Protein AF-0000000087664300 (afdb_homodimer)

Nearest PDB structures (foldseek):
  4ly5-assembly1_A  TM=9.256E-01  e=3.207E-20  Necator americanus
  3nt8-assembly2_B  TM=9.056E-01  e=2.805E-19  Necator americanus
  6any-assembly1_A  TM=8.952E-01  e=1.181E-15  Brugia malayi
  4tpv-assembly1_A  TM=8.104E-01  e=1.628E-12  Ancylostoma caninum
  2vzn-assembly1_A  TM=7.976E-01  e=6.043E-11  Solenopsis invicta

Foldseek 3Di:
DQPQPPLVPPQDDSVLLCLLQVVLLLVLLCLQQQNAAADQRPGTAFHFQFAARADEDSVQQVLQCVQCVVVDPPDRPPDDDQQKDKDKDKFQAPPDDQSVQSVVSVCVLQCLGNHQNDDNQQAQAPCLVVPPPSHNLSNLQSNQRPFHYKHKDWYDDPGIIMIMMMTGNRDSDHGDGSGGGDDQNNPLPPPQQDPSSHGYD/DQPQPPLVPPQDDSVLLCLLQVVLLLVLLCLQQQNAAADQRPGTAFHFQFAARAHEDSVQQVLQCVQCVVVDPPDRPPDDDQQKDKDKDKFQAPPDDLSVQSVVSVCVLQCLGNHQNDDNQQAQAPCLVVPPPSHNLSNLQSNQRPFHYKHKDWYDDPGIIMIMMMTGNRDSDHGDGSGGGDDQNNPLPPPQQDPSSHGYD

Organism: Ancylostoma caninum (NCBI:txid29170)

Solvent-accessible surface area (backbone atoms only — not comparable to full-atom values): 20886 Å² total; per-residue (Å²): 126,81,76,71,65,79,64,82,51,85,87,57,51,55,68,51,54,47,49,58,49,50,53,48,46,51,50,41,16,35,35,21,66,34,68,29,58,11,39,69,39,31,6,18,38,55,22,18,15,37,33,44,51,60,42,73,37,53,65,34,18,51,53,17,36,65,53,39,68,82,63,57,84,75,62,82,56,91,72,76,53,89,60,48,36,75,44,76,37,78,42,84,46,69,90,63,49,74,63,49,52,51,48,50,42,52,51,57,32,52,44,22,33,29,64,49,30,53,52,44,72,31,56,31,50,68,64,55,77,71,40,66,92,58,31,39,71,52,24,39,40,68,50,17,22,71,31,38,36,31,15,50,34,74,34,84,49,96,62,26,33,37,36,26,35,23,25,28,62,22,60,87,44,68,80,34,56,34,32,53,67,43,60,62,41,72,62,35,56,93,89,23,51,45,98,54,46,24,18,60,133,127,81,76,72,65,78,64,82,51,83,87,55,49,56,69,51,54,45,48,57,51,50,54,48,47,51,52,40,17,35,34,20,66,34,67,30,57,10,39,69,39,30,7,17,38,54,21,18,16,38,32,44,51,60,43,73,38,52,66,32,19,50,51,18,37,67,54,38,67,84,63,57,83,77,63,84,56,90,72,76,52,88,61,48,35,75,43,76,36,78,42,86,47,71,91,63,49,74,64,50,51,52,50,52,41,53,50,57,30,54,44,22,34,27,64,48,30,52,52,43,71,31,58,30,50,70,64,57,76,71,42,68,92,59,31,38,72,51,22,38,39,69,50,17,22,70,30,37,36,32,14,50,34,74,34,84,47,97,63,26,32,36,35,26,34,22,24,29,63,22,59,89,44,68,80,34,55,34,31,54,67,43,60,61,40,71,64,34,55,92,88,23,51,46,98,54,48,24,17,58,133

Secondary structure (DSSP, 8-state):
-------S-TTS-HHHHHHHHHHHHHHHHHHHTT--EEGGGTEEPPPBS--BPPEE-HHHHHHHHHHHTT---SS--S---TT-EEEEEEE--SSS-HHHHHHHHHHHHHHHHHHH---TT-EE-GGGGGSTTS--HHHHHHH-TT--EEEEEEEE-SSSEEEEEEEES----TTEESS-BSSTTTTS-TT-B-TTS-B--/-------S-TTS-HHHHHHHHHHHHHHHHHHHTT--EEGGGTEEPPPBS--BPPEE-HHHHHHHHHHHTT---SS--S---TT-EEEEEEE--SSS-HHHHHHHHHHHHHHHHHHH---TT-EE-GGGGGSGGG--HHHHHHH-TT--EEEEEEEE-SSSEEEEEEEES----TTEESS-BSSTTTTS-TT-B-TTS-B--

Structure (mmCIF, N/CA/C/O backbone):
data_AF-0000000087664300-model_v1
#
loop_
_entity.id
_entity.type
_entity.pdbx_description
1 polymer 'SCP-like protein'
#
loop_
_atom_site.group_PDB
_atom_site.id
_atom_site.type_symbol
_atom_site.label_atom_id
_atom_site.label_alt_id
_atom_site.label_comp_id
_atom_site.label_asym_id
_atom_site.label_entity_id
_atom_site.label_seq_id
_atom_site.pdbx_PDB_ins_code
_atom_site.Cartn_x
_atom_site.Cartn_y
_atom_site.Cartn_z
_atom_site.occupancy
_atom_site.B_iso_or_equiv
_atom_site.auth_seq_id
_atom_site.auth_comp_id
_atom_site.auth_asym_id
_atom_site.auth_atom_id
_atom_site.pdbx_PDB_model_num
ATOM 1 N N . MET A 1 1 ? -17.469 15.875 24.828 1 29.34 1 MET A N 1
ATOM 2 C CA . MET A 1 1 ? -17.531 17.203 24.219 1 29.34 1 MET A CA 1
ATOM 3 C C . MET A 1 1 ? -16.141 17.812 24.094 1 29.34 1 MET A C 1
ATOM 5 O O . MET A 1 1 ? -15.438 17.969 25.094 1 29.34 1 MET A O 1
ATOM 9 N N . CYS A 1 2 ? -15.344 17.453 23.094 1 39.66 2 CYS A N 1
ATOM 10 C CA . CYS A 1 2 ? -13.977 17.953 23.016 1 39.66 2 CYS A CA 1
ATOM 11 C C . CYS A 1 2 ? -13.906 19.438 23.359 1 39.66 2 CYS A C 1
ATOM 13 O O . CYS A 1 2 ? -14.711 20.234 22.875 1 39.66 2 CYS A O 1
ATOM 15 N N . LEU A 1 3 ? -13.547 19.828 24.453 1 43.22 3 LEU A N 1
ATOM 16 C CA . LEU A 1 3 ? -13.414 21.219 24.875 1 43.22 3 LEU A CA 1
ATOM 17 C C . LEU A 1 3 ? -12.805 22.062 23.75 1 43.22 3 LEU A C 1
ATOM 19 O O . LEU A 1 3 ? -11.812 21.672 23.141 1 43.22 3 LEU A O 1
ATOM 23 N N . GLU A 1 4 ? -13.703 22.797 22.969 1 54.09 4 GLU A N 1
ATOM 24 C CA . GLU A 1 4 ? -13.352 23.797 21.953 1 54.09 4 GLU A CA 1
ATOM 25 C C . GLU A 1 4 ? -12.188 24.656 22.422 1 54.09 4 GLU A C 1
ATOM 27 O O . GLU A 1 4 ? -12.234 25.25 23.5 1 54.09 4 GLU A O 1
ATOM 32 N N . PRO A 1 5 ? -10.969 24.328 21.969 1 60.97 5 PRO A N 1
ATOM 33 C CA . PRO A 1 5 ? -9.859 25.172 22.469 1 60.97 5 PRO A CA 1
ATOM 34 C C . PRO A 1 5 ? -10.102 26.656 22.25 1 60.97 5 PRO A C 1
ATOM 36 O O . PRO A 1 5 ? -10.562 27.062 21.172 1 60.97 5 PRO A O 1
ATOM 39 N N . ASN A 1 6 ? -10.633 27.406 23.078 1 66.62 6 ASN A N 1
ATOM 40 C CA . ASN A 1 6 ? -10.633 28.875 23 1 66.62 6 ASN A CA 1
ATOM 41 C C . ASN A 1 6 ? -9.289 29.453 23.422 1 66.62 6 ASN A C 1
ATOM 43 O O . ASN A 1 6 ? -9 29.547 24.609 1 66.62 6 ASN A O 1
ATOM 47 N N . CYS A 1 7 ? -8.383 29.828 22.438 1 81.06 7 CYS A N 1
ATOM 48 C CA . CYS A 1 7 ? -7.004 30.219 22.703 1 81.06 7 CYS A CA 1
ATOM 49 C C . CYS A 1 7 ? -6.859 31.734 22.75 1 81.06 7 CYS A C 1
ATOM 51 O O . CYS A 1 7 ? -5.742 32.25 22.797 1 81.06 7 CYS A O 1
ATOM 53 N N . GLY A 1 8 ? -7.844 32.469 22.766 1 74.56 8 GLY A N 1
ATOM 54 C CA . GLY A 1 8 ? -7.766 33.938 22.891 1 74.56 8 GLY A CA 1
ATOM 55 C C . GLY A 1 8 ? -7.254 34.594 21.625 1 74.56 8 GLY A C 1
ATOM 56 O O . GLY A 1 8 ? -7.141 35.844 21.594 1 74.56 8 GLY A O 1
ATOM 57 N N . ASN A 1 9 ? -6.746 33.938 20.641 1 74.44 9 ASN A N 1
ATOM 58 C CA . ASN A 1 9 ? -6.395 34.531 19.359 1 74.44 9 ASN A CA 1
ATOM 59 C C . ASN A 1 9 ? -7.637 34.906 18.562 1 74.44 9 ASN A C 1
ATOM 61 O O . ASN A 1 9 ? -8.398 34.031 18.125 1 74.44 9 ASN A O 1
ATOM 65 N N . PRO A 1 10 ? -7.855 36.125 18.469 1 76.31 10 PRO A N 1
ATOM 66 C CA . PRO A 1 10 ? -9.07 36.594 17.797 1 76.31 10 PRO A CA 1
ATOM 67 C C . PRO A 1 10 ? -9.055 36.281 16.297 1 76.31 10 PRO A C 1
ATOM 69 O O . PRO A 1 10 ? -10.102 36.312 15.641 1 76.31 10 PRO A O 1
ATOM 72 N N . ARG A 1 11 ? -8.008 36 15.75 1 77.94 11 ARG A N 1
ATOM 73 C CA . ARG A 1 11 ? -7.895 35.75 14.312 1 77.94 11 ARG A CA 1
ATOM 74 C C . ARG A 1 11 ? -8.352 34.344 13.961 1 77.94 11 ARG A C 1
ATOM 76 O O . ARG A 1 11 ? -8.633 34.062 12.797 1 77.94 11 ARG A O 1
ATOM 83 N N . LEU A 1 12 ? -8.391 33.5 14.898 1 88.94 12 LEU A N 1
ATOM 84 C CA . LEU A 1 12 ? -8.766 32.125 14.641 1 88.94 12 LEU A CA 1
ATOM 85 C C . LEU A 1 12 ? -10 31.75 15.445 1 88.94 12 LEU A C 1
ATOM 87 O O . LEU A 1 12 ?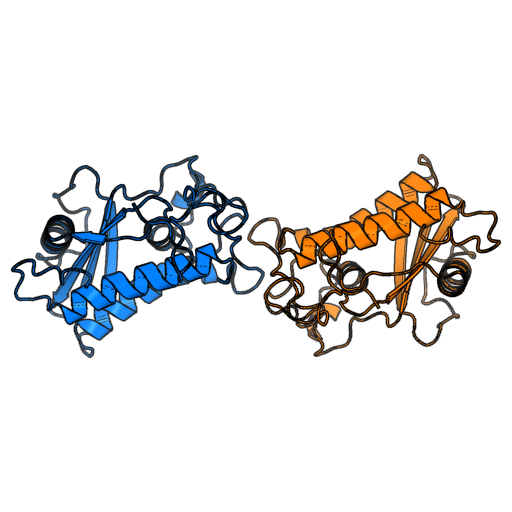 -9.984 31.797 16.688 1 88.94 12 LEU A O 1
ATOM 91 N N . THR A 1 13 ? -11.023 31.422 14.758 1 91.12 13 THR A N 1
ATOM 92 C CA . THR A 1 13 ? -12.25 31 15.414 1 91.12 13 THR A CA 1
ATOM 93 C C . THR A 1 13 ? -12.141 29.531 15.852 1 91.12 13 THR A C 1
ATOM 95 O O . THR A 1 13 ? -11.258 28.812 15.406 1 91.12 13 THR A O 1
ATOM 98 N N . ASN A 1 14 ? -13.086 29.156 16.719 1 92 14 ASN A N 1
ATOM 99 C CA . ASN A 1 14 ? -13.141 27.75 17.125 1 92 14 ASN A CA 1
ATOM 100 C C . ASN A 1 14 ? -13.422 26.828 15.938 1 92 14 ASN A C 1
ATOM 102 O O . ASN A 1 14 ? -12.938 25.703 15.898 1 92 14 ASN A O 1
ATOM 106 N N . SER A 1 15 ? -14.203 27.312 15.062 1 93.06 15 SER A N 1
ATOM 107 C CA . SER A 1 15 ? -14.508 26.531 13.875 1 93.06 15 SER A CA 1
ATOM 108 C C . SER A 1 15 ? -13.25 26.219 13.078 1 93.06 15 SER A C 1
ATOM 110 O O . SER A 1 15 ? -13.078 25.109 12.586 1 93.06 15 SER A O 1
ATOM 112 N N . ILE A 1 16 ? -12.328 27.172 12.953 1 95.62 16 ILE A N 1
ATOM 113 C CA . ILE A 1 16 ? -11.094 26.969 12.203 1 95.62 16 ILE A CA 1
ATOM 114 C C . ILE A 1 16 ? -10.164 26.031 12.969 1 95.62 16 ILE A C 1
ATOM 116 O O . ILE A 1 16 ? -9.523 25.156 12.375 1 95.62 16 ILE A O 1
ATOM 120 N N . ARG A 1 17 ? -10.109 26.25 14.281 1 96.38 17 ARG A N 1
ATOM 121 C CA . ARG A 1 17 ? -9.336 25.328 15.117 1 96.38 17 ARG A CA 1
ATOM 122 C C . ARG A 1 17 ? -9.805 23.891 14.938 1 96.38 17 ARG A C 1
ATOM 124 O O . ARG A 1 17 ? -8.984 22.984 14.766 1 96.38 17 ARG A O 1
ATOM 131 N N . ASN A 1 18 ? -11.055 23.703 14.938 1 95.94 18 A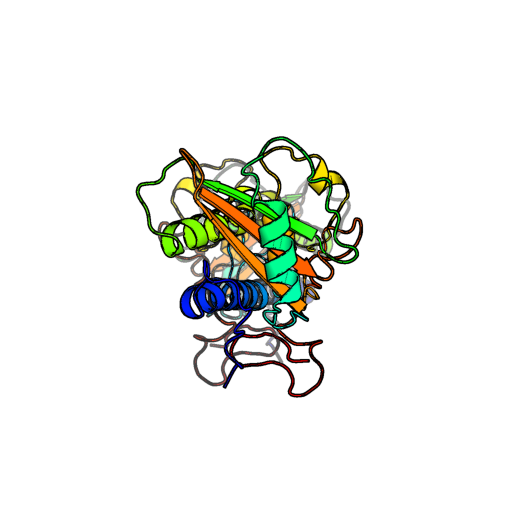SN A N 1
ATOM 132 C CA . ASN A 1 18 ? -11.625 22.359 14.758 1 95.94 18 ASN A CA 1
ATOM 133 C C . ASN A 1 18 ? -11.352 21.812 13.359 1 95.94 18 ASN A C 1
ATOM 135 O O . ASN A 1 18 ? -11.172 20.609 13.188 1 95.94 18 ASN A O 1
ATOM 139 N N . LEU A 1 19 ? -11.398 22.672 12.406 1 97.12 19 LEU A N 1
ATOM 140 C CA . LEU A 1 19 ? -11.078 22.266 11.039 1 97.12 19 LEU A CA 1
ATOM 141 C C . LEU A 1 19 ? -9.68 21.672 10.969 1 97.12 19 LEU A C 1
ATOM 143 O O . LEU A 1 19 ? -9.492 20.594 10.406 1 97.12 19 LEU A O 1
ATOM 147 N N . PHE A 1 20 ? -8.688 22.391 11.547 1 98.25 20 PHE A N 1
ATOM 148 C CA . PHE A 1 20 ? -7.32 21.891 11.578 1 98.25 20 PHE A CA 1
ATOM 149 C C . PHE A 1 20 ? -7.258 20.531 12.266 1 98.25 20 PHE A C 1
ATOM 151 O O . PHE A 1 20 ? -6.688 19.594 11.727 1 98.25 20 PHE A O 1
ATOM 158 N N . LEU A 1 21 ? -7.844 20.484 13.406 1 98.38 21 LEU A N 1
ATOM 159 C CA . LEU A 1 21 ? -7.746 19.281 14.234 1 98.38 21 LEU A CA 1
ATOM 160 C C . LEU A 1 21 ? -8.453 18.109 13.57 1 98.38 21 LEU A C 1
ATOM 162 O O . LEU A 1 21 ? -7.883 17.016 13.461 1 98.38 21 LEU A O 1
ATOM 166 N N . ASN A 1 22 ? -9.672 18.266 13.125 1 98.19 22 ASN A N 1
ATOM 167 C CA . ASN A 1 22 ? -10.477 17.188 12.578 1 98.19 22 ASN A CA 1
ATOM 168 C C . ASN A 1 22 ? -9.891 16.641 11.281 1 98.19 22 ASN A C 1
ATOM 170 O O . ASN A 1 22 ? -9.891 15.438 11.047 1 98.19 22 ASN A O 1
ATOM 174 N N . MET A 1 23 ? -9.422 17.516 10.438 1 98.62 23 MET A N 1
ATOM 175 C CA . MET A 1 23 ? -8.828 17.047 9.188 1 98.62 23 MET A CA 1
ATOM 176 C C . MET A 1 23 ? -7.562 16.234 9.461 1 98.62 23 MET A C 1
ATOM 178 O O . MET A 1 23 ? -7.352 15.188 8.844 1 98.62 23 MET A O 1
ATOM 182 N N . HIS A 1 24 ? -6.715 16.688 10.398 1 98.88 24 HIS A N 1
ATOM 183 C CA . HIS A 1 24 ? -5.547 15.906 10.781 1 98.88 24 HIS A CA 1
ATOM 184 C C . HIS A 1 24 ? -5.949 14.523 11.297 1 98.88 24 HIS A C 1
ATOM 186 O O . HIS A 1 24 ? -5.441 13.508 10.82 1 98.88 24 HIS A O 1
ATOM 192 N N . ASN A 1 25 ? -6.848 14.523 12.219 1 98.81 25 ASN A N 1
ATOM 193 C CA . ASN A 1 25 ? -7.215 13.258 12.844 1 98.81 25 ASN A CA 1
ATOM 194 C C . ASN A 1 25 ? -7.93 12.336 11.859 1 98.81 25 ASN A C 1
ATOM 196 O O . ASN A 1 25 ? -7.754 11.117 11.906 1 98.81 25 ASN A O 1
ATOM 200 N N . ASN A 1 26 ? -8.727 12.867 11.008 1 98.69 26 ASN A N 1
ATOM 201 C CA . ASN A 1 26 ? -9.375 12.062 9.977 1 98.69 26 ASN A CA 1
ATOM 202 C C . ASN A 1 26 ? -8.352 11.383 9.07 1 98.69 26 ASN A C 1
ATOM 204 O O . ASN A 1 26 ? -8.453 10.188 8.797 1 98.69 26 ASN A O 1
ATOM 208 N N . TRP A 1 27 ? -7.418 12.133 8.609 1 98.81 27 TRP A N 1
ATOM 209 C CA . TRP A 1 27 ? -6.406 11.602 7.699 1 98.81 27 TRP A CA 1
ATOM 210 C C . TRP A 1 27 ? -5.48 10.625 8.422 1 98.81 27 TRP A C 1
ATOM 212 O O . TRP A 1 27 ? -5.082 9.602 7.855 1 98.81 27 TRP A O 1
ATOM 222 N N . ARG A 1 28 ? -5.148 10.945 9.664 1 98.81 28 ARG A N 1
ATOM 223 C CA . ARG A 1 28 ? -4.383 10.016 10.484 1 98.81 28 ARG A CA 1
ATOM 224 C C . ARG A 1 28 ? -5.129 8.703 10.664 1 98.81 28 ARG A C 1
ATOM 226 O O . ARG A 1 28 ? -4.523 7.629 10.602 1 98.81 28 ARG A O 1
ATOM 233 N N . GLY A 1 29 ? -6.398 8.742 10.859 1 98.56 29 GLY A N 1
ATOM 234 C CA . GLY A 1 29 ? -7.207 7.539 10.914 1 98.56 29 GLY A CA 1
ATOM 235 C C . GLY A 1 29 ? -7.172 6.734 9.633 1 98.56 29 GLY A C 1
ATOM 236 O O . GLY A 1 29 ? -7.047 5.508 9.664 1 98.56 29 GLY A O 1
ATOM 237 N N . SER A 1 30 ? -7.289 7.422 8.539 1 98.06 30 SER A N 1
ATOM 238 C CA . SER A 1 30 ? -7.293 6.777 7.23 1 98.06 30 SER A CA 1
ATOM 239 C C . SER A 1 30 ? -5.984 6.031 6.977 1 98.06 30 SER A C 1
ATOM 241 O O . SER A 1 30 ? -5.996 4.883 6.535 1 98.06 30 SER A O 1
ATOM 243 N N . VAL A 1 31 ? -4.859 6.699 7.27 1 98.44 31 VAL A N 1
ATOM 244 C CA . VAL A 1 31 ? -3.582 6.043 7.016 1 98.44 31 VAL A CA 1
ATOM 245 C C . VAL A 1 31 ? -3.377 4.906 8.016 1 98.44 31 VAL A C 1
ATOM 247 O O . VAL A 1 31 ? -2.807 3.867 7.676 1 98.44 31 VAL A O 1
ATOM 250 N N . ALA A 1 32 ? -3.926 5.09 9.242 1 97.88 32 ALA A N 1
ATOM 251 C CA . ALA A 1 32 ? -3.824 4.043 10.258 1 97.88 32 ALA A CA 1
ATOM 252 C C . ALA A 1 32 ? -4.566 2.783 9.82 1 97.88 32 ALA A C 1
ATOM 254 O O . ALA A 1 32 ? -4.18 1.67 10.18 1 97.88 32 ALA A O 1
ATOM 255 N N . ARG A 1 33 ? -5.562 2.916 9.016 1 96.38 33 ARG A N 1
ATOM 256 C CA . ARG A 1 33 ? -6.379 1.801 8.547 1 96.38 33 ARG A CA 1
ATOM 257 C C . ARG A 1 33 ? -5.824 1.225 7.246 1 96.38 33 ARG A C 1
ATOM 259 O O . ARG A 1 33 ? -6.402 0.298 6.672 1 96.38 33 ARG A O 1
ATOM 266 N N . GLY A 1 34 ? -4.785 1.798 6.766 1 95.69 34 GLY A N 1
ATOM 267 C CA . GLY A 1 34 ? -4.281 1.352 5.477 1 95.69 34 GLY A CA 1
ATOM 268 C C . GLY A 1 34 ? -5.133 1.809 4.312 1 95.69 34 GLY A C 1
ATOM 269 O O . GLY A 1 34 ? -5.27 1.092 3.316 1 95.69 34 GLY A O 1
ATOM 270 N N . GLN A 1 35 ? -5.672 2.924 4.398 1 96 35 GLN A N 1
ATOM 271 C CA . GLN A 1 35 ? -6.617 3.393 3.393 1 96 35 GLN A CA 1
ATOM 272 C C . GLN A 1 35 ? -6.086 4.629 2.672 1 96 35 GLN A C 1
ATOM 274 O O . GLN A 1 35 ? -6.863 5.469 2.211 1 96 35 GLN A O 1
ATOM 279 N N . THR A 1 36 ? -4.848 4.789 2.605 1 97.56 36 THR A N 1
ATOM 280 C CA . THR A 1 36 ? -4.25 5.957 1.965 1 97.56 36 THR A CA 1
ATOM 281 C C . THR A 1 36 ? -3.309 5.535 0.84 1 97.56 36 THR A C 1
ATOM 283 O O . THR A 1 36 ? -2.438 4.688 1.039 1 97.56 36 THR A O 1
ATOM 286 N N . GLU A 1 37 ? -3.482 6.141 -0.325 1 96.88 37 GLU A N 1
ATOM 287 C CA . GLU A 1 37 ? -2.654 5.848 -1.491 1 96.88 37 GLU A CA 1
ATOM 288 C C . GLU A 1 37 ? -1.248 6.414 -1.325 1 96.88 37 GLU A C 1
ATOM 290 O O . GLU A 1 37 ? -1.053 7.406 -0.624 1 96.88 37 GLU A O 1
ATOM 295 N N . THR A 1 38 ? -0.286 5.805 -1.91 1 97.56 38 THR A N 1
ATOM 296 C CA . THR A 1 38 ? 1.093 6.273 -1.978 1 97.56 38 THR A CA 1
ATOM 297 C C . THR A 1 38 ? 1.668 6.066 -3.377 1 97.56 38 THR A C 1
ATOM 299 O O . THR A 1 38 ? 1.1 5.332 -4.184 1 97.56 38 THR A O 1
ATOM 302 N N . SER A 1 39 ? 2.66 6.812 -3.738 1 95.38 39 SER A N 1
ATOM 303 C CA . SER A 1 39 ? 3.457 6.574 -4.938 1 95.38 39 SER A CA 1
ATOM 304 C C . SER A 1 39 ? 2.605 6.668 -6.199 1 95.38 39 SER A C 1
ATOM 306 O O . SER A 1 39 ? 2.613 5.758 -7.027 1 95.38 39 SER A O 1
ATOM 308 N N . MET A 1 40 ? 1.833 7.77 -6.223 1 95.12 40 MET A N 1
ATOM 309 C CA . MET A 1 40 ? 1.031 8.117 -7.391 1 95.12 40 MET A CA 1
ATOM 310 C C . MET A 1 40 ? 0.045 7 -7.723 1 95.12 40 MET A C 1
ATOM 312 O O . MET A 1 40 ? -0.143 6.66 -8.891 1 95.12 40 MET A O 1
ATOM 316 N N . GLY A 1 41 ? -0.434 6.309 -6.684 1 94.94 41 GLY A N 1
ATOM 317 C CA . GLY A 1 41 ? -1.473 5.309 -6.875 1 94.94 41 GLY A CA 1
ATOM 318 C C . GLY A 1 41 ? -0.923 3.916 -7.125 1 94.94 41 GLY A C 1
ATOM 319 O O . GLY A 1 41 ? -1.662 3.014 -7.52 1 94.94 41 GLY A O 1
ATOM 320 N N . TRP A 1 42 ? 0.317 3.686 -6.914 1 94.31 42 TRP A N 1
ATOM 321 C CA . TRP A 1 42 ? 0.938 2.4 -7.219 1 94.31 42 TRP A CA 1
ATOM 322 C C . TRP A 1 42 ? 1.099 1.559 -5.957 1 94.31 42 TRP A C 1
ATOM 324 O O . TRP A 1 42 ? 1.881 0.605 -5.934 1 94.31 42 TRP A O 1
ATOM 334 N N . GLY A 1 43 ? 0.363 1.92 -4.906 1 94.94 43 GLY A N 1
ATOM 335 C CA . GLY A 1 43 ? 0.275 1.212 -3.641 1 94.94 43 GLY A CA 1
ATOM 336 C C . GLY A 1 43 ? -0.512 1.968 -2.588 1 94.94 43 GLY A C 1
ATOM 337 O O . GLY A 1 43 ? -0.935 3.104 -2.816 1 94.94 43 GLY A O 1
ATOM 338 N N . ILE A 1 44 ? -0.7 1.331 -1.498 1 97.88 44 ILE A N 1
ATOM 339 C CA . ILE A 1 44 ? -1.269 2.012 -0.34 1 97.88 44 ILE A CA 1
ATOM 340 C C . ILE A 1 44 ? -0.256 2.02 0.803 1 97.88 44 ILE A C 1
ATOM 342 O O . ILE A 1 44 ? 0.664 1.198 0.831 1 97.88 44 ILE A O 1
ATOM 346 N N . ALA A 1 45 ? -0.394 3.021 1.649 1 98.06 45 ALA A N 1
ATOM 347 C CA . ALA A 1 45 ? 0.384 3.027 2.887 1 98.06 45 ALA A CA 1
ATOM 348 C C . ALA A 1 45 ? -0.065 1.909 3.822 1 98.06 45 ALA A C 1
ATOM 350 O O . ALA A 1 45 ? -1.264 1.652 3.963 1 98.06 45 ALA A O 1
ATOM 351 N N . PRO A 1 46 ? 0.879 1.178 4.375 1 97.44 46 PRO A N 1
ATOM 352 C CA . PRO A 1 46 ? 0.485 0.103 5.289 1 97.44 46 PRO A CA 1
ATOM 353 C C . PRO A 1 46 ? -0.177 0.625 6.566 1 97.44 46 PRO A C 1
ATOM 355 O O . PRO A 1 46 ? 0.012 1.787 6.93 1 97.44 46 PRO A O 1
ATOM 358 N N . PRO A 1 47 ? -0.99 -0.205 7.215 1 97.19 47 PRO A N 1
ATOM 359 C CA . PRO A 1 47 ? -1.674 0.216 8.438 1 97.19 47 PRO A CA 1
ATOM 360 C C . PRO A 1 47 ? -0.721 0.378 9.617 1 97.19 47 PRO A C 1
ATOM 362 O O . PRO A 1 47 ? 0.398 -0.142 9.594 1 97.19 47 PRO A O 1
ATOM 365 N N . ALA A 1 48 ? -1.21 1.087 10.578 1 98.25 48 ALA A N 1
ATOM 366 C CA . ALA A 1 48 ? -0.4 1.416 11.75 1 98.25 48 ALA A CA 1
ATOM 367 C C . ALA A 1 48 ? -0.865 0.637 12.977 1 98.25 48 ALA A C 1
ATOM 369 O O . ALA A 1 48 ? -2.066 0.531 13.234 1 98.25 48 ALA A O 1
ATOM 370 N N . THR A 1 49 ? 0.09 0.136 13.773 1 97.88 49 THR A N 1
ATOM 371 C CA . THR A 1 49 ? -0.235 -0.546 15.023 1 97.88 49 THR A CA 1
ATOM 372 C C . THR A 1 49 ? -0.71 0.45 16.078 1 97.88 49 THR A C 1
ATOM 374 O O . THR A 1 49 ? -1.487 0.098 16.969 1 97.88 49 THR A O 1
ATOM 377 N N . LEU A 1 50 ? -0.159 1.635 15.906 1 98.19 50 LEU A N 1
ATOM 378 C CA . LEU A 1 50 ? -0.406 2.695 16.875 1 98.19 50 LEU A CA 1
ATOM 379 C C . LEU A 1 50 ? -0.356 4.066 16.203 1 98.19 50 LEU A C 1
ATOM 381 O O . LEU A 1 50 ? 0.592 4.375 15.484 1 98.19 50 LEU A O 1
ATOM 385 N N . MET A 1 51 ? -1.394 4.848 16.375 1 98.62 51 MET A N 1
ATOM 386 C CA . MET A 1 51 ? -1.521 6.254 16 1 98.62 51 MET A CA 1
ATOM 387 C C . MET A 1 51 ? -2.32 7.027 17.047 1 98.62 51 MET A C 1
ATOM 389 O O . MET A 1 51 ? -3.529 6.828 17.172 1 98.62 51 MET A O 1
ATOM 393 N N . TYR A 1 52 ? -1.658 7.883 17.719 1 98.44 52 TYR A N 1
ATOM 394 C CA . TYR A 1 52 ? -2.371 8.609 18.766 1 98.44 52 TYR A CA 1
ATOM 395 C C . TYR A 1 52 ? -3.291 9.664 18.172 1 98.44 52 TYR A C 1
ATOM 397 O O . TYR A 1 52 ? -2.93 10.328 17.188 1 98.44 52 TYR A O 1
ATOM 405 N N . ARG A 1 53 ? -4.422 9.805 18.797 1 98.5 53 ARG A N 1
ATOM 406 C CA . ARG A 1 53 ? -5.266 10.961 18.5 1 98.5 53 ARG A CA 1
ATOM 407 C C . ARG A 1 53 ? -4.602 12.25 18.953 1 98.5 53 ARG A C 1
ATOM 409 O O . ARG A 1 53 ? -4.051 12.312 20.062 1 98.5 53 ARG A O 1
ATOM 416 N N . MET A 1 54 ? -4.668 13.273 18.078 1 98.38 54 MET A N 1
ATOM 417 C CA . MET A 1 54 ? -4.105 14.57 18.438 1 98.38 54 MET A CA 1
ATOM 418 C C . MET A 1 54 ? -5.113 15.398 19.219 1 98.38 54 MET A C 1
AT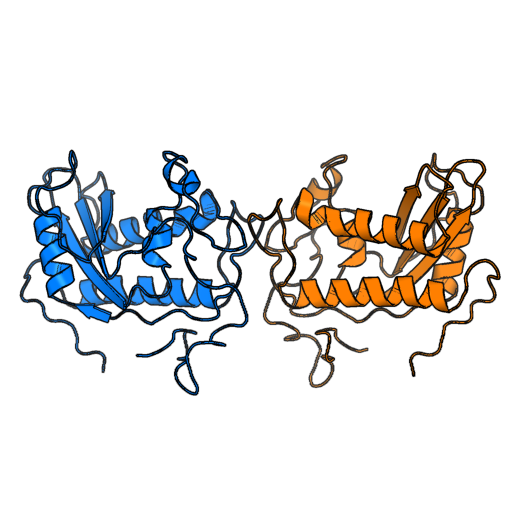OM 420 O O . MET A 1 54 ? -6.324 15.281 19.016 1 98.38 54 MET A O 1
ATOM 424 N N . LYS A 1 55 ? -4.594 16.219 20.047 1 97.5 55 LYS A N 1
ATOM 425 C CA . LYS A 1 55 ? -5.355 17.281 20.688 1 97.5 55 LYS A CA 1
ATOM 426 C C . LYS A 1 55 ? -4.84 18.656 20.281 1 97.5 55 LYS A C 1
ATOM 428 O O . LYS A 1 55 ? -3.648 18.828 20 1 97.5 55 LYS A O 1
ATOM 433 N N . TYR A 1 56 ? -5.758 19.562 20.281 1 97.5 56 TYR A N 1
ATOM 434 C CA . TYR A 1 56 ? -5.406 20.938 19.953 1 97.5 56 TYR A CA 1
ATOM 435 C C . TYR A 1 56 ? -5.004 21.703 21.203 1 97.5 56 TYR A C 1
ATOM 437 O O . TYR A 1 56 ? -5.695 21.656 22.219 1 97.5 56 TYR A O 1
ATOM 445 N N . THR A 1 57 ? -3.848 22.406 21.172 1 95.81 57 THR A N 1
ATOM 446 C CA . THR A 1 57 ? -3.443 23.188 22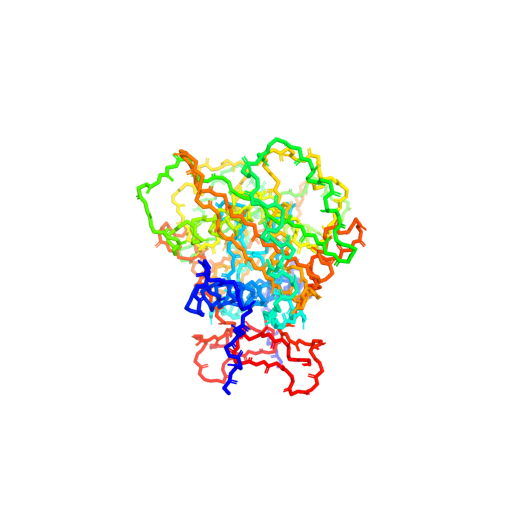.328 1 95.81 57 THR A CA 1
ATOM 447 C C . THR A 1 57 ? -3.246 24.656 21.969 1 95.81 57 THR A C 1
ATOM 449 O O . THR A 1 57 ? -2.764 24.969 20.875 1 95.81 57 THR A O 1
ATOM 452 N N . CYS A 1 58 ? -3.564 25.5 22.922 1 94.06 58 CYS A N 1
ATOM 453 C CA . CYS A 1 58 ? -3.43 26.938 22.703 1 94.06 58 CYS A CA 1
ATOM 454 C C . CYS A 1 58 ? -1.962 27.344 22.641 1 94.06 58 CYS A C 1
ATOM 456 O O . CYS A 1 58 ? -1.598 28.281 21.922 1 94.06 58 CYS A O 1
ATOM 458 N N . ASN A 1 59 ? -1.088 26.641 23.344 1 92.56 59 ASN A N 1
ATOM 459 C CA . ASN A 1 59 ? 0.344 26.922 23.266 1 92.56 59 ASN A CA 1
ATOM 460 C C . ASN A 1 59 ? 0.884 26.703 21.859 1 92.56 59 ASN A C 1
ATOM 462 O O . ASN A 1 59 ? 1.577 27.562 21.312 1 92.56 59 ASN A O 1
ATOM 466 N N . ALA A 1 60 ? 0.531 25.562 21.312 1 95.56 60 ALA A N 1
ATOM 467 C CA . ALA A 1 60 ? 0.974 25.266 19.953 1 95.56 60 ALA A CA 1
ATOM 468 C C . ALA A 1 60 ? 0.458 26.312 18.969 1 95.56 60 ALA A C 1
ATOM 470 O O . ALA A 1 60 ? 1.186 26.75 18.078 1 95.56 60 ALA A O 1
ATOM 471 N N . GLU A 1 61 ? -0.794 26.703 19.109 1 96 61 GLU A N 1
ATOM 472 C CA . GLU A 1 61 ? -1.368 27.75 18.266 1 96 61 GLU A CA 1
ATOM 473 C C . GLU A 1 61 ? -0.571 29.047 18.375 1 96 61 GLU A C 1
ATOM 475 O O . GLU A 1 61 ? -0.291 29.703 17.359 1 96 61 GLU A O 1
ATOM 480 N N . SER A 1 62 ? -0.316 29.406 19.609 1 92.38 62 SER A N 1
ATOM 481 C CA . SER A 1 62 ? 0.447 30.625 19.859 1 92.38 62 SER A CA 1
ATOM 482 C C . SER A 1 62 ? 1.809 30.578 19.172 1 92.38 62 SER A C 1
ATOM 484 O O . SER A 1 62 ? 2.252 31.562 18.578 1 92.38 62 SER A O 1
ATOM 486 N N . TYR A 1 63 ? 2.477 29.469 19.297 1 92.44 63 TYR A N 1
ATOM 487 C CA . TYR A 1 63 ? 3.771 29.281 18.641 1 92.44 63 TYR A CA 1
ATOM 488 C C . TYR A 1 63 ? 3.641 29.406 17.125 1 92.44 63 TYR A C 1
ATOM 490 O O . TYR A 1 63 ? 4.48 30.031 16.469 1 92.44 63 TYR A O 1
ATOM 498 N N . ALA A 1 64 ? 2.625 28.812 16.562 1 94.44 64 ALA A N 1
ATOM 499 C CA . ALA A 1 64 ? 2.379 28.922 15.125 1 94.44 64 ALA A CA 1
ATOM 500 C C . ALA A 1 64 ? 2.176 30.375 14.711 1 94.44 64 ALA A C 1
ATOM 502 O O . ALA A 1 64 ? 2.73 30.812 13.703 1 94.44 64 ALA A O 1
ATOM 503 N N . GLN A 1 65 ? 1.366 31.062 15.492 1 92.75 65 GLN A N 1
ATOM 504 C CA . GLN A 1 65 ? 1.113 32.469 15.195 1 92.75 65 GLN A CA 1
ATOM 505 C C . GLN A 1 65 ? 2.406 33.281 15.219 1 92.75 65 GLN A C 1
ATOM 507 O O . GLN A 1 65 ? 2.641 34.125 14.344 1 92.75 65 GLN A O 1
ATOM 512 N N . GLN A 1 66 ? 3.199 33.062 16.219 1 90.62 66 GLN A N 1
ATOM 513 C CA . GLN A 1 66 ? 4.469 33.781 16.328 1 90.62 66 GLN A CA 1
ATOM 514 C C . GLN A 1 66 ? 5.363 33.5 15.133 1 90.62 66 GLN A C 1
ATOM 516 O O . GLN A 1 66 ? 6.074 34.406 14.664 1 90.62 66 GLN A O 1
ATOM 521 N N . TYR A 1 67 ? 5.305 32.344 14.656 1 91.81 67 TYR A N 1
ATOM 522 C CA . TYR A 1 67 ? 6.145 31.938 13.547 1 91.81 67 TYR A CA 1
ATOM 523 C C . TYR A 1 67 ? 5.793 32.688 12.273 1 91.81 67 TYR A C 1
ATOM 525 O O . TYR A 1 67 ? 6.676 33.031 11.484 1 91.81 67 TYR A O 1
ATOM 533 N N . ILE A 1 68 ? 4.516 33 12.047 1 92.38 68 ILE A N 1
ATOM 534 C CA . ILE A 1 68 ? 4.113 33.469 10.719 1 92.38 68 ILE A CA 1
ATOM 535 C C . ILE A 1 68 ? 3.633 34.906 10.789 1 92.38 68 ILE A C 1
ATOM 537 O O . ILE A 1 68 ? 3.326 35.5 9.758 1 92.38 68 ILE A O 1
ATOM 541 N N . GLN A 1 69 ? 3.533 35.531 11.945 1 90.12 69 GLN A N 1
ATOM 542 C CA . GLN A 1 69 ? 2.867 36.812 12.156 1 90.12 69 GLN A CA 1
ATOM 543 C C . GLN A 1 69 ? 3.568 37.938 11.383 1 90.12 69 GLN A C 1
ATOM 545 O O . GLN A 1 69 ? 2.934 38.906 10.977 1 90.12 69 GLN A O 1
ATOM 550 N N . SER A 1 70 ? 4.891 37.812 11.125 1 89.88 70 SER A N 1
ATOM 551 C CA . SER A 1 70 ? 5.629 38.875 10.43 1 89.88 70 SER A CA 1
ATOM 552 C C . SER A 1 70 ? 5.453 38.75 8.922 1 89.88 70 SER A C 1
ATOM 554 O O . SER A 1 70 ? 5.844 39.656 8.18 1 89.88 70 SER A O 1
ATOM 556 N N . CYS A 1 71 ? 4.934 37.625 8.469 1 93.5 71 CYS A N 1
ATOM 557 C CA . CYS A 1 71 ? 4.746 37.344 7.051 1 93.5 71 CYS A CA 1
ATOM 558 C C . CYS A 1 71 ? 6.086 37.156 6.348 1 93.5 71 CYS A C 1
ATOM 560 O O . CYS A 1 71 ? 6.18 37.281 5.129 1 93.5 71 CYS A O 1
ATOM 562 N N . ASN A 1 72 ? 7.082 36.875 7.09 1 90.69 72 ASN A N 1
ATOM 563 C CA . ASN A 1 72 ? 8.383 36.531 6.52 1 90.69 72 ASN A CA 1
ATOM 564 C C . ASN A 1 72 ? 8.484 35.062 6.184 1 90.69 72 ASN A C 1
ATOM 566 O O . ASN A 1 72 ? 8.539 34.219 7.082 1 90.69 72 ASN A O 1
ATOM 570 N N . THR A 1 73 ? 8.469 34.75 4.895 1 89.69 73 THR A N 1
ATOM 571 C CA . THR A 1 73 ? 8.461 33.375 4.477 1 89.69 73 THR A CA 1
ATOM 572 C C . THR A 1 73 ? 9.883 32.844 4.281 1 89.69 73 THR A C 1
ATOM 574 O O . THR A 1 73 ? 10.086 31.672 3.941 1 89.69 73 THR A O 1
ATOM 577 N N . LYS A 1 74 ? 10.734 33.969 4.25 1 75.5 74 LYS A N 1
ATOM 578 C CA . LYS A 1 74 ? 12.141 33.656 4.012 1 75.5 74 LYS A CA 1
ATOM 579 C C . LYS A 1 74 ? 12.891 33.469 5.328 1 75.5 74 LYS A C 1
ATOM 581 O O . LYS A 1 74 ? 12.625 34.188 6.305 1 75.5 74 LYS A O 1
ATOM 586 N N . GLY A 1 75 ? 13.156 32.312 5.82 1 62.53 75 GLY A N 1
ATOM 587 C CA . GLY A 1 75 ? 14.055 32.156 6.957 1 62.53 75 GLY A CA 1
ATOM 588 C C . GLY A 1 75 ? 13.398 31.469 8.133 1 62.53 75 GLY A C 1
ATOM 589 O O . GLY A 1 75 ? 12.164 31.391 8.211 1 62.53 75 GLY A O 1
ATOM 590 N N . LEU A 1 76 ? 14.25 30.5 8.711 1 59.25 76 LEU A N 1
ATOM 591 C CA . LEU A 1 76 ? 13.805 29.906 9.961 1 59.25 76 LEU A CA 1
ATOM 592 C C . LEU A 1 76 ? 13.492 30.984 10.992 1 59.25 76 LEU A C 1
ATOM 594 O O . LEU A 1 76 ? 14.273 31.922 11.18 1 59.25 76 LEU A O 1
ATOM 598 N N . PRO A 1 77 ? 12.188 31.094 11.312 1 58 77 PRO A N 1
ATOM 599 C CA . PRO A 1 77 ? 11.977 32.125 12.328 1 58 77 PRO A CA 1
ATOM 600 C C . PRO A 1 77 ? 12.93 31.984 13.516 1 58 77 PRO A C 1
ATOM 602 O O . PRO A 1 77 ? 13.445 30.891 13.781 1 58 77 PRO A O 1
ATOM 605 N N . GLU A 1 78 ? 13.398 33.031 14.07 1 51.84 78 GLU A N 1
ATOM 606 C CA . GLU A 1 78 ? 14.133 33.188 15.328 1 51.84 78 GLU A CA 1
ATOM 607 C C . GLU A 1 78 ? 13.492 32.375 16.438 1 51.84 78 GLU A C 1
ATOM 609 O O . GLU A 1 78 ? 14.164 32 17.406 1 51.84 78 GLU A O 1
ATOM 614 N N . TYR A 1 79 ? 12.18 31.969 16.234 1 57.22 79 TYR A N 1
ATOM 615 C CA . TYR A 1 79 ? 11.5 31.312 17.359 1 57.22 79 TYR A CA 1
ATOM 616 C C . TYR A 1 79 ? 11.438 29.812 17.156 1 57.22 79 TYR A C 1
ATOM 618 O O . TYR A 1 79 ? 10.742 29.328 16.266 1 57.22 79 TYR A O 1
ATOM 626 N N . THR A 1 80 ? 12.492 29.156 17.609 1 65.19 80 THR A N 1
ATOM 627 C CA . THR A 1 80 ? 12.43 27.719 17.812 1 65.19 80 THR A CA 1
ATOM 628 C C . THR A 1 80 ? 11.781 27.375 19.141 1 65.19 80 THR A C 1
ATOM 630 O O . THR A 1 80 ? 12.031 28.047 20.141 1 65.19 80 THR A O 1
ATOM 633 N N . HIS A 1 81 ? 10.578 26.797 19.047 1 81 81 HIS A N 1
ATOM 634 C CA . HIS A 1 81 ? 9.891 26.344 20.25 1 81 81 HIS A CA 1
ATOM 635 C C . HIS A 1 81 ? 10.258 24.906 20.594 1 81 81 HIS A C 1
ATOM 637 O O . HIS A 1 81 ? 9.891 23.969 19.859 1 81 81 HIS A O 1
ATOM 643 N N . PRO A 1 82 ? 11.016 24.922 21.734 1 83.38 82 PRO A N 1
ATOM 644 C CA . PRO A 1 82 ? 11.508 23.594 22.094 1 83.38 82 PRO A CA 1
ATOM 645 C C . PRO A 1 82 ? 10.398 22.547 22.141 1 83.38 82 PRO A C 1
ATOM 647 O O . PRO A 1 82 ? 9.32 22.812 22.672 1 83.38 82 PRO A O 1
ATOM 650 N N . GLY A 1 83 ? 10.625 21.484 21.484 1 92.19 83 GLY A N 1
ATOM 651 C CA . GLY A 1 83 ? 9.734 20.328 21.531 1 92.19 83 GLY A CA 1
ATOM 652 C C . GLY A 1 83 ? 8.727 20.312 20.391 1 92.19 83 GLY A C 1
ATOM 653 O O . GLY A 1 83 ? 7.961 19.359 20.25 1 92.19 83 GLY A O 1
ATOM 654 N N . TYR A 1 84 ? 8.695 21.438 19.656 1 95.06 84 TYR A N 1
ATOM 655 C CA . TYR A 1 84 ? 7.758 21.5 18.547 1 95.06 84 TYR A CA 1
ATOM 656 C C . TYR A 1 84 ? 8.492 21.531 17.203 1 95.06 84 TYR A C 1
ATOM 658 O O . TYR A 1 84 ? 9.633 21.984 17.125 1 95.06 84 TYR A O 1
ATOM 666 N N . LYS A 1 85 ? 7.871 20.984 16.188 1 95.56 85 LYS A N 1
ATOM 667 C CA . LYS A 1 85 ? 8.266 21.188 14.789 1 95.56 85 LYS A CA 1
ATOM 668 C C . LYS A 1 85 ? 7.125 21.797 13.977 1 95.56 85 LYS A C 1
ATOM 670 O O . LYS A 1 85 ? 5.965 21.75 14.391 1 95.56 85 LYS A O 1
ATOM 675 N N . VAL A 1 86 ? 7.512 22.406 12.836 1 95.75 86 VAL A N 1
ATOM 676 C CA . VAL A 1 86 ? 6.527 23.25 12.18 1 95.75 86 VAL A CA 1
ATOM 677 C C . VAL A 1 86 ? 6.32 22.781 10.742 1 95.75 86 VAL A C 1
ATOM 679 O O . VAL A 1 86 ? 7.27 22.375 10.07 1 95.75 86 VAL A O 1
ATOM 682 N N . ASN A 1 87 ? 5.098 22.75 10.297 1 96.88 87 ASN A N 1
ATOM 683 C CA . ASN A 1 87 ? 4.77 22.859 8.875 1 96.88 87 ASN A CA 1
ATOM 684 C C . ASN A 1 87 ? 4.367 24.281 8.5 1 96.88 87 ASN A C 1
ATOM 686 O O . ASN A 1 87 ? 3.656 24.953 9.25 1 96.88 87 ASN A O 1
ATOM 690 N N . THR A 1 88 ? 4.797 24.688 7.27 1 96.25 88 THR A N 1
ATOM 691 C CA . THR A 1 88 ? 4.359 25.984 6.758 1 96.25 88 THR A CA 1
ATOM 692 C C . THR A 1 88 ? 3.877 25.859 5.316 1 96.25 88 THR A C 1
ATOM 694 O O . THR A 1 88 ? 4.223 24.906 4.621 1 96.25 88 THR A O 1
ATOM 697 N N . HIS A 1 89 ? 3.092 26.797 4.949 1 97.31 89 HIS A N 1
ATOM 698 C CA . HIS A 1 89 ? 2.562 26.859 3.594 1 97.31 89 HIS A CA 1
ATOM 699 C C . HIS A 1 89 ? 2.215 28.281 3.199 1 97.31 89 HIS A C 1
ATOM 701 O O . HIS A 1 89 ? 1.625 29.031 3.99 1 97.31 89 HIS A O 1
ATOM 707 N N . VAL A 1 90 ? 2.633 28.656 2.051 1 97.44 90 VAL A N 1
ATOM 708 C CA . VAL A 1 90 ? 2.285 29.953 1.465 1 97.44 90 VAL A CA 1
ATOM 709 C C . VAL A 1 90 ? 1.277 29.75 0.335 1 97.44 90 VAL A C 1
ATOM 711 O O . VAL A 1 90 ? 1.552 29.031 -0.63 1 97.44 90 VAL A O 1
ATOM 714 N N . LEU A 1 91 ? 0.092 30.297 0.511 1 98.19 91 LEU A N 1
ATOM 715 C CA . LEU A 1 91 ? -0.897 30.344 -0.561 1 98.19 91 LEU A CA 1
ATOM 716 C C . LEU A 1 91 ? -0.885 31.703 -1.249 1 98.19 91 LEU A C 1
ATOM 718 O O . LEU A 1 91 ? -1.361 32.688 -0.687 1 98.19 91 LEU A O 1
ATOM 722 N N . ARG A 1 92 ? -0.445 31.75 -2.445 1 96.88 92 ARG A N 1
ATOM 723 C CA . ARG A 1 92 ? -0.158 33 -3.145 1 96.88 92 ARG A CA 1
ATOM 724 C C . ARG A 1 92 ? -1.428 33.594 -3.74 1 96.88 92 ARG A C 1
ATOM 726 O O . ARG A 1 92 ? -1.486 33.875 -4.941 1 96.88 92 ARG A O 1
ATOM 733 N N . THR A 1 93 ? -2.387 33.719 -3.039 1 95.38 93 THR A N 1
ATOM 734 C CA . THR A 1 93 ? -3.635 34.375 -3.379 1 95.38 93 THR A CA 1
ATOM 735 C C . THR A 1 93 ? -4.387 34.812 -2.117 1 95.38 93 THR A C 1
ATOM 737 O O . THR A 1 93 ? -4.199 34.219 -1.054 1 95.38 93 THR A O 1
ATOM 740 N N . LEU A 1 94 ? -5.211 35.812 -2.211 1 95.25 94 LEU A N 1
ATOM 741 C CA . LEU A 1 94 ? -6.098 36.25 -1.128 1 95.25 94 LEU A CA 1
ATOM 742 C C . LEU A 1 94 ? -7.555 35.969 -1.493 1 95.25 94 LEU A C 1
ATOM 744 O O . LEU A 1 94 ? -8.461 36.344 -0.74 1 95.25 94 LEU A O 1
ATOM 748 N N . GLN A 1 95 ? -7.75 35.344 -2.67 1 96.25 95 GLN A N 1
ATOM 749 C CA . GLN A 1 95 ? -9.102 35.094 -3.164 1 96.25 95 GLN A CA 1
ATOM 750 C C . GLN A 1 95 ? -9.68 33.812 -2.557 1 96.25 95 GLN A C 1
ATOM 752 O O . GLN A 1 95 ? -10.141 32.938 -3.281 1 96.25 95 GLN A O 1
ATOM 757 N N . THR A 1 96 ? -9.609 33.594 -1.315 1 97 96 THR A N 1
ATOM 758 C CA . THR A 1 96 ? -10.18 32.5 -0.527 1 97 96 THR A CA 1
ATOM 759 C C . THR A 1 96 ? -10.398 32.938 0.918 1 97 96 THR A C 1
ATOM 761 O O . THR A 1 96 ? -10.102 34.062 1.277 1 97 96 THR A O 1
ATOM 764 N N . SER A 1 97 ? -11.039 32.156 1.71 1 96.06 97 SER A N 1
ATOM 765 C CA . SER A 1 97 ? -11.273 32.438 3.127 1 96.06 97 SER A CA 1
ATOM 766 C C . SER A 1 97 ? -10.148 31.875 3.988 1 96.06 97 SER A C 1
ATOM 768 O O . SER A 1 97 ? -9.289 31.141 3.494 1 96.06 97 SER A O 1
ATOM 770 N N . VAL A 1 98 ? -10.125 32.25 5.242 1 96.19 98 VAL A N 1
ATOM 771 C CA . VAL A 1 98 ? -9.195 31.688 6.215 1 96.19 98 VAL A CA 1
ATOM 772 C C . VAL A 1 98 ? -9.328 30.172 6.246 1 96.19 98 VAL A C 1
ATOM 774 O O . VAL A 1 98 ? -8.328 29.453 6.242 1 96.19 98 VAL A O 1
ATOM 777 N N . ALA A 1 99 ? -10.57 29.703 6.184 1 97.06 99 ALA A N 1
ATOM 778 C CA . ALA A 1 99 ? -10.82 28.266 6.148 1 97.06 99 ALA A CA 1
ATOM 779 C C . ALA A 1 99 ? -10.266 27.641 4.875 1 97.06 99 ALA A C 1
ATOM 781 O O . ALA A 1 99 ? -9.688 26.562 4.91 1 97.06 99 ALA A O 1
ATOM 782 N N . GLY A 1 100 ? -10.477 28.359 3.758 1 98 100 GLY A N 1
ATOM 783 C CA . GLY A 1 100 ? -9.945 27.891 2.492 1 98 100 GLY A CA 1
ATOM 784 C C . GLY A 1 100 ? -8.43 27.781 2.479 1 98 100 GLY A C 1
ATOM 785 O O . GLY A 1 100 ? -7.867 26.812 1.963 1 98 100 GLY A O 1
ATOM 786 N N . ALA A 1 101 ? -7.734 28.781 3.035 1 98.31 101 ALA A N 1
ATOM 787 C CA . ALA A 1 101 ? -6.277 28.766 3.125 1 98.31 101 ALA A CA 1
ATOM 788 C C . ALA A 1 101 ? -5.789 27.625 4.004 1 98.31 101 ALA A C 1
ATOM 790 O O . ALA A 1 101 ? -4.816 26.938 3.668 1 98.31 101 ALA A O 1
ATOM 791 N N . ALA A 1 102 ? -6.512 27.453 5.121 1 98.5 102 ALA A N 1
ATOM 792 C CA . ALA A 1 102 ? -6.184 26.344 6.02 1 98.5 102 ALA A CA 1
ATOM 793 C C . ALA A 1 102 ? -6.309 25 5.309 1 98.5 102 ALA A C 1
ATOM 795 O O . ALA A 1 102 ? -5.391 24.172 5.363 1 98.5 102 ALA A O 1
ATOM 796 N N . GLN A 1 103 ? -7.387 24.781 4.609 1 98.62 103 GLN A N 1
ATOM 797 C CA . GLN A 1 103 ? -7.633 23.531 3.906 1 98.62 103 GLN A CA 1
ATOM 798 C C . GLN A 1 103 ? -6.59 23.297 2.818 1 98.62 103 GLN A C 1
ATOM 800 O O . GLN A 1 103 ? -6.109 22.172 2.645 1 98.62 103 GLN A O 1
ATOM 805 N N . ASN A 1 104 ? -6.312 24.328 2.08 1 98.81 104 ASN A N 1
ATOM 806 C CA . ASN A 1 104 ? -5.309 24.219 1.023 1 98.81 104 ASN A CA 1
ATOM 807 C C . ASN A 1 104 ? -3.953 23.797 1.578 1 98.81 104 ASN A C 1
ATOM 809 O O . ASN A 1 104 ? -3.289 22.922 1.008 1 98.81 104 ASN A O 1
ATOM 813 N N . ALA A 1 105 ? -3.545 24.406 2.68 1 98.81 105 ALA A N 1
ATOM 814 C CA . ALA A 1 105 ? -2.27 24.078 3.309 1 98.81 105 ALA A CA 1
ATOM 815 C C . ALA A 1 105 ? -2.229 22.609 3.725 1 98.81 105 ALA A C 1
ATOM 817 O O . ALA A 1 105 ? -1.313 21.875 3.344 1 98.81 105 ALA A O 1
ATOM 818 N N . MET A 1 106 ? -3.25 22.141 4.414 1 98.88 106 MET A N 1
ATOM 819 C CA . MET A 1 106 ? -3.281 20.781 4.93 1 98.88 106 MET A CA 1
ATOM 820 C C . MET A 1 106 ? -3.332 19.766 3.793 1 98.88 106 MET A C 1
ATOM 822 O O . MET A 1 106 ? -2.656 18.734 3.842 1 98.88 106 MET A O 1
ATOM 826 N N . SER A 1 107 ? -4.113 20.062 2.781 1 98.81 107 SER A N 1
ATOM 827 C CA . SER A 1 107 ? -4.199 19.172 1.633 1 98.81 107 SER A CA 1
ATOM 828 C C . SER A 1 107 ? -2.861 19.078 0.905 1 98.81 107 SER A C 1
ATOM 830 O O . SER A 1 107 ? -2.469 18 0.448 1 98.81 107 SER A O 1
ATOM 832 N N . THR A 1 108 ? -2.184 20.219 0.793 1 98.75 108 THR A N 1
ATOM 833 C CA . THR A 1 108 ? -0.875 20.25 0.149 1 98.75 108 THR A CA 1
ATOM 834 C C . THR A 1 108 ? 0.132 19.406 0.927 1 98.75 108 THR A C 1
ATOM 836 O O . THR A 1 108 ? 0.875 18.625 0.339 1 98.75 108 THR A O 1
ATOM 839 N N . TRP A 1 109 ? 0.128 19.562 2.225 1 98.81 109 TRP A N 1
ATOM 840 C CA . TRP A 1 109 ? 1.024 18.766 3.061 1 98.81 109 TRP A CA 1
ATOM 841 C C . TRP A 1 109 ? 0.709 17.281 2.943 1 98.81 109 TRP A C 1
ATOM 843 O O . TRP A 1 109 ? 1.604 16.469 2.699 1 98.81 109 TRP A O 1
ATOM 853 N N . TRP A 1 110 ? -0.552 16.875 3.045 1 98.81 110 TRP A N 1
ATOM 854 C CA . TRP A 1 110 ? -0.967 15.484 3.082 1 98.81 110 TRP A CA 1
ATOM 855 C C . TRP A 1 110 ? -0.719 14.805 1.738 1 98.81 110 TRP A C 1
ATOM 857 O O . TRP A 1 110 ? -0.377 13.625 1.687 1 98.81 110 TRP A O 1
ATOM 867 N N . SER A 1 111 ? -0.834 15.531 0.653 1 98.62 111 SER A N 1
ATOM 868 C CA . SER A 1 111 ? -0.73 14.977 -0.693 1 98.62 111 SER A CA 1
ATOM 869 C C . SER A 1 111 ? 0.688 14.5 -0.987 1 98.62 111 SER A C 1
ATOM 871 O O . SER A 1 111 ? 0.918 13.781 -1.965 1 98.62 111 SER A O 1
ATOM 873 N N . GLN A 1 112 ? 1.617 14.898 -0.156 1 98.75 112 GLN A N 1
ATOM 874 C CA . GLN A 1 112 ? 3.014 14.555 -0.405 1 98.75 112 GLN A CA 1
ATOM 875 C C . GLN A 1 112 ? 3.201 13.047 -0.492 1 98.75 112 GLN A C 1
ATOM 877 O O . GLN A 1 112 ? 3.965 12.555 -1.328 1 98.75 112 GLN A O 1
ATOM 882 N N . LEU A 1 113 ? 2.498 12.305 0.371 1 98.69 113 LEU A N 1
ATOM 883 C CA . LEU A 1 113 ? 2.65 10.859 0.342 1 98.69 113 LEU A CA 1
ATOM 884 C C . LEU A 1 113 ? 2.174 10.289 -0.988 1 98.69 113 LEU A C 1
ATOM 886 O O . LEU A 1 113 ? 2.869 9.477 -1.607 1 98.69 113 LEU A O 1
ATOM 890 N N . ALA A 1 114 ? 0.994 10.68 -1.383 1 98.19 114 ALA A N 1
ATOM 891 C CA . ALA A 1 114 ? 0.421 10.188 -2.633 1 98.19 114 ALA A CA 1
ATOM 892 C C . ALA A 1 114 ? 1.323 10.516 -3.818 1 98.19 114 ALA A C 1
ATOM 894 O O . ALA A 1 114 ? 1.455 9.719 -4.75 1 98.19 114 ALA A O 1
ATOM 895 N N . ARG A 1 115 ? 1.976 11.633 -3.793 1 97.81 115 ARG A N 1
ATOM 896 C CA . ARG A 1 115 ? 2.746 12.125 -4.93 1 97.81 115 ARG A CA 1
ATOM 897 C C . ARG A 1 115 ? 4.152 11.547 -4.934 1 97.81 115 ARG A C 1
ATOM 899 O O . ARG A 1 115 ? 4.676 11.18 -5.988 1 97.81 115 ARG A O 1
ATOM 906 N N . PHE A 1 116 ? 4.766 11.477 -3.762 1 97.5 116 PHE A N 1
ATOM 907 C CA . PHE A 1 116 ? 6.207 11.25 -3.758 1 97.5 116 PHE A CA 1
ATOM 908 C C . PHE A 1 116 ? 6.543 9.922 -3.09 1 97.5 116 PHE A C 1
ATOM 910 O O . PHE A 1 116 ? 7.641 9.391 -3.266 1 97.5 116 PHE A O 1
ATOM 917 N N . GLY A 1 117 ? 5.637 9.375 -2.275 1 96.69 117 GLY A N 1
ATOM 918 C CA . GLY A 1 117 ? 5.805 8.055 -1.692 1 96.69 117 GLY A CA 1
ATOM 919 C C . GLY A 1 117 ? 6.82 8.023 -0.564 1 96.69 117 GLY A C 1
ATOM 920 O O . GLY A 1 117 ? 7.602 8.961 -0.401 1 96.69 117 GLY A O 1
ATOM 921 N N . MET A 1 118 ? 6.652 6.969 0.219 1 95.19 118 MET A N 1
ATOM 922 C CA . MET A 1 118 ? 7.602 6.598 1.264 1 95.19 118 MET A CA 1
ATOM 923 C C . MET A 1 118 ? 7.797 5.086 1.307 1 95.19 118 MET A C 1
ATOM 925 O O . MET A 1 118 ? 6.938 4.328 0.85 1 95.19 118 MET A O 1
ATOM 929 N N . ARG A 1 119 ? 8.961 4.727 1.814 1 96.56 119 ARG A N 1
ATOM 930 C CA . ARG A 1 119 ? 9.195 3.293 1.939 1 96.56 119 ARG A CA 1
ATOM 931 C C . ARG A 1 119 ? 8.094 2.625 2.756 1 96.56 119 ARG A C 1
ATOM 933 O O . ARG A 1 119 ? 7.617 3.188 3.744 1 96.56 119 ARG A O 1
ATOM 940 N N . SER A 1 120 ? 7.816 1.412 2.422 1 96.56 120 SER A N 1
ATOM 941 C CA . SER A 1 120 ? 6.668 0.711 2.982 1 96.56 120 SER A CA 1
ATOM 942 C C . SER A 1 120 ? 6.883 0.384 4.457 1 96.56 120 SER A C 1
ATOM 944 O O . SER A 1 120 ? 5.922 0.143 5.191 1 96.56 120 SER A O 1
ATOM 946 N N . ASN A 1 121 ? 8.102 0.34 4.879 1 97.25 121 ASN A N 1
ATOM 947 C CA . ASN A 1 121 ? 8.367 0.059 6.285 1 97.25 121 ASN A CA 1
ATOM 948 C C . ASN A 1 121 ? 8.141 1.292 7.156 1 97.25 121 ASN A C 1
ATOM 950 O O . ASN A 1 121 ? 8.227 1.216 8.383 1 97.25 121 ASN A O 1
ATOM 954 N N . MET A 1 122 ? 7.969 2.469 6.551 1 98.31 122 MET A N 1
ATOM 955 C CA . MET A 1 122 ? 7.621 3.732 7.199 1 98.31 122 MET A CA 1
ATOM 956 C C . MET A 1 122 ? 8.75 4.203 8.109 1 98.31 122 MET A C 1
ATOM 958 O O . MET A 1 122 ? 8.516 4.957 9.055 1 98.31 122 MET A O 1
ATOM 962 N N . MET A 1 123 ? 9.93 3.738 7.852 1 97.81 123 MET A N 1
ATOM 963 C CA . MET A 1 123 ? 11.125 4.25 8.523 1 97.81 123 MET A CA 1
ATOM 964 C C . MET A 1 123 ? 11.531 5.602 7.945 1 97.81 123 MET A C 1
ATOM 966 O O . MET A 1 123 ? 11.57 5.773 6.727 1 97.81 123 MET A O 1
ATOM 970 N N . PHE A 1 124 ? 11.773 6.484 8.828 1 98.06 124 PHE A N 1
ATOM 971 C CA . PHE A 1 124 ? 12.266 7.789 8.398 1 98.06 124 PHE A CA 1
ATOM 972 C C . PHE A 1 124 ? 13.781 7.781 8.289 1 98.06 124 PHE A C 1
ATOM 974 O O . PHE A 1 124 ? 14.484 8.055 9.266 1 98.06 124 PHE A O 1
ATOM 981 N N . TYR A 1 125 ? 14.305 7.59 7.094 1 97.06 125 TYR A N 1
ATOM 982 C CA . TYR A 1 125 ? 15.734 7.574 6.836 1 97.06 125 TYR A CA 1
ATOM 983 C C . TYR A 1 125 ? 16.266 8.984 6.57 1 97.06 125 TYR A C 1
ATOM 985 O O . TYR A 1 125 ? 15.484 9.883 6.227 1 97.06 125 TYR A O 1
ATOM 993 N N . ALA A 1 126 ? 17.516 9.18 6.707 1 96.75 126 ALA A N 1
ATOM 994 C CA . ALA A 1 126 ? 18.156 10.461 6.438 1 96.75 126 ALA A CA 1
ATOM 995 C C . ALA A 1 126 ? 17.906 10.906 5 1 96.75 126 ALA A C 1
ATOM 997 O O . ALA A 1 126 ? 17.844 12.109 4.715 1 96.75 126 ALA A O 1
ATOM 998 N N . SER A 1 127 ? 17.734 9.93 4.129 1 95.62 127 SER A N 1
ATOM 999 C CA . SER A 1 127 ? 17.531 10.211 2.709 1 95.62 127 SER A CA 1
ATOM 1000 C C . SER A 1 127 ? 16.266 11.008 2.471 1 95.62 127 SER A C 1
ATOM 1002 O O . SER A 1 127 ? 16.109 11.664 1.438 1 95.62 127 SER A O 1
ATOM 1004 N N . GLU A 1 128 ? 15.312 10.961 3.404 1 96.44 128 GLU A N 1
ATOM 1005 C CA . GLU A 1 128 ? 14.07 11.719 3.252 1 96.44 128 GLU A CA 1
ATOM 1006 C C . GLU A 1 128 ? 14.352 13.219 3.189 1 96.44 128 GLU A C 1
ATOM 1008 O O . GLU A 1 128 ? 13.641 13.961 2.506 1 96.44 128 GLU A O 1
ATOM 1013 N N . PHE A 1 129 ? 15.398 13.656 3.879 1 95.56 129 PHE A N 1
ATOM 1014 C CA . PHE A 1 129 ? 15.758 15.07 3.877 1 95.56 129 PHE A CA 1
ATOM 1015 C C . PHE A 1 129 ? 16.406 15.461 2.555 1 95.56 129 PHE A C 1
ATOM 1017 O O . PHE A 1 129 ? 16.547 16.656 2.254 1 95.56 129 PHE A O 1
ATOM 1024 N N . ARG A 1 130 ? 16.812 14.547 1.762 1 96.75 130 ARG A N 1
ATOM 1025 C CA . ARG A 1 130 ? 17.625 14.812 0.579 1 96.75 130 ARG A CA 1
ATOM 1026 C C . ARG A 1 130 ? 16.797 14.688 -0.694 1 96.75 130 ARG A C 1
ATOM 1028 O O . ARG A 1 130 ? 17.344 14.688 -1.8 1 96.75 130 ARG A O 1
ATOM 1035 N N . ARG A 1 131 ? 15.453 14.648 -0.523 1 96.38 131 ARG A N 1
ATOM 1036 C CA . ARG A 1 131 ? 14.586 14.438 -1.68 1 96.38 131 ARG A CA 1
ATOM 1037 C C . ARG A 1 131 ? 14.164 15.766 -2.297 1 96.38 131 ARG A C 1
ATOM 1039 O O . ARG A 1 131 ? 13.359 15.789 -3.234 1 96.38 131 ARG A O 1
ATOM 1046 N N . GLY A 1 132 ? 14.68 16.859 -1.785 1 94.88 132 GLY A N 1
ATOM 1047 C CA . GLY A 1 132 ? 14.328 18.188 -2.299 1 94.88 132 GLY A CA 1
ATOM 1048 C C . GLY A 1 132 ? 12.844 18.484 -2.215 1 94.88 132 GLY A C 1
ATOM 1049 O O . GLY A 1 132 ? 12.227 18.312 -1.159 1 94.88 132 GLY A O 1
ATOM 1050 N N . ASN A 1 133 ? 12.242 18.922 -3.35 1 93.5 133 ASN A N 1
ATOM 1051 C CA . ASN A 1 133 ? 10.844 19.328 -3.35 1 93.5 133 ASN A CA 1
ATOM 1052 C C . ASN A 1 133 ? 9.906 18.125 -3.455 1 93.5 133 ASN A C 1
ATOM 1054 O O . ASN A 1 133 ? 8.695 18.25 -3.275 1 93.5 133 ASN A O 1
ATOM 1058 N N . ARG A 1 134 ? 10.469 17 -3.738 1 95.88 134 ARG A N 1
ATOM 1059 C CA . ARG A 1 134 ? 9.672 15.781 -3.838 1 95.88 134 ARG A CA 1
ATOM 1060 C C . ARG A 1 134 ? 9.758 14.969 -2.553 1 95.88 134 ARG A C 1
ATOM 1062 O O . ARG A 1 134 ? 9.977 13.75 -2.594 1 95.88 134 ARG A O 1
ATOM 1069 N N . ASN A 1 135 ? 9.75 15.664 -1.414 1 97.06 135 ASN A N 1
ATOM 1070 C CA . ASN A 1 135 ? 9.883 14.992 -0.124 1 97.06 135 ASN A CA 1
ATOM 1071 C C . ASN A 1 135 ? 8.531 14.82 0.562 1 97.06 135 ASN A C 1
ATOM 1073 O O . ASN A 1 135 ? 7.512 15.289 0.058 1 97.06 135 ASN A O 1
ATOM 1077 N N . VAL A 1 136 ? 8.562 14.125 1.685 1 98.25 136 VAL A N 1
ATOM 1078 C CA . VAL A 1 136 ? 7.352 13.867 2.449 1 98.25 136 VAL A CA 1
ATOM 1079 C C . VAL A 1 136 ? 7.473 14.492 3.84 1 98.25 136 VAL A C 1
ATOM 1081 O O . VAL A 1 136 ? 6.91 13.977 4.809 1 98.25 136 VAL A O 1
ATOM 1084 N N . LEU A 1 137 ? 8.227 15.57 4.02 1 98 137 LEU A N 1
ATOM 1085 C CA . LEU A 1 137 ? 8.586 16.109 5.328 1 98 137 LEU A CA 1
ATOM 1086 C C . LEU A 1 137 ? 7.371 16.734 6.012 1 98 137 LEU A C 1
ATOM 1088 O O . LEU A 1 137 ? 7.258 16.688 7.238 1 98 137 LEU A O 1
ATOM 1092 N N . SER A 1 138 ? 6.477 17.312 5.195 1 98.31 138 SER A N 1
ATOM 1093 C CA . SER A 1 138 ? 5.277 17.875 5.801 1 98.31 138 SER A CA 1
ATOM 1094 C C . SER A 1 138 ? 4.254 16.797 6.121 1 98.31 138 SER A C 1
ATOM 1096 O O . SER A 1 138 ? 3.605 16.844 7.168 1 98.31 138 SER A O 1
ATOM 1098 N N . TRP A 1 139 ? 4.137 15.844 5.289 1 98.81 139 TRP A N 1
ATOM 1099 C CA . TRP A 1 139 ? 3.221 14.734 5.527 1 98.81 139 TRP A CA 1
ATOM 1100 C C . TRP A 1 139 ? 3.609 13.969 6.789 1 98.81 139 TRP A C 1
ATOM 1102 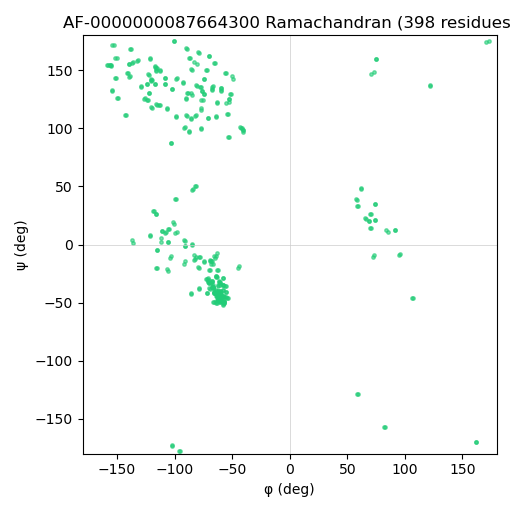O O . TRP A 1 139 ? 2.748 13.625 7.602 1 98.81 139 TRP A O 1
ATOM 1112 N N . SER A 1 140 ? 4.926 13.656 6.855 1 98.62 140 SER A N 1
ATOM 1113 C CA . SER A 1 140 ? 5.383 12.812 7.953 1 98.62 140 SER A CA 1
ATOM 1114 C C . SER A 1 140 ? 5.117 13.469 9.305 1 98.62 140 SER A C 1
ATOM 1116 O O . SER A 1 140 ? 4.824 12.781 10.289 1 98.62 140 SER A O 1
ATOM 1118 N N . LYS A 1 141 ? 5.156 14.75 9.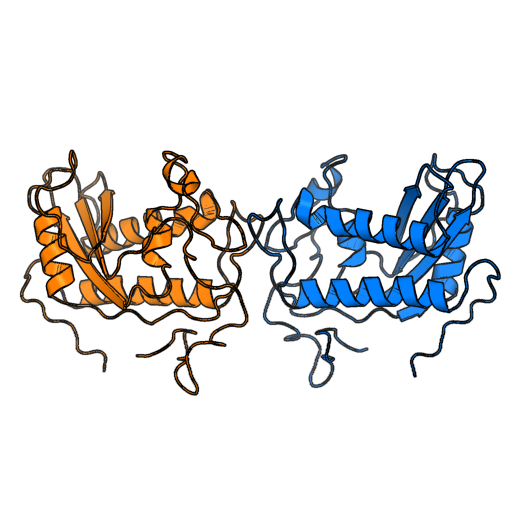398 1 98.25 141 LYS A N 1
ATOM 1119 C CA . LYS A 1 141 ? 4.797 15.406 10.648 1 98.25 141 LYS A CA 1
ATOM 1120 C C . LYS A 1 141 ? 3.312 15.227 10.961 1 98.25 141 LYS A C 1
ATOM 1122 O O . LYS A 1 141 ? 2.932 15.062 12.125 1 98.25 141 LYS A O 1
ATOM 1127 N N . MET A 1 142 ? 2.479 15.25 9.945 1 98.88 142 MET A N 1
ATOM 1128 C CA . MET A 1 142 ? 1.048 15.039 10.141 1 98.88 142 MET A CA 1
ATOM 1129 C C . MET A 1 142 ? 0.767 13.602 10.578 1 98.88 142 MET A C 1
ATOM 1131 O O . MET A 1 142 ? -0.123 13.367 11.398 1 98.88 142 MET A O 1
ATOM 1135 N N . ALA A 1 143 ? 1.557 12.672 10.148 1 98.88 143 ALA A N 1
ATOM 1136 C CA . ALA A 1 143 ? 1.278 11.25 10.32 1 98.88 143 ALA A CA 1
ATOM 1137 C C . ALA A 1 143 ? 2.176 10.641 11.391 1 98.88 143 ALA A C 1
ATOM 1139 O O . ALA A 1 143 ? 2.139 9.43 11.633 1 98.88 143 ALA A O 1
ATOM 1140 N N . TRP A 1 144 ? 3.018 11.461 12.031 1 98.88 144 TRP A N 1
ATOM 1141 C CA . TRP A 1 144 ? 3.934 10.922 13.031 1 98.88 144 TRP A CA 1
ATOM 1142 C C . TRP A 1 144 ? 3.166 10.328 14.203 1 98.88 144 TRP A C 1
ATOM 1144 O O . TRP A 1 144 ? 2.418 11.031 14.891 1 98.88 144 TRP A O 1
ATOM 1154 N N . TRP A 1 145 ? 3.344 9.109 14.516 1 98.62 145 TRP A N 1
ATOM 1155 C CA . TRP A 1 145 ? 2.467 8.289 15.344 1 98.62 145 TRP A CA 1
ATOM 1156 C C . TRP A 1 145 ? 2.252 8.93 16.703 1 98.62 145 TRP A C 1
ATOM 1158 O O . TRP A 1 145 ? 1.16 8.844 17.281 1 98.62 145 TRP A O 1
ATOM 1168 N N . ASN A 1 146 ? 3.24 9.562 17.234 1 97.94 146 ASN A N 1
ATOM 1169 C CA . ASN A 1 146 ? 3.139 10.055 18.594 1 97.94 146 ASN A CA 1
ATOM 1170 C C . ASN A 1 146 ? 3.072 11.578 18.656 1 97.94 146 ASN A C 1
ATOM 1172 O O . ASN A 1 146 ? 3.395 12.18 19.672 1 97.94 146 ASN A O 1
ATOM 1176 N N . ASN A 1 147 ? 2.873 12.219 17.531 1 98.56 147 ASN A N 1
ATOM 1177 C CA . ASN A 1 147 ? 2.48 13.617 17.625 1 98.56 147 ASN A CA 1
ATOM 1178 C C . ASN A 1 147 ? 1.116 13.773 18.297 1 98.56 147 ASN A C 1
ATOM 1180 O O . ASN A 1 147 ? 0.084 13.539 17.672 1 98.56 147 ASN A O 1
ATOM 1184 N N . LYS A 1 148 ? 1.078 14.289 19.453 1 97.75 148 LYS A N 1
ATOM 1185 C CA . LYS A 1 148 ? -0.133 14.289 20.266 1 97.75 148 LYS A CA 1
ATOM 1186 C C . LYS A 1 148 ? -0.755 15.688 20.328 1 97.75 148 LYS A C 1
ATOM 1188 O O . LYS A 1 148 ? -1.946 15.828 20.609 1 97.75 148 LYS A O 1
ATOM 1193 N N . GLU A 1 149 ? 0.069 16.641 20.062 1 97.5 149 GLU A N 1
ATOM 1194 C CA . GLU A 1 149 ? -0.411 18.016 20.141 1 97.5 149 GLU A CA 1
ATOM 1195 C C . GLU A 1 149 ? -0.257 18.734 18.797 1 97.5 149 GLU A C 1
ATOM 1197 O O . GLU A 1 149 ? 0.752 18.562 18.109 1 97.5 149 GLU A O 1
ATOM 1202 N N . ILE A 1 150 ? -1.25 19.547 18.516 1 98.19 150 ILE A N 1
ATOM 1203 C CA . ILE A 1 150 ? -1.196 20.391 17.328 1 98.19 150 ILE A CA 1
ATOM 1204 C C . ILE A 1 150 ? -1.786 21.766 17.656 1 98.19 150 ILE A C 1
ATOM 1206 O O . ILE A 1 150 ? -2.641 21.891 18.531 1 98.19 150 ILE A O 1
ATOM 1210 N N . GLY A 1 151 ? -1.342 22.734 17.094 1 96.94 151 GLY A N 1
ATOM 1211 C CA . GLY A 1 151 ? -1.867 24.078 17 1 96.94 151 GLY A CA 1
ATOM 1212 C C . GLY A 1 151 ? -1.459 24.797 15.727 1 96.94 151 GLY A C 1
ATOM 1213 O O . GLY A 1 151 ? -0.331 24.641 15.258 1 96.94 151 GLY A O 1
ATOM 1214 N N . CYS A 1 152 ? -2.326 25.547 15.227 1 97 152 CYS A N 1
ATOM 1215 C CA . CYS A 1 152 ? -2.094 26.141 13.914 1 97 152 CYS A CA 1
ATOM 1216 C C . CYS A 1 152 ? -2.537 27.594 13.883 1 97 152 CYS A C 1
ATOM 1218 O O . CYS A 1 152 ? -3.164 28.078 14.828 1 97 152 CYS A O 1
ATOM 1220 N N . SER A 1 153 ? -2.125 28.25 12.781 1 95.69 153 SER A N 1
ATOM 1221 C CA . SER A 1 153 ? -2.535 29.625 12.578 1 95.69 153 SER A CA 1
ATOM 1222 C C . SER A 1 153 ? -2.514 30 11.102 1 95.69 153 SER A C 1
ATOM 1224 O O . SER A 1 153 ? -1.895 29.312 10.289 1 95.69 153 SER A O 1
ATOM 1226 N N . VAL A 1 154 ? -3.312 30.938 10.766 1 97.06 154 VAL A N 1
ATOM 1227 C CA . VAL A 1 154 ? -3.391 31.531 9.43 1 97.06 154 VAL A CA 1
ATOM 1228 C C . VAL A 1 154 ? -3.168 33.031 9.508 1 97.06 154 VAL A C 1
ATOM 1230 O O . VAL A 1 154 ? -3.854 33.719 10.258 1 97.06 154 VAL A O 1
ATOM 1233 N N . GLN A 1 155 ? -2.197 33.5 8.766 1 94.44 155 GLN A N 1
ATOM 1234 C CA . GLN A 1 155 ? -1.904 34.938 8.695 1 94.44 155 GLN A CA 1
ATOM 1235 C C . GLN A 1 155 ? -2.201 35.5 7.309 1 94.44 155 GLN A C 1
ATOM 1237 O O . GLN A 1 155 ? -1.705 34.969 6.309 1 94.44 155 GLN A O 1
ATOM 1242 N N . ARG A 1 156 ? -3.121 36.469 7.262 1 95.69 156 ARG A N 1
ATOM 1243 C CA . ARG A 1 156 ? -3.318 37.219 6.027 1 95.69 156 ARG A CA 1
ATOM 1244 C C . ARG A 1 156 ? -2.209 38.25 5.824 1 95.69 156 ARG A C 1
ATOM 1246 O O . ARG A 1 156 ? -2.045 39.156 6.641 1 95.69 156 ARG A O 1
ATOM 1253 N N . CYS A 1 157 ? -1.492 38.031 4.793 1 95.62 157 CYS A N 1
ATOM 1254 C CA . CYS A 1 157 ? -0.408 38.969 4.445 1 95.62 157 CYS A CA 1
ATOM 1255 C C . CYS A 1 157 ? -0.818 39.875 3.303 1 95.62 157 CYS A C 1
ATOM 1257 O O . CYS A 1 157 ? -2 39.969 2.967 1 95.62 157 CYS A O 1
ATOM 1259 N N . SER A 1 158 ? 0.075 40.656 2.775 1 96 158 SER A N 1
ATOM 1260 C CA . SER A 1 158 ? -0.254 41.656 1.771 1 96 158 SER A CA 1
ATOM 1261 C C . SER A 1 158 ? -0.815 41.031 0.507 1 96 158 SER A C 1
ATOM 1263 O O . SER A 1 158 ? -1.793 41.5 -0.063 1 96 158 SER A O 1
ATOM 1265 N N . SER A 1 159 ? -0.209 39.812 0.059 1 96.94 159 SER A N 1
ATOM 1266 C CA . SER A 1 159 ? -0.636 39.25 -1.214 1 96.94 159 SER A CA 1
ATOM 1267 C C . SER A 1 159 ? -0.824 37.719 -1.105 1 96.94 159 SER A C 1
ATOM 1269 O O . SER A 1 159 ? -1.084 37.062 -2.105 1 96.94 159 SER A O 1
ATOM 1271 N N . PHE A 1 160 ? -0.646 37.219 0.085 1 97.75 160 PHE A N 1
ATOM 1272 C CA . PHE A 1 160 ? -0.733 35.781 0.254 1 97.75 160 PHE A CA 1
ATOM 1273 C C . PHE A 1 160 ? -1.198 35.438 1.661 1 97.75 160 PHE A C 1
ATOM 1275 O O . PHE A 1 160 ? -1.241 36.281 2.541 1 97.75 160 PHE A O 1
ATOM 1282 N N . TYR A 1 161 ? -1.685 34.25 1.812 1 97.69 161 TYR A N 1
ATOM 1283 C CA . TYR A 1 161 ? -1.905 33.656 3.135 1 97.69 161 TYR A CA 1
ATOM 1284 C C . TYR A 1 161 ? -0.699 32.844 3.582 1 97.69 161 TYR A C 1
ATOM 1286 O O . TYR A 1 161 ? -0.082 32.156 2.777 1 97.69 161 TYR A O 1
ATOM 1294 N N . TYR A 1 162 ? -0.368 32.969 4.812 1 96.62 162 TYR A N 1
ATOM 1295 C CA . TYR A 1 162 ? 0.678 32.188 5.449 1 96.62 162 TYR A CA 1
ATOM 1296 C C . TYR A 1 162 ? 0.099 31.297 6.543 1 96.62 162 TYR A C 1
ATOM 1298 O O . TYR A 1 162 ? -0.568 31.781 7.461 1 96.62 162 TYR A O 1
ATOM 1306 N N . VAL A 1 163 ? 0.285 29.969 6.387 1 97.25 163 VAL A N 1
ATOM 1307 C CA . VAL A 1 163 ? -0.288 29 7.316 1 97.25 163 VAL A CA 1
ATOM 1308 C C . VAL A 1 163 ? 0.831 28.234 8.016 1 97.25 163 VAL A C 1
ATOM 1310 O O . VAL A 1 163 ? 1.824 27.859 7.387 1 97.25 163 VAL A O 1
ATOM 1313 N N . ALA A 1 164 ? 0.657 28.031 9.297 1 96.12 164 ALA A N 1
ATOM 1314 C CA . ALA A 1 164 ? 1.607 27.219 10.055 1 96.12 164 ALA A CA 1
ATOM 1315 C C . ALA A 1 164 ? 0.887 26.297 11.039 1 96.12 164 ALA A C 1
ATOM 1317 O O . ALA A 1 164 ? -0.131 26.688 11.625 1 96.12 164 ALA A O 1
ATOM 1318 N N . CYS A 1 165 ? 1.39 25.156 11.234 1 97.44 165 CYS A N 1
ATOM 1319 C CA . CYS A 1 165 ? 0.985 24.25 12.312 1 97.44 165 CYS A CA 1
ATOM 1320 C C . CYS A 1 165 ? 2.197 23.75 13.086 1 97.44 165 CYS A C 1
ATOM 1322 O O . CYS A 1 165 ? 3.221 23.406 12.492 1 97.44 165 CYS A O 1
ATOM 1324 N N . MET A 1 166 ? 2.027 23.766 14.375 1 96.69 166 MET A N 1
ATOM 1325 C CA . MET A 1 166 ? 3.041 23.234 15.289 1 96.69 166 MET A CA 1
ATOM 1326 C C . MET A 1 166 ? 2.646 21.859 15.797 1 96.69 166 MET A C 1
ATOM 1328 O O . MET A 1 166 ? 1.487 21.625 16.156 1 96.69 166 MET A O 1
ATOM 1332 N N . TYR A 1 167 ? 3.629 20.953 15.766 1 97.75 167 TYR A N 1
ATOM 1333 C CA . TYR A 1 167 ? 3.432 19.578 16.234 1 97.75 167 TYR A CA 1
ATOM 1334 C C . TYR A 1 167 ? 4.379 19.25 17.375 1 97.75 167 TYR A C 1
ATOM 1336 O O . TYR A 1 167 ? 5.547 19.641 17.359 1 97.75 167 TYR A O 1
ATOM 1344 N N . LYS A 1 168 ? 3.881 18.578 18.266 1 97.19 168 LYS A N 1
ATOM 1345 C CA . LYS A 1 168 ? 4.699 18.062 19.359 1 97.19 168 LYS A CA 1
ATOM 1346 C C . LYS A 1 168 ? 4.539 16.547 19.484 1 97.19 168 LYS A C 1
ATOM 1348 O O . LYS A 1 168 ? 3.422 16.047 19.656 1 97.19 168 LYS A O 1
ATOM 1353 N N . PRO A 1 169 ? 5.625 15.75 19.469 1 97 169 PRO A N 1
ATOM 1354 C CA . PRO A 1 169 ? 7.027 16.172 19.516 1 97 169 PRO A CA 1
ATOM 1355 C C . PRO A 1 169 ? 7.574 16.516 18.125 1 97 169 PRO A C 1
ATOM 1357 O O . PRO A 1 169 ? 8.758 16.844 17.984 1 97 169 PRO A O 1
ATOM 1360 N N . GLY A 1 170 ? 6.816 16.406 17.109 1 95.38 170 GLY A N 1
ATOM 1361 C CA . GLY A 1 170 ? 7.184 16.922 15.797 1 95.38 170 GLY A CA 1
ATOM 1362 C C . GLY A 1 170 ? 7.559 15.828 14.812 1 95.38 170 GLY A C 1
ATOM 1363 O O . GLY A 1 170 ? 7.223 15.914 13.633 1 95.38 170 GLY A O 1
ATOM 1364 N N . GLY A 1 171 ? 8.352 14.906 15.234 1 96.5 171 GLY A N 1
ATOM 1365 C CA . GLY A 1 171 ? 8.734 13.797 14.375 1 96.5 171 GLY A CA 1
ATOM 1366 C C . GLY A 1 171 ? 9.867 14.133 13.43 1 96.5 171 GLY A C 1
ATOM 1367 O O . GLY A 1 171 ? 10.727 14.953 13.758 1 96.5 171 GLY A O 1
ATOM 1368 N N . ASN A 1 172 ? 9.961 13.344 12.289 1 96.88 172 ASN A N 1
ATOM 1369 C CA . ASN A 1 172 ? 11.023 13.438 11.289 1 96.88 172 ASN A CA 1
ATOM 1370 C C . ASN A 1 172 ? 12.398 13.227 11.914 1 96.88 172 ASN A C 1
ATOM 1372 O O . ASN A 1 172 ? 13.336 13.977 11.641 1 96.88 172 ASN A O 1
ATOM 1376 N N . ASN A 1 173 ? 12.383 12.305 12.82 1 96.81 173 ASN A N 1
ATOM 1377 C CA . ASN A 1 173 ? 13.633 11.867 13.422 1 96.81 173 ASN A CA 1
ATOM 1378 C C . ASN A 1 173 ? 14.25 10.703 12.656 1 96.81 173 ASN A C 1
ATOM 1380 O O . ASN A 1 173 ? 13.602 9.68 12.445 1 96.81 173 ASN A O 1
ATOM 1384 N N . VAL A 1 174 ? 15.484 10.906 12.289 1 97.06 174 VAL A N 1
ATOM 1385 C CA . VAL A 1 174 ? 16.172 9.906 11.477 1 97.06 174 VAL A CA 1
ATOM 1386 C C . VAL A 1 174 ? 16.219 8.578 12.227 1 97.06 174 VAL A C 1
ATOM 1388 O O . VAL A 1 174 ? 16.469 8.547 13.43 1 97.06 174 VAL A O 1
ATOM 1391 N N . ASN A 1 175 ? 15.875 7.461 11.57 1 97.38 175 ASN A N 1
ATOM 1392 C CA . ASN A 1 175 ? 15.922 6.086 12.055 1 97.38 175 ASN A CA 1
ATOM 1393 C C . ASN A 1 175 ? 14.805 5.809 13.055 1 97.38 175 ASN A C 1
ATOM 1395 O O . ASN A 1 175 ? 14.961 4.977 13.953 1 97.38 175 ASN A O 1
ATOM 1399 N N . GLN A 1 176 ? 13.844 6.594 12.992 1 98.25 176 GLN A N 1
ATOM 1400 C CA . GLN A 1 176 ? 12.586 6.324 13.688 1 98.25 176 GLN A CA 1
ATOM 1401 C C . GLN A 1 176 ? 11.438 6.129 12.703 1 98.25 176 GLN A C 1
ATOM 1403 O O . GLN A 1 176 ? 11.484 6.633 11.578 1 98.25 176 GLN A O 1
ATOM 1408 N N . TYR A 1 177 ? 10.516 5.363 13.148 1 98.38 177 TYR A N 1
ATOM 1409 C CA . TYR A 1 177 ? 9.359 5.125 12.289 1 98.38 177 TYR A CA 1
ATOM 1410 C C . TYR A 1 177 ? 8.406 6.316 12.305 1 98.38 177 TYR A C 1
ATOM 1412 O O . TYR A 1 177 ? 8.172 6.91 13.359 1 98.38 177 TYR A O 1
ATOM 1420 N N . VAL A 1 178 ? 7.941 6.676 11.07 1 98.75 178 VAL A N 1
ATOM 1421 C CA . VAL A 1 178 ? 6.789 7.57 11.07 1 98.75 178 VAL A CA 1
ATOM 1422 C C . VAL A 1 178 ? 5.668 6.973 11.914 1 98.75 178 VAL A C 1
ATOM 1424 O O . VAL A 1 178 ? 5.113 7.645 12.789 1 98.75 178 VAL A O 1
ATOM 1427 N N . TYR A 1 179 ? 5.426 5.703 11.695 1 98.69 179 TYR A N 1
ATOM 1428 C CA . TYR A 1 179 ? 4.633 4.84 12.562 1 98.69 179 TYR A CA 1
ATOM 1429 C C . TYR A 1 179 ? 5.012 3.375 12.367 1 98.69 179 TYR A C 1
ATOM 1431 O O . TYR A 1 179 ? 5.543 3 11.312 1 98.69 179 TYR A O 1
ATOM 1439 N N . LYS A 1 180 ? 4.789 2.564 13.391 1 98.12 180 LYS A N 1
ATOM 1440 C CA . LYS A 1 180 ? 5.035 1.131 13.266 1 98.12 180 LYS A CA 1
ATOM 1441 C C . LYS A 1 180 ? 3.945 0.456 12.438 1 98.12 180 LYS A C 1
ATOM 1443 O O . LYS A 1 180 ? 2.756 0.624 12.711 1 98.12 180 LYS A O 1
ATOM 1448 N N . VAL A 1 181 ? 4.414 -0.303 11.477 1 97.56 181 VAL A N 1
ATOM 1449 C CA . VAL A 1 181 ? 3.508 -0.969 10.547 1 97.56 181 VAL A CA 1
ATOM 1450 C C . VAL A 1 181 ? 2.963 -2.246 11.188 1 97.56 181 VAL A C 1
ATOM 1452 O O . VAL A 1 181 ? 3.709 -3.002 11.812 1 97.56 181 VAL A O 1
ATOM 1455 N N . GLY A 1 182 ? 1.659 -2.547 11.055 1 95.38 182 GLY A N 1
ATOM 1456 C CA . GLY A 1 182 ? 1.012 -3.74 11.578 1 95.38 182 GLY A CA 1
ATOM 1457 C C . GLY A 1 182 ? -0.498 -3.611 11.656 1 95.38 182 GLY A C 1
ATOM 1458 O O . GLY A 1 182 ? -1.072 -2.648 11.148 1 95.38 182 GLY A O 1
ATOM 1459 N N . ALA A 1 183 ? -1.118 -4.578 12.305 1 92.31 183 ALA A N 1
ATOM 1460 C CA . ALA A 1 183 ? -2.574 -4.566 12.43 1 92.31 183 ALA A CA 1
ATOM 1461 C C . ALA A 1 183 ? -3.055 -3.311 13.148 1 92.31 183 ALA A C 1
ATOM 1463 O O . ALA A 1 183 ? -2.479 -2.908 14.164 1 92.31 183 ALA A O 1
ATOM 1464 N N . VAL A 1 184 ? -4.102 -2.674 12.609 1 95 184 VAL A N 1
ATOM 1465 C CA . VAL A 1 184 ? -4.629 -1.409 13.109 1 95 184 VAL A CA 1
ATOM 1466 C C . VAL A 1 184 ? -4.91 -1.518 14.602 1 95 184 VAL A C 1
ATOM 1468 O O . VAL A 1 184 ? -5.543 -2.473 15.055 1 95 184 VAL A O 1
ATOM 1471 N N . CYS A 1 185 ? -4.344 -0.622 15.438 1 96.44 185 CYS A N 1
ATOM 1472 C CA . CYS A 1 185 ? -4.605 -0.43 16.859 1 96.44 185 CYS A CA 1
ATOM 1473 C C . CYS A 1 185 ? -4.062 -1.597 17.672 1 96.44 185 CYS A C 1
ATOM 1475 O O . CYS A 1 185 ? -4.406 -1.75 18.844 1 96.44 185 CYS A O 1
ATOM 1477 N N . SER A 1 186 ? -3.232 -2.414 17.109 1 96 186 SER A N 1
ATOM 1478 C CA . SER A 1 186 ? -2.762 -3.607 17.812 1 96 186 SER A CA 1
ATOM 1479 C C . SER A 1 186 ? -1.845 -3.24 18.969 1 96 186 SER A C 1
ATOM 1481 O O . SER A 1 186 ? -1.586 -4.066 19.844 1 96 186 SER A O 1
ATOM 1483 N N . GLU A 1 187 ? -1.37 -1.958 19.016 1 96.94 187 GLU A N 1
ATOM 1484 C CA . GLU A 1 187 ? -0.465 -1.556 20.078 1 96.94 187 GLU A CA 1
ATOM 1485 C C . GLU A 1 187 ? -1.037 -0.387 20.875 1 96.94 187 GLU A C 1
ATOM 1487 O O . GLU A 1 187 ? -0.306 0.301 21.594 1 96.94 187 GLU A O 1
ATOM 1492 N N . CYS A 1 188 ? -2.34 0.116 20.719 1 94.81 188 CYS A N 1
ATOM 1493 C CA . CYS A 1 188 ? -2.98 1.188 21.469 1 94.81 188 CYS A CA 1
ATOM 1494 C C . CYS A 1 188 ? -3.131 0.807 22.938 1 94.81 188 CYS A C 1
ATOM 1496 O O . CYS A 1 188 ? -3.258 1.678 23.797 1 94.81 188 CYS A O 1
ATOM 1498 N N . GLY A 1 189 ? -2.93 -0.322 23.469 1 86.19 189 GLY A N 1
ATOM 1499 C CA . GLY A 1 189 ? -3.402 -0.784 24.766 1 86.19 189 GLY A CA 1
ATOM 1500 C C . GLY A 1 189 ? -4.887 -1.093 24.781 1 86.19 189 GLY A C 1
ATOM 1501 O O . GLY A 1 189 ? -5.645 -0.575 23.953 1 86.19 189 GLY A O 1
ATOM 1502 N N . GLY A 1 190 ? -5.391 -2.037 25.562 1 77.19 190 GLY A N 1
ATOM 1503 C CA . GLY A 1 190 ? -6.754 -2.537 25.547 1 77.19 190 GLY A CA 1
ATOM 1504 C C . GLY A 1 190 ? -7.793 -1.441 25.719 1 77.19 190 GLY A C 1
ATOM 1505 O O . GLY A 1 190 ? -7.664 -0.59 26.609 1 77.19 190 GLY A O 1
ATOM 1506 N N . GLY A 1 191 ? -8.734 -1.235 24.812 1 82.06 191 GLY A N 1
ATOM 1507 C CA . GLY A 1 191 ? -9.891 -0.35 24.875 1 82.06 191 GLY A CA 1
ATOM 1508 C C . GLY A 1 191 ? -9.57 1.074 24.453 1 82.06 191 GLY A C 1
ATOM 1509 O O . GLY A 1 191 ? -10.445 1.945 24.484 1 82.06 191 GLY A O 1
ATOM 1510 N N . GLN A 1 192 ? -8.383 1.276 23.875 1 91 192 GLN A N 1
ATOM 1511 C CA . GLN A 1 192 ? -7.996 2.662 23.625 1 91 192 GLN A CA 1
ATOM 1512 C C . GLN A 1 192 ? -8.172 3.035 22.156 1 91 192 GLN A C 1
ATOM 1514 O O . GLN A 1 192 ? -8.078 4.207 21.797 1 91 192 GLN A O 1
ATOM 1519 N N . CYS A 1 193 ? -8.422 2.088 21.359 1 95.06 193 CYS A N 1
ATOM 1520 C CA . CYS A 1 193 ? -8.648 2.371 19.953 1 95.06 193 CYS A CA 1
ATOM 1521 C C . CYS A 1 193 ? -10.047 2.938 19.719 1 95.06 193 CYS A C 1
ATOM 1523 O O . CYS A 1 193 ? -11.039 2.334 20.141 1 95.06 193 CYS A O 1
ATOM 1525 N N . ASP A 1 194 ? -10.156 4.098 19.109 1 96.25 194 ASP A N 1
ATOM 1526 C CA . ASP A 1 194 ? -11.461 4.727 18.953 1 96.25 194 ASP A CA 1
ATOM 1527 C C . ASP A 1 194 ? -12.07 4.406 17.594 1 96.25 194 ASP A C 1
ATOM 1529 O O . ASP A 1 194 ? -11.547 3.57 16.844 1 96.25 194 ASP A O 1
ATOM 1533 N N . GLY A 1 195 ? -13.164 4.891 17.281 1 94.06 195 GLY A N 1
ATOM 1534 C CA . GLY A 1 195 ? -13.906 4.59 16.062 1 94.06 195 GLY A CA 1
ATOM 1535 C C . GLY A 1 195 ? -13.203 5.055 14.805 1 94.06 195 GLY A C 1
ATOM 1536 O O . GLY A 1 195 ? -13.555 4.633 13.703 1 94.06 195 GLY A O 1
ATOM 1537 N N . GLN A 1 196 ? -12.133 5.844 14.938 1 95.88 196 GLN A N 1
ATOM 1538 C CA . GLN A 1 196 ? -11.383 6.348 13.797 1 95.88 196 GLN A CA 1
ATOM 1539 C C . GLN A 1 196 ? -10.016 5.668 13.695 1 95.88 196 GLN A C 1
ATOM 1541 O O . GLN A 1 196 ? -9.133 6.145 12.977 1 95.88 196 GLN A O 1
ATOM 1546 N N . ALA A 1 197 ? -9.852 4.617 14.508 1 96.69 197 ALA A N 1
ATOM 1547 C CA . ALA A 1 197 ? -8.617 3.844 14.5 1 96.69 197 ALA A CA 1
ATOM 1548 C C . ALA A 1 197 ? -7.465 4.645 15.102 1 96.69 197 ALA A C 1
ATOM 1550 O O . ALA A 1 197 ? -6.309 4.484 14.695 1 96.69 197 ALA A O 1
ATOM 1551 N N . LEU A 1 198 ? -7.766 5.555 15.953 1 98.38 198 LEU A N 1
ATOM 1552 C CA . LEU A 1 198 ? -6.766 6.316 16.703 1 98.38 198 LEU A CA 1
ATOM 1553 C C . LEU A 1 198 ? -6.746 5.902 18.172 1 98.38 198 LEU A C 1
ATOM 1555 O O . LEU A 1 198 ? -7.789 5.566 18.734 1 98.38 198 LEU A O 1
ATOM 1559 N N . CYS A 1 199 ? -5.57 5.879 18.719 1 98.06 199 CYS A N 1
ATOM 1560 C CA . CYS A 1 199 ? -5.398 5.496 20.125 1 98.06 199 CYS A CA 1
ATOM 1561 C C . CYS A 1 199 ? -5.613 6.691 21.047 1 98.06 199 CYS A C 1
ATOM 1563 O O . CYS A 1 199 ? -5 7.746 20.859 1 98.06 199 CYS A O 1
ATOM 1565 N N . ARG A 1 200 ? -6.434 6.586 22.047 1 95.94 200 ARG A N 1
ATOM 1566 C CA . ARG A 1 200 ? -6.625 7.613 23.078 1 95.94 200 ARG A CA 1
ATOM 1567 C C . ARG A 1 200 ? -5.52 7.551 24.125 1 95.94 200 ARG A C 1
ATOM 1569 O O . ARG A 1 200 ? -4.902 6.504 24.328 1 95.94 200 ARG A O 1
ATOM 1576 N N . TRP A 1 201 ? -5.324 8.719 24.766 1 93.44 201 TRP A N 1
ATOM 1577 C CA . TRP A 1 201 ? -4.273 8.812 25.766 1 93.44 201 TRP A CA 1
ATOM 1578 C C . TRP A 1 201 ? -4.633 9.844 26.828 1 93.44 201 TRP A C 1
ATOM 1580 O O . TRP A 1 201 ? -5.473 10.719 26.594 1 93.44 201 TRP A O 1
ATOM 1590 N N . MET B 1 1 ? -8.844 -32.781 5.594 1 29.2 1 MET B N 1
ATOM 1591 C CA . MET B 1 1 ? -7.73 -33.5 4.965 1 29.2 1 MET B CA 1
ATOM 1592 C C . MET B 1 1 ? -7.699 -33.25 3.463 1 29.2 1 MET B C 1
ATOM 1594 O O . MET B 1 1 ? -8.672 -33.531 2.76 1 29.2 1 MET B O 1
ATOM 1598 N N . CYS B 1 2 ? -7.137 -32.125 2.975 1 39.62 2 CYS B N 1
ATOM 1599 C CA . CYS B 1 2 ? -7.164 -31.797 1.55 1 39.62 2 CYS B CA 1
ATOM 1600 C C . CYS B 1 2 ? -6.855 -33.031 0.714 1 39.62 2 CYS B C 1
ATOM 1602 O O . CYS B 1 2 ? -5.906 -33.75 1.007 1 39.62 2 CYS B O 1
ATOM 1604 N N . LEU B 1 3 ? -7.715 -33.688 0.156 1 43.62 3 LEU B N 1
ATOM 1605 C CA . LEU B 1 3 ? -7.492 -34.875 -0.687 1 43.62 3 LEU B CA 1
ATOM 1606 C C . LEU B 1 3 ? -6.289 -34.656 -1.599 1 43.62 3 LEU B C 1
ATOM 1608 O O . LEU B 1 3 ? -6.168 -33.625 -2.25 1 43.62 3 LEU B O 1
ATOM 1612 N N . GLU B 1 4 ? -5.066 -35.25 -1.184 1 53.62 4 GLU B N 1
ATOM 1613 C CA . GLU B 1 4 ? -3.836 -35.312 -1.967 1 53.62 4 GLU B CA 1
ATOM 1614 C C . GLU B 1 4 ? -4.129 -35.625 -3.43 1 53.62 4 GLU B C 1
ATOM 1616 O O . GLU B 1 4 ? -4.781 -36.625 -3.734 1 53.62 4 GLU B O 1
ATOM 1621 N N . PRO B 1 5 ? -4.191 -34.562 -4.281 1 61.16 5 PRO B N 1
ATOM 1622 C CA . PRO B 1 5 ? -4.516 -34.906 -5.668 1 61.16 5 PRO B CA 1
ATOM 1623 C C . PRO B 1 5 ? -3.594 -35.969 -6.242 1 61.16 5 PRO B C 1
ATOM 1625 O O . PRO B 1 5 ? -2.379 -35.906 -6.039 1 61.16 5 PRO B O 1
ATOM 1628 N N . ASN B 1 6 ? -3.822 -37.188 -6.211 1 66.69 6 ASN B N 1
ATOM 1629 C CA . ASN B 1 6 ? -3.09 -38.188 -6.973 1 66.69 6 ASN B CA 1
ATOM 1630 C C . ASN B 1 6 ? -3.523 -38.188 -8.438 1 66.69 6 ASN B C 1
ATOM 1632 O O . ASN B 1 6 ? -4.574 -38.75 -8.766 1 66.69 6 ASN B O 1
ATOM 1636 N N . CYS B 1 7 ? -2.717 -37.531 -9.383 1 81.12 7 CYS B N 1
ATOM 1637 C CA . CYS B 1 7 ? -3.127 -37.312 -10.766 1 81.12 7 CYS B CA 1
ATOM 1638 C C . CYS B 1 7 ? -2.498 -38.344 -11.695 1 81.12 7 CYS B C 1
ATOM 1640 O O . CYS B 1 7 ? -2.578 -38.188 -12.922 1 81.12 7 CYS B O 1
ATOM 1642 N N . GLY B 1 8 ? -1.912 -39.312 -11.266 1 74.75 8 GLY B N 1
ATOM 1643 C CA . GLY B 1 8 ? -1.368 -40.375 -12.109 1 74.75 8 GLY B CA 1
ATOM 1644 C C . GLY B 1 8 ? -0.122 -39.938 -12.867 1 74.75 8 GLY B C 1
ATOM 1645 O O . GLY B 1 8 ? 0.453 -40.75 -13.617 1 74.75 8 GLY B O 1
ATOM 1646 N N . ASN B 1 9 ? 0.289 -38.719 -12.906 1 74.5 9 ASN B N 1
ATOM 1647 C CA . ASN B 1 9 ? 1.563 -38.281 -13.469 1 74.5 9 ASN B CA 1
ATOM 1648 C C . ASN B 1 9 ? 2.736 -38.719 -12.586 1 74.5 9 ASN B C 1
ATOM 1650 O O . ASN B 1 9 ? 2.891 -38.219 -11.469 1 74.5 9 ASN B O 1
ATOM 1654 N N . PRO B 1 10 ? 3.451 -39.625 -13.039 1 76.38 10 PRO B N 1
ATOM 1655 C CA . PRO B 1 10 ? 4.543 -40.156 -12.219 1 76.38 10 PRO B CA 1
ATOM 1656 C C . PRO B 1 10 ? 5.664 -39.156 -12.016 1 76.38 10 PRO B C 1
ATOM 1658 O O . PRO B 1 10 ? 6.504 -39.312 -11.125 1 76.38 10 PRO B O 1
ATOM 1661 N N . ARG B 1 11 ? 5.734 -38.188 -12.742 1 77.94 11 ARG B N 1
ATOM 1662 C CA . ARG B 1 11 ? 6.805 -37.188 -12.656 1 77.94 11 ARG B CA 1
ATOM 1663 C C . ARG B 1 11 ? 6.562 -36.219 -11.508 1 77.94 11 ARG B C 1
ATOM 1665 O O . ARG B 1 11 ? 7.48 -35.531 -11.07 1 77.94 11 ARG B O 1
ATOM 1672 N N . LEU B 1 12 ? 5.379 -36.156 -11.086 1 89 12 LEU B N 1
ATOM 1673 C CA . LEU B 1 12 ? 5.047 -35.219 -10.023 1 89 12 LEU B CA 1
ATOM 1674 C C . LEU B 1 12 ? 4.508 -35.938 -8.797 1 89 12 LEU B C 1
ATOM 1676 O O . LEU B 1 12 ? 3.49 -36.625 -8.875 1 89 12 LEU B O 1
ATOM 1680 N N . THR B 1 13 ? 5.211 -35.812 -7.73 1 91.19 13 THR B N 1
ATOM 1681 C CA . THR B 1 13 ? 4.77 -36.406 -6.48 1 91.19 13 THR B CA 1
ATOM 1682 C C . THR B 1 13 ? 3.691 -35.562 -5.816 1 91.19 13 THR B C 1
ATOM 1684 O O . THR B 1 13 ? 3.504 -34.406 -6.176 1 91.19 13 THR B O 1
ATOM 1687 N N . ASN B 1 14 ? 3.029 -36.188 -4.848 1 92.12 14 ASN B N 1
ATOM 1688 C CA . ASN B 1 14 ? 2.043 -35.438 -4.078 1 92.12 14 ASN B CA 1
ATOM 1689 C C . ASN B 1 14 ? 2.691 -34.281 -3.316 1 92.12 14 ASN B C 1
ATOM 1691 O O . ASN B 1 14 ? 2.076 -33.25 -3.135 1 92.12 14 ASN B O 1
ATOM 1695 N N . SER B 1 15 ? 3.859 -34.531 -2.881 1 93.06 15 SER B N 1
ATOM 1696 C CA . SER B 1 15 ? 4.582 -33.469 -2.166 1 93.06 15 SER B CA 1
ATOM 1697 C C . SER B 1 15 ? 4.789 -32.25 -3.047 1 93.06 15 SER B C 1
ATOM 1699 O O . SER B 1 15 ? 4.645 -31.125 -2.584 1 93.06 15 SER B O 1
ATOM 1701 N N . ILE B 1 16 ? 5.098 -32.438 -4.32 1 95.69 16 ILE B N 1
ATOM 1702 C CA . ILE B 1 16 ? 5.328 -31.328 -5.242 1 95.69 16 ILE B CA 1
ATOM 1703 C C . ILE B 1 16 ? 4.004 -30.641 -5.559 1 95.69 16 ILE B C 1
ATOM 1705 O O . ILE B 1 16 ? 3.936 -29.406 -5.621 1 95.69 16 ILE B O 1
ATOM 1709 N N . ARG B 1 17 ? 2.967 -31.469 -5.758 1 96.44 17 ARG B N 1
ATOM 1710 C CA . ARG B 1 17 ? 1.637 -30.891 -5.961 1 96.44 17 ARG B CA 1
ATOM 1711 C C . ARG B 1 17 ? 1.239 -30 -4.797 1 96.44 17 ARG B C 1
ATOM 1713 O O . ARG B 1 17 ? 0.757 -28.875 -5.008 1 96.44 17 ARG B O 1
ATOM 1720 N N . ASN B 1 18 ? 1.474 -30.438 -3.635 1 95.94 18 ASN B N 1
ATOM 1721 C CA . ASN B 1 18 ? 1.152 -29.656 -2.443 1 95.94 18 ASN B CA 1
ATOM 1722 C C . ASN B 1 18 ? 2.014 -28.406 -2.344 1 95.94 18 ASN B C 1
ATOM 1724 O O . ASN B 1 18 ? 1.558 -27.375 -1.852 1 95.94 18 ASN B O 1
ATOM 1728 N N . LEU B 1 19 ? 3.234 -28.516 -2.736 1 97.12 19 LEU B N 1
ATOM 1729 C CA . LEU B 1 19 ? 4.121 -27.359 -2.748 1 97.12 19 LEU B CA 1
ATOM 1730 C C . LEU B 1 19 ? 3.547 -26.25 -3.619 1 97.12 19 LEU B C 1
ATOM 1732 O O . LEU B 1 19 ? 3.469 -25.094 -3.189 1 97.12 19 LEU B O 1
ATOM 1736 N N . PHE B 1 20 ? 3.133 -26.609 -4.855 1 98.31 20 PHE B N 1
ATOM 1737 C CA . PHE B 1 20 ? 2.518 -25.641 -5.75 1 98.31 20 PHE B CA 1
ATOM 1738 C C . PHE B 1 20 ? 1.289 -25.016 -5.109 1 98.31 20 PHE B C 1
ATOM 1740 O O . PHE B 1 20 ? 1.159 -23.781 -5.074 1 98.31 20 PHE B O 1
ATOM 1747 N N . LEU B 1 21 ? 0.455 -25.844 -4.617 1 98.38 21 LEU B N 1
ATOM 1748 C CA . LEU B 1 21 ? -0.827 -25.391 -4.094 1 98.38 21 LEU B CA 1
ATOM 1749 C C . LEU B 1 21 ? -0.63 -24.531 -2.85 1 98.38 21 LEU B C 1
ATOM 1751 O O . LEU B 1 21 ? -1.184 -23.438 -2.756 1 98.38 21 LEU B O 1
ATOM 1755 N N . ASN B 1 22 ? 0.142 -24.969 -1.892 1 98.19 22 ASN B N 1
ATOM 1756 C CA . ASN B 1 22 ? 0.317 -24.281 -0.616 1 98.19 22 ASN B CA 1
ATOM 1757 C C . ASN B 1 22 ? 1.017 -22.938 -0.792 1 98.19 22 ASN B C 1
ATOM 1759 O O . ASN B 1 22 ? 0.656 -21.953 -0.144 1 98.19 22 ASN B O 1
ATOM 1763 N N . MET B 1 23 ? 2.014 -22.891 -1.624 1 98.62 23 MET B N 1
ATOM 1764 C CA . MET B 1 23 ? 2.705 -21.625 -1.847 1 98.62 23 MET B CA 1
ATOM 1765 C C . MET B 1 23 ? 1.774 -20.609 -2.496 1 98.62 23 MET B C 1
ATOM 1767 O O . MET B 1 23 ? 1.755 -19.438 -2.104 1 98.62 23 MET B O 1
ATOM 1771 N N . HIS B 1 24 ? 0.966 -21.031 -3.479 1 98.88 24 HIS B N 1
ATOM 1772 C CA . HIS B 1 24 ? -0.019 -20.141 -4.066 1 98.88 24 HIS B CA 1
ATOM 1773 C C . HIS B 1 24 ? -0.99 -19.609 -3.012 1 98.88 24 HIS B C 1
ATOM 1775 O O . HIS B 1 24 ? -1.191 -18.406 -2.891 1 98.88 24 HIS B O 1
ATOM 1781 N N . ASN B 1 25 ? -1.546 -20.516 -2.281 1 98.81 25 ASN B N 1
ATOM 1782 C CA . ASN B 1 25 ? -2.568 -20.125 -1.32 1 98.81 25 ASN B CA 1
ATOM 1783 C C . ASN B 1 25 ? -1.979 -19.281 -0.193 1 98.81 25 ASN B C 1
ATOM 1785 O O . ASN B 1 25 ? -2.627 -18.344 0.3 1 98.81 25 ASN B O 1
ATOM 1789 N N . ASN B 1 26 ? -0.805 -19.562 0.226 1 98.69 26 ASN B N 1
ATOM 1790 C CA . ASN B 1 26 ? -0.138 -18.75 1.234 1 98.69 26 ASN B CA 1
ATOM 1791 C C . ASN B 1 26 ? 0.055 -17.312 0.756 1 98.69 26 ASN B C 1
ATOM 1793 O O . ASN B 1 26 ? -0.248 -16.375 1.484 1 98.69 26 ASN B O 1
ATOM 1797 N N . TRP B 1 27 ? 0.546 -17.172 -0.428 1 98.81 27 TRP B N 1
ATOM 1798 C CA . TRP B 1 27 ? 0.811 -15.836 -0.975 1 98.81 27 TRP B CA 1
ATOM 1799 C C . TRP B 1 27 ? -0.491 -15.102 -1.27 1 98.81 27 TRP B C 1
ATOM 1801 O O . TRP B 1 27 ? -0.589 -13.891 -1.054 1 98.81 27 TRP B O 1
ATOM 1811 N N . ARG B 1 28 ? -1.478 -15.836 -1.749 1 98.81 28 ARG B N 1
ATOM 1812 C CA . ARG B 1 28 ? -2.805 -15.258 -1.935 1 98.81 28 ARG B CA 1
ATOM 1813 C C . ARG B 1 28 ? -3.375 -14.758 -0.611 1 98.81 28 ARG B C 1
ATOM 1815 O O . ARG B 1 28 ? -3.979 -13.68 -0.556 1 98.81 28 ARG B O 1
ATOM 1822 N N . GLY B 1 29 ? -3.197 -15.484 0.44 1 98.5 29 GLY B N 1
ATOM 1823 C CA . GLY B 1 29 ? -3.6 -15.023 1.761 1 98.5 29 GLY B CA 1
ATOM 1824 C C . GLY B 1 29 ? -2.891 -13.758 2.197 1 98.5 29 GLY B C 1
ATOM 1825 O O . GLY B 1 29 ? -3.518 -12.844 2.74 1 98.5 29 GLY B O 1
ATOM 1826 N N . SER B 1 30 ? -1.607 -13.719 1.962 1 98.06 30 SER B N 1
ATOM 1827 C CA . SER B 1 30 ? -0.796 -12.57 2.348 1 98.06 30 SER B CA 1
ATOM 1828 C C . SER B 1 30 ? -1.263 -11.305 1.639 1 98.06 30 SER B C 1
ATOM 1830 O O . SER B 1 30 ? -1.415 -10.258 2.27 1 98.06 30 SER B O 1
ATOM 1832 N N . VAL B 1 31 ? -1.5 -11.422 0.335 1 98.38 31 VAL B N 1
ATOM 1833 C CA . VAL B 1 31 ? -1.916 -10.227 -0.394 1 98.38 31 VAL B CA 1
ATOM 1834 C C . VAL B 1 31 ? -3.342 -9.852 -0.001 1 98.38 31 VAL B C 1
ATOM 1836 O O . VAL B 1 31 ? -3.68 -8.664 0.079 1 98.38 31 VAL B O 1
ATOM 1839 N N . ALA B 1 32 ? -4.152 -10.883 0.32 1 97.94 32 ALA B N 1
ATOM 1840 C CA . ALA B 1 32 ? -5.523 -10.617 0.758 1 97.94 32 ALA B CA 1
ATOM 1841 C C . ALA B 1 32 ? -5.543 -9.836 2.066 1 97.94 32 ALA B C 1
ATOM 1843 O O . ALA B 1 32 ? -6.457 -9.047 2.312 1 97.94 32 ALA B O 1
ATOM 1844 N N . ARG B 1 33 ? -4.543 -9.969 2.867 1 96.38 33 ARG B N 1
ATOM 1845 C CA . ARG B 1 33 ? -4.449 -9.305 4.164 1 96.38 33 ARG B CA 1
ATOM 1846 C C . ARG B 1 33 ? -3.76 -7.949 4.039 1 96.38 33 ARG B C 1
ATOM 1848 O O . ARG B 1 33 ? -3.557 -7.258 5.039 1 96.38 33 ARG B O 1
ATOM 1855 N N . GLY B 1 34 ? -3.355 -7.629 2.867 1 95.69 34 GLY B N 1
ATOM 1856 C CA . GLY B 1 34 ? -2.604 -6.391 2.713 1 95.69 34 GLY B CA 1
ATOM 1857 C C . GLY B 1 34 ? -1.181 -6.492 3.232 1 95.69 34 GLY B C 1
ATOM 1858 O O . GLY B 1 34 ? -0.637 -5.516 3.758 1 95.69 34 GLY B O 1
ATOM 1859 N N . GLN B 1 35 ? -0.595 -7.578 3.1 1 96 35 GLN B N 1
ATOM 1860 C CA . GLN B 1 35 ? 0.719 -7.812 3.689 1 96 35 GLN B CA 1
ATOM 1861 C C . GLN B 1 35 ? 1.769 -8.062 2.609 1 96 35 GLN B C 1
ATOM 1863 O O . GLN B 1 35 ? 2.758 -8.758 2.848 1 96 35 GLN B O 1
ATOM 1868 N N . THR B 1 36 ? 1.579 -7.574 1.471 1 97.56 36 THR B N 1
ATOM 1869 C CA . THR B 1 36 ? 2.512 -7.789 0.369 1 97.56 36 THR B CA 1
ATOM 1870 C C . THR B 1 36 ? 3.025 -6.461 -0.171 1 97.56 36 THR B C 1
ATOM 1872 O O . THR B 1 36 ? 2.24 -5.559 -0.469 1 97.56 36 THR B O 1
ATOM 1875 N N . GLU B 1 37 ? 4.34 -6.348 -0.312 1 96.88 37 GLU B N 1
ATOM 1876 C CA . GLU B 1 37 ? 4.977 -5.137 -0.821 1 96.88 37 GLU B CA 1
ATOM 1877 C C . GLU B 1 37 ? 4.738 -4.977 -2.32 1 96.88 37 GLU B C 1
ATOM 1879 O O . GLU B 1 37 ? 4.555 -5.965 -3.033 1 96.88 37 GLU B O 1
ATOM 1884 N N . THR B 1 38 ? 4.699 -3.793 -2.793 1 97.56 38 THR B N 1
ATOM 1885 C CA . THR B 1 38 ? 4.621 -3.455 -4.207 1 97.56 38 THR B CA 1
ATOM 1886 C C . THR B 1 38 ? 5.574 -2.307 -4.543 1 97.56 38 THR B C 1
ATOM 1888 O O . THR B 1 38 ? 6.059 -1.615 -3.645 1 97.56 38 THR B O 1
ATOM 1891 N N . SER B 1 39 ? 5.969 -2.18 -5.758 1 95.38 39 SER B N 1
ATOM 1892 C CA . SER B 1 39 ? 6.672 -1.008 -6.273 1 95.38 39 SER B CA 1
ATOM 1893 C C . SER B 1 39 ? 8 -0.804 -5.559 1 95.38 39 SER B C 1
ATOM 1895 O O . SER B 1 39 ? 8.281 0.287 -5.059 1 95.38 39 SER B O 1
ATOM 1897 N N . MET B 1 40 ? 8.742 -1.937 -5.492 1 95.19 40 MET B N 1
ATOM 1898 C CA . MET B 1 40 ? 10.102 -1.935 -4.957 1 95.19 40 MET B CA 1
ATOM 1899 C C . MET B 1 40 ? 10.117 -1.422 -3.52 1 95.19 40 MET B C 1
ATOM 1901 O O . MET B 1 40 ? 10.992 -0.644 -3.145 1 95.19 40 MET B O 1
ATOM 1905 N N . GLY B 1 41 ? 9.039 -1.702 -2.779 1 95.06 41 GLY B N 1
ATOM 1906 C CA . GLY B 1 41 ? 9 -1.371 -1.364 1 95.06 41 GLY B CA 1
ATOM 1907 C C . GLY B 1 41 ? 8.422 0.004 -1.087 1 95.06 41 GLY B C 1
ATOM 1908 O O . GLY B 1 41 ? 8.531 0.515 0.03 1 95.06 41 GLY B O 1
ATOM 1909 N N . TRP B 1 42 ? 7.812 0.625 -2.027 1 94.25 42 TRP B N 1
ATOM 1910 C CA . TRP B 1 42 ? 7.309 1.986 -1.867 1 94.25 42 TRP B CA 1
ATOM 1911 C C . TRP B 1 42 ? 5.805 1.985 -1.608 1 94.25 42 TRP B C 1
ATOM 1913 O O . TRP B 1 42 ? 5.133 2.998 -1.812 1 94.25 42 TRP B O 1
ATOM 1923 N N . GLY B 1 43 ? 5.281 0.853 -1.176 1 94.88 43 GLY B N 1
ATOM 1924 C CA . GLY B 1 43 ? 3.9 0.644 -0.776 1 94.88 43 GLY B CA 1
ATOM 1925 C C . GLY B 1 43 ? 3.561 -0.817 -0.547 1 94.88 43 GLY B C 1
ATOM 1926 O O . GLY B 1 43 ? 4.391 -1.697 -0.778 1 94.88 43 GLY B O 1
ATOM 1927 N N . ILE B 1 44 ? 2.389 -1.017 -0.08 1 97.88 44 ILE B N 1
ATOM 1928 C CA . ILE B 1 44 ? 1.868 -2.377 0.005 1 97.88 44 ILE B CA 1
ATOM 1929 C C . ILE B 1 44 ? 0.644 -2.518 -0.897 1 97.88 44 ILE B C 1
ATOM 1931 O O . ILE B 1 44 ? 0.001 -1.522 -1.24 1 97.88 44 ILE B O 1
ATOM 1935 N N . ALA B 1 45 ? 0.426 -3.756 -1.342 1 98.06 45 ALA B N 1
ATOM 1936 C CA . ALA B 1 45 ? -0.819 -4.059 -2.043 1 98.06 45 ALA B CA 1
ATOM 1937 C C . ALA B 1 45 ? -2.016 -3.967 -1.102 1 98.06 45 ALA B C 1
ATOM 1939 O O . ALA B 1 45 ? -1.945 -4.41 0.047 1 98.06 45 ALA B O 1
ATOM 1940 N N . PRO B 1 46 ? -3.068 -3.295 -1.542 1 97.44 46 PRO B N 1
ATOM 1941 C CA . PRO B 1 46 ? -4.242 -3.197 -0.669 1 97.44 46 PRO B CA 1
ATOM 1942 C C . PRO B 1 46 ? -4.906 -4.547 -0.423 1 97.44 46 PRO B C 1
ATOM 1944 O O . PRO B 1 46 ? -4.727 -5.48 -1.21 1 97.44 46 PRO B O 1
ATOM 1947 N N . PRO B 1 47 ? -5.637 -4.68 0.692 1 97.19 47 PRO B N 1
ATOM 1948 C CA . PRO B 1 47 ? -6.305 -5.941 1.012 1 97.19 47 PRO B CA 1
ATOM 1949 C C . PRO B 1 47 ? -7.477 -6.242 0.081 1 97.19 47 PRO B C 1
ATOM 1951 O O . PRO B 1 47 ? -7.98 -5.34 -0.592 1 97.19 47 PRO B O 1
ATOM 1954 N N . ALA B 1 48 ? -7.836 -7.48 0.099 1 98.25 48 ALA B N 1
ATOM 1955 C CA . ALA B 1 48 ? -8.883 -7.961 -0.799 1 98.25 48 ALA B CA 1
ATOM 1956 C C . ALA B 1 48 ? -10.164 -8.273 -0.031 1 98.25 48 ALA B C 1
ATOM 1958 O O . ALA B 1 48 ? -10.125 -8.891 1.038 1 98.25 48 ALA B O 1
ATOM 1959 N N . THR B 1 49 ? -11.32 -7.887 -0.613 1 97.88 49 THR B N 1
ATOM 1960 C CA . THR B 1 49 ? -12.609 -8.211 -0.016 1 97.88 49 THR B CA 1
ATOM 1961 C C . THR B 1 49 ? -12.922 -9.695 -0.173 1 97.88 49 THR B C 1
ATOM 1963 O O . THR B 1 49 ? -13.641 -10.281 0.645 1 97.88 49 THR B O 1
ATOM 1966 N N . LEU B 1 50 ? -12.383 -10.195 -1.258 1 98.19 50 LEU B N 1
ATOM 1967 C CA . LEU B 1 50 ? -12.648 -11.578 -1.639 1 98.19 50 LEU B CA 1
ATOM 1968 C C . LEU B 1 50 ? -11.461 -12.18 -2.383 1 98.19 50 LEU B C 1
ATOM 1970 O O . LEU B 1 50 ? -10.945 -11.57 -3.326 1 98.19 50 LEU B O 1
ATOM 1974 N N . MET B 1 51 ? -10.969 -13.312 -1.927 1 98.62 51 MET B N 1
ATOM 1975 C CA . MET B 1 51 ? -9.961 -14.172 -2.547 1 98.62 51 MET B CA 1
ATOM 1976 C C . MET B 1 51 ? -10.281 -15.641 -2.312 1 98.62 51 MET B C 1
ATOM 1978 O O . MET B 1 51 ? -10.18 -16.125 -1.186 1 98.62 51 MET B O 1
ATOM 1982 N N . TYR B 1 52 ? -10.633 -16.297 -3.352 1 98.44 52 TYR B N 1
ATOM 1983 C CA . TYR B 1 52 ? -11 -17.703 -3.164 1 98.44 52 TYR B CA 1
ATOM 1984 C C . TYR B 1 52 ? -9.766 -18.562 -2.924 1 98.44 52 TYR B C 1
ATOM 1986 O O . TYR B 1 52 ? -8.719 -18.344 -3.547 1 98.44 52 TYR B O 1
ATOM 1994 N N . ARG B 1 53 ? -9.938 -19.531 -2.053 1 98.5 53 ARG B N 1
ATOM 1995 C CA . ARG B 1 53 ? -8.93 -20.578 -1.941 1 98.5 53 ARG B CA 1
ATOM 1996 C C . ARG B 1 53 ? -8.891 -21.438 -3.201 1 98.5 53 ARG B C 1
ATOM 1998 O O . ARG B 1 53 ? -9.938 -21.812 -3.74 1 98.5 53 ARG B O 1
ATOM 2005 N N . MET B 1 54 ? -7.656 -21.719 -3.656 1 98.31 54 MET B N 1
ATOM 2006 C CA . MET B 1 54 ? -7.504 -22.578 -4.832 1 98.31 54 MET B CA 1
ATOM 2007 C C . MET B 1 54 ? -7.527 -24.047 -4.441 1 98.31 54 MET B C 1
ATOM 2009 O O . MET B 1 54 ? -7.102 -24.406 -3.346 1 98.31 54 MET B O 1
ATOM 2013 N N . LYS B 1 55 ? -7.988 -24.828 -5.34 1 97.44 55 LYS B N 1
ATOM 2014 C CA . LYS B 1 55 ? -7.852 -26.281 -5.277 1 97.44 55 LYS B CA 1
ATOM 2015 C C . LYS B 1 55 ? -6.996 -26.797 -6.43 1 97.44 55 LYS B C 1
ATOM 2017 O O . LYS B 1 55 ? -6.992 -26.219 -7.516 1 97.44 55 LYS B O 1
ATOM 2022 N N . TYR B 1 56 ? -6.328 -27.875 -6.121 1 97.44 56 TYR B N 1
ATOM 2023 C CA . TYR B 1 56 ? -5.508 -28.531 -7.141 1 97.44 56 TYR B CA 1
ATOM 2024 C C . TYR B 1 56 ? -6.316 -29.547 -7.926 1 97.44 56 TYR B C 1
ATOM 2026 O O . TYR B 1 56 ? -7.027 -30.375 -7.344 1 97.44 56 TYR B O 1
ATOM 2034 N N . THR B 1 57 ? -6.254 -29.484 -9.273 1 95.81 57 THR B N 1
ATOM 2035 C CA . THR B 1 57 ? -6.988 -30.469 -10.062 1 95.81 57 THR B CA 1
ATOM 2036 C C . THR B 1 57 ? -6.047 -31.219 -10.992 1 95.81 57 THR B C 1
ATOM 2038 O O . THR B 1 57 ? -5.102 -30.641 -11.531 1 95.81 57 THR B O 1
ATOM 2041 N N . CYS B 1 58 ? -6.375 -32.469 -11.211 1 94.12 58 CYS B N 1
ATOM 2042 C CA . CYS B 1 58 ? -5.562 -33.312 -12.078 1 94.12 58 CYS B CA 1
ATOM 2043 C C . CYS B 1 58 ? -5.703 -32.906 -13.531 1 94.12 58 CYS B C 1
ATOM 2045 O O . CYS B 1 58 ? -4.758 -33 -14.312 1 94.12 58 CYS B O 1
ATOM 2047 N N . ASN B 1 59 ? -6.844 -32.344 -13.922 1 92.62 59 ASN B N 1
ATOM 2048 C CA . ASN B 1 59 ? -7.023 -31.844 -15.273 1 92.62 59 ASN B CA 1
ATOM 2049 C C . ASN B 1 59 ? -6.07 -30.688 -15.57 1 92.62 59 ASN B C 1
ATOM 2051 O O . ASN B 1 59 ? -5.387 -30.688 -16.594 1 92.62 59 ASN B O 1
ATOM 2055 N N . ALA B 1 60 ? -6.039 -29.75 -14.648 1 95.56 60 ALA B N 1
ATOM 2056 C CA . ALA B 1 60 ? -5.133 -28.625 -14.828 1 95.56 60 ALA B CA 1
ATOM 2057 C C . ALA B 1 60 ? -3.682 -29.094 -14.906 1 95.56 60 ALA B C 1
ATOM 2059 O O . ALA B 1 60 ? -2.908 -28.578 -15.727 1 95.56 60 ALA B O 1
ATOM 2060 N N . GLU B 1 61 ? -3.297 -30.016 -14.07 1 96 61 GLU B N 1
ATOM 2061 C CA . GLU B 1 61 ? -1.951 -30.594 -14.109 1 96 61 GLU B CA 1
ATOM 2062 C C . GLU B 1 61 ? -1.648 -31.203 -15.477 1 96 61 GLU B C 1
ATOM 2064 O O . GLU B 1 61 ? -0.562 -31 -16.016 1 96 61 GLU B O 1
ATOM 2069 N N . SER B 1 62 ? -2.604 -31.984 -15.922 1 92.44 62 SER B N 1
ATOM 2070 C CA . SER B 1 62 ? -2.438 -32.625 -17.219 1 92.44 62 SER B CA 1
ATOM 2071 C C . SER B 1 62 ? -2.232 -31.594 -18.328 1 92.44 62 SER B C 1
ATOM 2073 O O . SER B 1 62 ? -1.387 -31.766 -19.203 1 92.44 62 SER B O 1
ATOM 2075 N N . TYR B 1 63 ? -3.014 -30.562 -18.297 1 92.44 63 TYR B N 1
ATOM 2076 C CA . TYR B 1 63 ? -2.873 -29.5 -19.281 1 92.44 63 TYR B CA 1
ATOM 2077 C C . TYR B 1 63 ? -1.501 -28.844 -19.188 1 92.44 63 TYR B C 1
ATOM 2079 O O . TYR B 1 63 ? -0.873 -28.547 -20.203 1 92.44 63 TYR B O 1
ATOM 2087 N N . ALA B 1 64 ? -1.035 -28.594 -18 1 94.44 64 ALA B N 1
ATOM 2088 C CA . ALA B 1 64 ? 0.292 -28.016 -17.797 1 94.44 64 ALA B CA 1
ATOM 2089 C C . ALA B 1 64 ? 1.376 -28.922 -18.375 1 94.44 64 ALA B C 1
ATOM 2091 O O . ALA B 1 64 ? 2.293 -28.438 -19.047 1 94.44 64 ALA B O 1
ATOM 2092 N N . GLN B 1 65 ? 1.241 -30.203 -18.094 1 92.75 65 GLN B N 1
ATOM 2093 C CA . GLN B 1 65 ? 2.211 -31.156 -18.609 1 92.75 65 GLN B CA 1
ATOM 2094 C C . GLN B 1 65 ? 2.23 -31.141 -20.141 1 92.75 65 GLN B C 1
ATOM 2096 O O . GLN B 1 65 ? 3.301 -31.156 -20.75 1 92.75 65 GLN B O 1
ATOM 2101 N N . GLN B 1 66 ? 1.076 -31.172 -20.734 1 90.69 66 GLN B N 1
ATOM 2102 C CA . GLN B 1 66 ? 0.983 -31.141 -22.188 1 90.69 66 GLN B CA 1
ATOM 2103 C C . GLN B 1 66 ? 1.647 -29.891 -22.766 1 90.69 66 GLN B C 1
ATOM 2105 O O . GLN B 1 66 ? 2.271 -29.938 -23.828 1 90.69 66 GLN B O 1
ATOM 2110 N N . TYR B 1 67 ? 1.538 -28.859 -22.078 1 91.81 67 TYR B N 1
ATOM 2111 C CA . TYR B 1 67 ? 2.07 -27.578 -22.531 1 91.81 67 TYR B CA 1
ATOM 2112 C C . TYR B 1 67 ? 3.592 -27.609 -22.594 1 91.81 67 TYR B C 1
ATOM 2114 O O . TYR B 1 67 ? 4.195 -27.016 -23.5 1 91.81 67 TYR B O 1
ATOM 2122 N N . ILE B 1 68 ? 4.254 -28.297 -21.672 1 92.38 68 ILE B N 1
ATOM 2123 C CA . ILE B 1 68 ? 5.691 -28.094 -21.531 1 92.38 68 ILE B CA 1
ATOM 2124 C C . ILE B 1 68 ? 6.43 -29.375 -21.891 1 92.38 68 ILE B C 1
ATOM 2126 O O . ILE B 1 68 ? 7.664 -29.406 -21.906 1 92.38 68 ILE B O 1
ATOM 2130 N N . GLN B 1 69 ? 5.766 -30.484 -22.172 1 90.19 69 GLN B N 1
ATOM 2131 C CA . GLN B 1 69 ? 6.359 -31.812 -22.281 1 90.19 69 GLN B CA 1
ATOM 2132 C C . GLN B 1 69 ? 7.348 -31.875 -23.453 1 90.19 69 GLN B C 1
ATOM 2134 O O . GLN B 1 69 ? 8.305 -32.656 -23.422 1 90.19 69 GLN B O 1
ATOM 2139 N N . SER B 1 70 ? 7.172 -31.047 -24.5 1 89.69 70 SER B N 1
ATOM 2140 C CA . SER B 1 70 ? 8.055 -31.094 -25.656 1 89.69 70 SER B CA 1
ATOM 2141 C C . SER B 1 70 ? 9.336 -30.297 -25.406 1 89.69 70 SER B C 1
ATOM 2143 O O . SER B 1 70 ? 10.281 -30.391 -26.188 1 89.69 70 SER B O 1
ATOM 2145 N N . CYS B 1 71 ? 9.32 -29.516 -24.359 1 93.44 71 CYS B N 1
ATOM 2146 C CA . CYS B 1 71 ? 10.438 -28.641 -24.016 1 93.44 71 CYS B CA 1
ATOM 2147 C C . CYS B 1 71 ? 10.602 -27.516 -25.016 1 93.44 71 CYS B C 1
ATOM 2149 O O . CYS B 1 71 ? 11.672 -26.922 -25.125 1 93.44 71 CYS B O 1
ATOM 2151 N N . ASN B 1 72 ? 9.578 -27.25 -25.734 1 90.56 72 ASN B N 1
ATOM 2152 C CA . ASN B 1 72 ? 9.57 -26.109 -26.656 1 90.56 72 ASN B CA 1
ATOM 2153 C C . ASN B 1 72 ? 9.148 -24.828 -25.938 1 90.56 72 ASN B C 1
ATOM 2155 O O . ASN B 1 72 ? 7.984 -24.688 -25.547 1 90.56 72 ASN B O 1
ATOM 2159 N N . THR B 1 73 ? 10.102 -23.938 -25.75 1 89.44 73 THR B N 1
ATOM 2160 C CA . THR B 1 73 ? 9.82 -22.734 -24.984 1 89.44 73 THR B CA 1
ATOM 2161 C C . THR B 1 73 ? 9.375 -21.609 -25.906 1 89.44 73 THR B C 1
ATOM 2163 O O . THR B 1 73 ? 9.086 -20.5 -25.453 1 89.44 73 THR B O 1
ATOM 2166 N N . LYS B 1 74 ? 9.75 -21.953 -27.234 1 75.75 74 LYS B N 1
ATOM 2167 C CA . LYS B 1 74 ? 9.438 -20.938 -28.25 1 75.75 74 LYS B CA 1
ATOM 2168 C C . LYS B 1 74 ? 8.047 -21.172 -28.844 1 75.75 74 LYS B C 1
ATOM 2170 O O . LYS B 1 74 ? 7.629 -22.312 -29.047 1 75.75 74 LYS B O 1
ATOM 2175 N N . GLY B 1 75 ? 6.988 -20.484 -28.484 1 62.44 75 GLY B N 1
ATOM 2176 C CA . GLY B 1 75 ? 5.719 -20.562 -29.188 1 62.44 75 GLY B CA 1
ATOM 2177 C C . GLY B 1 75 ? 4.566 -21 -28.312 1 62.44 75 GLY B C 1
ATOM 2178 O O . GLY B 1 75 ? 4.781 -21.547 -27.234 1 62.44 75 GLY B O 1
ATOM 2179 N N . LEU B 1 76 ? 3.398 -20.266 -28.531 1 59.41 76 LEU B N 1
ATOM 2180 C CA . LEU B 1 76 ? 2.174 -20.719 -27.891 1 59.41 76 LEU B CA 1
ATOM 2181 C C . LEU B 1 76 ? 1.882 -22.172 -28.234 1 59.41 76 LEU B C 1
ATOM 2183 O O . LEU B 1 76 ? 1.964 -22.562 -29.391 1 59.41 76 LEU B O 1
ATOM 2187 N N . PRO B 1 77 ? 1.999 -23.016 -27.172 1 58.28 77 PRO B N 1
ATOM 2188 C CA . PRO B 1 77 ? 1.685 -24.375 -27.578 1 58.28 77 PRO B CA 1
ATOM 2189 C C . PRO B 1 77 ? 0.373 -24.484 -28.344 1 58.28 77 PRO B C 1
ATOM 2191 O O . PRO B 1 77 ? -0.49 -23.609 -28.234 1 58.28 77 PRO B O 1
ATOM 2194 N N . GLU B 1 78 ? 0.278 -25.328 -29.281 1 52.38 78 GLU B N 1
ATOM 2195 C CA . GLU B 1 78 ? -0.898 -25.781 -30.031 1 52.38 78 GLU B CA 1
ATOM 2196 C C . GLU B 1 78 ? -2.07 -26.062 -29.094 1 52.38 78 GLU B C 1
ATOM 2198 O O . GLU B 1 78 ? -3.23 -26 -29.5 1 52.38 78 GLU B O 1
ATOM 2203 N N . TYR B 1 79 ? -1.762 -26.281 -27.766 1 57.44 79 TYR B N 1
ATOM 2204 C CA . TYR B 1 79 ? -2.842 -26.719 -26.891 1 57.44 79 TYR B CA 1
ATOM 2205 C C . TYR B 1 79 ? -3.346 -25.562 -26.031 1 57.44 79 TYR B C 1
ATOM 2207 O O . TYR B 1 79 ? -2.619 -25.062 -25.172 1 57.44 79 TYR B O 1
ATOM 2215 N N . THR B 1 80 ? -4.289 -24.828 -26.594 1 65.12 80 THR B N 1
ATOM 2216 C CA . THR B 1 80 ? -5.102 -23.922 -25.797 1 65.12 80 THR B CA 1
ATOM 2217 C C . THR B 1 80 ? -6.234 -24.688 -25.109 1 65.12 80 THR B C 1
ATOM 2219 O O . THR B 1 80 ? -6.855 -25.562 -25.703 1 65.12 80 THR B O 1
ATOM 2222 N N . HIS B 1 81 ? -6.113 -24.781 -23.766 1 81.06 81 HIS B N 1
ATOM 2223 C CA . HIS B 1 81 ? -7.172 -25.422 -22.984 1 81.06 81 HIS B CA 1
ATOM 2224 C C . HIS B 1 81 ? -8.219 -24.406 -22.547 1 81.06 81 HIS B C 1
ATOM 2226 O O . HIS B 1 81 ? -7.938 -23.516 -21.734 1 81.06 81 HIS B O 1
ATOM 2232 N N . PRO B 1 82 ? -9.383 -24.672 -23.234 1 83.25 82 PRO B N 1
ATOM 2233 C CA . PRO B 1 82 ? -10.43 -23.688 -22.969 1 83.25 82 PRO B CA 1
ATOM 2234 C C . PRO B 1 82 ? -10.68 -23.484 -21.469 1 83.25 82 PRO B C 1
ATOM 2236 O O . PRO B 1 82 ? -10.727 -24.453 -20.719 1 83.25 82 PRO B O 1
ATOM 2239 N N . GLY B 1 83 ? -10.672 -22.281 -21.062 1 92.31 83 GLY B N 1
ATOM 2240 C CA . GLY B 1 83 ? -11.016 -21.906 -19.703 1 92.31 83 GLY B CA 1
ATOM 2241 C C . GLY B 1 83 ? -9.805 -21.766 -18.812 1 92.31 83 GLY B C 1
ATOM 2242 O O . GLY B 1 83 ? -9.938 -21.344 -17.656 1 92.31 83 GLY B O 1
ATOM 2243 N N . TYR B 1 84 ? -8.656 -22.172 -19.344 1 95.06 84 TYR B N 1
ATOM 2244 C CA . TYR B 1 84 ? -7.434 -22.062 -18.547 1 95.06 84 TYR B CA 1
ATOM 2245 C C . TYR B 1 84 ? -6.48 -21.031 -19.156 1 95.06 84 TYR B C 1
ATOM 2247 O O . TYR B 1 84 ? -6.504 -20.781 -20.359 1 95.06 84 TYR B O 1
ATOM 2255 N N . LYS B 1 85 ? -5.695 -20.391 -18.312 1 95.62 85 LYS B N 1
ATOM 2256 C CA . LYS B 1 85 ? -4.523 -19.625 -18.703 1 95.62 85 LYS B CA 1
ATOM 2257 C C . LYS B 1 85 ? -3.262 -20.156 -18.031 1 95.62 85 LYS B C 1
ATOM 2259 O O . LYS B 1 85 ? -3.34 -20.875 -17.031 1 95.62 85 LYS B O 1
ATOM 2264 N N . VAL B 1 86 ? -2.121 -19.797 -18.641 1 95.75 86 VAL B N 1
ATOM 2265 C CA . VAL B 1 86 ? -0.914 -20.516 -18.234 1 95.75 86 VAL B CA 1
ATOM 2266 C C . VAL B 1 86 ? 0.143 -19.516 -17.766 1 95.75 86 VAL B C 1
ATOM 2268 O O . VAL B 1 86 ? 0.27 -18.422 -18.328 1 95.75 86 VAL B O 1
ATOM 2271 N N . ASN B 1 87 ? 0.825 -19.828 -16.703 1 96.88 87 ASN B N 1
ATOM 2272 C CA . ASN B 1 87 ? 2.16 -19.297 -16.438 1 96.88 87 ASN B CA 1
ATOM 2273 C C . ASN B 1 87 ? 3.244 -20.297 -16.828 1 96.88 87 ASN B C 1
ATOM 2275 O O . ASN B 1 87 ? 3.098 -21.5 -16.609 1 96.88 87 ASN B O 1
ATOM 2279 N N . THR B 1 88 ? 4.355 -19.734 -17.375 1 96.31 88 THR B N 1
ATOM 2280 C CA . THR B 1 88 ? 5.504 -20.594 -17.672 1 96.31 88 THR B CA 1
ATOM 2281 C C . THR B 1 88 ? 6.793 -19.969 -17.141 1 96.31 88 THR B C 1
ATOM 2283 O O . THR B 1 88 ? 6.848 -18.75 -16.906 1 96.31 88 THR B O 1
ATOM 2286 N N . HIS B 1 89 ? 7.75 -20.797 -16.969 1 97.31 89 HIS B N 1
ATOM 2287 C CA . HIS B 1 89 ? 9.062 -20.375 -16.5 1 97.31 89 HIS B CA 1
ATOM 2288 C C . HIS B 1 89 ? 10.156 -21.344 -16.953 1 97.31 89 HIS B C 1
ATOM 2290 O O . HIS B 1 89 ? 9.977 -22.562 -16.875 1 97.31 89 HIS B O 1
ATOM 2296 N N . VAL B 1 90 ? 11.195 -20.797 -17.469 1 97.44 90 VAL B N 1
ATOM 2297 C CA . VAL B 1 90 ? 12.383 -21.562 -17.828 1 97.44 90 VAL B CA 1
ATOM 2298 C C . VAL B 1 90 ? 13.5 -21.281 -16.828 1 97.44 90 VAL B C 1
ATOM 2300 O O . VAL B 1 90 ? 13.914 -20.141 -16.656 1 97.44 90 VAL B O 1
ATOM 2303 N N . LEU B 1 91 ? 13.922 -22.312 -16.125 1 98.19 91 LEU B N 1
ATOM 2304 C CA . LEU B 1 91 ? 15.109 -22.25 -15.281 1 98.19 91 LEU B CA 1
ATOM 2305 C C . LEU B 1 91 ? 16.312 -22.844 -15.992 1 98.19 91 LEU B C 1
ATOM 2307 O O . LEU B 1 91 ? 16.422 -24.062 -16.125 1 98.19 91 LEU B O 1
ATOM 2311 N N . ARG B 1 92 ? 17.219 -22.031 -16.359 1 96.81 92 ARG B N 1
ATOM 2312 C CA . ARG B 1 92 ? 18.312 -22.422 -17.234 1 96.81 92 ARG B CA 1
ATOM 2313 C C . ARG B 1 92 ? 19.422 -23.125 -16.453 1 96.81 92 ARG B C 1
ATOM 2315 O O . ARG B 1 92 ? 20.578 -22.703 -16.5 1 96.81 92 ARG B O 1
ATOM 2322 N N . THR B 1 93 ? 19.141 -24.031 -15.727 1 95.25 93 THR B N 1
ATOM 2323 C CA . THR B 1 93 ? 20.062 -24.906 -15.016 1 95.25 93 THR B CA 1
ATOM 2324 C C . THR B 1 93 ? 19.375 -26.219 -14.641 1 95.25 93 THR B C 1
ATOM 2326 O O . THR B 1 93 ? 18.156 -26.266 -14.523 1 95.25 93 THR B O 1
ATOM 2329 N N . LEU B 1 94 ? 20.141 -27.266 -14.484 1 95.19 94 LEU B N 1
ATOM 2330 C CA . LEU B 1 94 ? 19.641 -28.547 -13.984 1 95.19 94 LEU B CA 1
ATOM 2331 C C . LEU B 1 94 ? 20.219 -28.844 -12.602 1 95.19 94 LEU B C 1
ATOM 2333 O O . LEU B 1 94 ? 19.984 -29.922 -12.047 1 95.19 94 LEU B O 1
ATOM 2337 N N . GLN B 1 95 ? 20.969 -27.859 -12.055 1 96.19 95 GLN B N 1
ATOM 2338 C CA . GLN B 1 95 ? 21.625 -28.047 -10.766 1 96.19 95 GLN B CA 1
ATOM 2339 C C . GLN B 1 95 ? 20.672 -27.719 -9.617 1 96.19 95 GLN B C 1
ATOM 2341 O O . GLN B 1 95 ? 20.984 -26.922 -8.742 1 96.19 95 GLN B O 1
ATOM 2346 N N . THR B 1 96 ? 19.469 -28.172 -9.594 1 96.94 96 THR B N 1
ATOM 2347 C CA . THR B 1 96 ? 18.453 -28.078 -8.555 1 96.94 96 THR B CA 1
ATOM 2348 C C . THR B 1 96 ? 17.484 -29.266 -8.641 1 96.94 96 THR B C 1
ATOM 2350 O O . THR B 1 96 ? 17.625 -30.125 -9.508 1 96.94 96 THR B O 1
ATOM 2353 N N . SER B 1 97 ? 16.625 -29.422 -7.699 1 96 97 SER B N 1
ATOM 2354 C CA . SER B 1 97 ? 15.609 -30.469 -7.68 1 96 97 SER B CA 1
ATOM 2355 C C . SER B 1 97 ? 14.336 -30 -8.375 1 96 97 SER B C 1
ATOM 2357 O O . SER B 1 97 ? 14.195 -28.828 -8.703 1 96 97 SER B O 1
ATOM 2359 N N . VAL B 1 98 ? 13.445 -30.938 -8.633 1 96.19 98 VAL B N 1
ATOM 2360 C CA . VAL B 1 98 ? 12.117 -30.625 -9.164 1 96.19 98 VAL B CA 1
ATOM 2361 C C . VAL B 1 98 ? 11.422 -29.625 -8.242 1 96.19 98 VAL B C 1
ATOM 2363 O O . VAL B 1 98 ? 10.836 -28.641 -8.719 1 96.19 98 VAL B O 1
ATOM 2366 N N . ALA B 1 99 ? 11.57 -29.828 -6.945 1 97 99 ALA B N 1
ATOM 2367 C CA . ALA B 1 99 ? 11 -28.906 -5.969 1 97 99 ALA B CA 1
ATOM 2368 C C . ALA B 1 99 ? 11.648 -27.531 -6.074 1 97 99 ALA B C 1
ATOM 2370 O O . ALA B 1 99 ? 10.969 -26.516 -5.984 1 97 99 ALA B O 1
ATOM 2371 N N . GLY B 1 100 ? 12.977 -27.547 -6.246 1 98 100 GLY B N 1
ATOM 2372 C CA . GLY B 1 100 ? 13.695 -26.297 -6.406 1 98 100 GLY B CA 1
ATOM 2373 C C . GLY B 1 100 ? 13.273 -25.516 -7.641 1 98 100 GLY B C 1
ATOM 2374 O O . GLY B 1 100 ? 13.117 -24.297 -7.59 1 98 100 GLY B O 1
ATOM 2375 N N . ALA B 1 101 ? 13.086 -26.203 -8.773 1 98.25 101 ALA B N 1
ATOM 2376 C CA . ALA B 1 101 ? 12.625 -25.562 -10.008 1 98.25 101 ALA B CA 1
ATOM 2377 C C . ALA B 1 101 ? 11.219 -24.984 -9.836 1 98.25 101 ALA B C 1
ATOM 2379 O O . ALA B 1 101 ? 10.938 -23.875 -10.297 1 98.25 101 ALA B O 1
ATOM 2380 N N . ALA B 1 102 ? 10.383 -25.781 -9.172 1 98.5 102 ALA B N 1
ATOM 2381 C CA . ALA B 1 102 ? 9.023 -25.328 -8.891 1 98.5 102 ALA B CA 1
ATOM 2382 C C . ALA B 1 102 ? 9.039 -24.047 -8.055 1 98.5 102 ALA B C 1
ATOM 2384 O O . ALA B 1 102 ? 8.367 -23.078 -8.398 1 98.5 102 ALA B O 1
ATOM 2385 N N . GLN B 1 103 ? 9.805 -24.031 -7 1 98.62 103 GLN B N 1
ATOM 2386 C CA . GLN B 1 103 ? 9.875 -22.875 -6.105 1 98.62 103 GLN B CA 1
ATOM 2387 C C . GLN B 1 103 ? 10.422 -21.656 -6.828 1 98.62 103 GLN B C 1
ATOM 2389 O O . GLN B 1 103 ? 9.93 -20.547 -6.637 1 98.62 103 GLN B O 1
ATOM 2394 N N . ASN B 1 104 ? 11.461 -21.875 -7.59 1 98.75 104 ASN B N 1
ATOM 2395 C CA . ASN B 1 104 ? 12.047 -20.781 -8.352 1 98.75 104 ASN B CA 1
ATOM 2396 C C . ASN B 1 104 ? 11.031 -20.141 -9.289 1 98.75 104 ASN B C 1
ATOM 2398 O O . ASN B 1 104 ? 10.938 -18.906 -9.383 1 98.75 104 ASN B O 1
ATOM 2402 N N . ALA B 1 105 ? 10.273 -20.969 -9.992 1 98.81 105 ALA B N 1
ATOM 2403 C CA . ALA B 1 105 ? 9.258 -20.469 -10.922 1 98.81 105 ALA B CA 1
ATOM 2404 C C . ALA B 1 105 ? 8.211 -19.625 -10.195 1 98.81 105 ALA B C 1
ATOM 2406 O O . ALA B 1 105 ? 7.961 -18.484 -10.57 1 98.81 105 ALA B O 1
ATOM 2407 N N . MET B 1 106 ? 7.684 -20.141 -9.109 1 98.88 106 MET B N 1
ATOM 2408 C CA . MET B 1 106 ? 6.617 -19.469 -8.383 1 98.88 106 MET B CA 1
ATOM 2409 C C . MET B 1 106 ? 7.125 -18.156 -7.766 1 98.88 106 MET B C 1
ATOM 2411 O O . MET B 1 106 ? 6.434 -17.141 -7.801 1 98.88 106 MET B O 1
ATOM 2415 N N . SER B 1 107 ? 8.328 -18.203 -7.227 1 98.81 107 SER B N 1
ATOM 2416 C CA . SER B 1 107 ? 8.906 -17 -6.641 1 98.81 107 SER B CA 1
ATOM 2417 C C . SER B 1 107 ? 9.141 -15.922 -7.703 1 98.81 107 SER B C 1
ATOM 2419 O O . SER B 1 107 ? 8.93 -14.734 -7.453 1 98.81 107 SER B O 1
ATOM 2421 N N . THR B 1 108 ? 9.578 -16.359 -8.883 1 98.75 108 THR B N 1
ATOM 2422 C CA . THR B 1 108 ? 9.805 -15.438 -9.984 1 98.75 108 THR B CA 1
ATOM 2423 C C . THR B 1 108 ? 8.492 -14.789 -10.422 1 98.75 108 THR B C 1
ATOM 2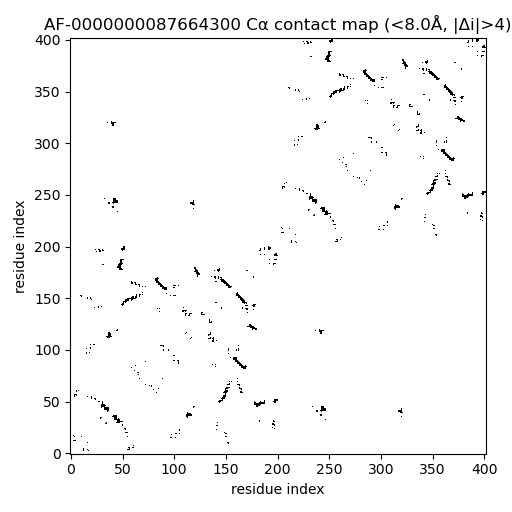425 O O . THR B 1 108 ? 8.438 -13.57 -10.617 1 98.75 108 THR B O 1
ATOM 2428 N N . TRP B 1 109 ? 7.477 -15.578 -10.539 1 98.81 109 TRP B N 1
ATOM 2429 C CA . TRP B 1 109 ? 6.168 -15.047 -10.906 1 98.81 109 TRP B CA 1
ATOM 2430 C C . TRP B 1 109 ? 5.66 -14.078 -9.852 1 98.81 109 TRP B C 1
ATOM 2432 O O . TRP B 1 109 ? 5.254 -12.953 -10.172 1 98.81 109 TRP B O 1
ATOM 2442 N N . TRP B 1 110 ? 5.711 -14.43 -8.57 1 98.81 110 TRP B N 1
ATOM 2443 C CA . TRP B 1 110 ? 5.137 -13.641 -7.477 1 98.81 110 TRP B CA 1
ATOM 2444 C C . TRP B 1 110 ? 5.895 -12.336 -7.293 1 98.81 110 TRP B C 1
ATOM 2446 O O . TRP B 1 110 ? 5.301 -11.305 -6.957 1 98.81 110 TRP B O 1
ATOM 2456 N N . SER B 1 111 ? 7.18 -12.328 -7.547 1 98.62 111 SER B N 1
ATOM 2457 C CA . SER B 1 111 ? 8.039 -11.172 -7.301 1 98.62 111 SER B CA 1
ATOM 2458 C C . SER B 1 111 ? 7.703 -10.023 -8.242 1 98.62 111 SER B C 1
ATOM 2460 O O . SER B 1 111 ? 8.141 -8.891 -8.031 1 98.62 111 SER B O 1
ATOM 2462 N N . GLN B 1 112 ? 6.945 -10.32 -9.273 1 98.69 112 GLN B N 1
ATOM 2463 C CA . GLN B 1 112 ? 6.637 -9.305 -10.273 1 98.69 112 GLN B CA 1
ATOM 2464 C C . GLN B 1 112 ? 5.961 -8.094 -9.633 1 98.69 112 GLN B C 1
ATOM 2466 O O . GLN B 1 112 ? 6.246 -6.949 -9.992 1 98.69 112 GLN B O 1
ATOM 2471 N N . LEU B 1 113 ? 5.07 -8.352 -8.664 1 98.69 113 LEU B N 1
ATOM 2472 C CA . LEU B 1 113 ? 4.387 -7.234 -8.023 1 98.69 113 LEU B CA 1
ATOM 2473 C C . LEU B 1 113 ? 5.371 -6.344 -7.277 1 98.69 113 LEU B C 1
ATOM 2475 O O . LEU B 1 113 ? 5.348 -5.117 -7.426 1 98.69 113 LEU B O 1
ATOM 2479 N N . ALA B 1 114 ? 6.191 -6.945 -6.473 1 98.19 114 ALA B N 1
ATOM 2480 C CA . ALA B 1 114 ? 7.176 -6.203 -5.691 1 98.19 114 ALA B CA 1
ATOM 2481 C C . ALA B 1 114 ? 8.102 -5.395 -6.594 1 98.19 114 ALA B C 1
ATOM 2483 O O . ALA B 1 114 ? 8.492 -4.273 -6.254 1 98.19 114 ALA B O 1
ATOM 2484 N N . ARG B 1 115 ? 8.414 -5.898 -7.73 1 97.81 115 ARG B N 1
ATOM 2485 C CA . ARG B 1 115 ? 9.406 -5.293 -8.609 1 97.81 115 ARG B CA 1
ATOM 2486 C C . ARG B 1 115 ? 8.773 -4.223 -9.492 1 97.81 115 ARG B C 1
ATOM 2488 O O . ARG B 1 115 ? 9.367 -3.16 -9.703 1 97.81 115 ARG B O 1
ATOM 2495 N N . PHE B 1 116 ? 7.598 -4.516 -10.023 1 97.44 116 PHE B N 1
ATOM 2496 C CA . PHE B 1 116 ? 7.117 -3.688 -11.117 1 97.44 116 PHE B CA 1
ATOM 2497 C C . PHE B 1 116 ? 5.852 -2.941 -10.719 1 97.44 116 PHE B C 1
ATOM 2499 O O . PHE B 1 116 ? 5.473 -1.96 -11.359 1 97.44 116 PHE B O 1
ATOM 2506 N N . GLY B 1 117 ? 5.148 -3.412 -9.695 1 96.75 117 GLY B N 1
ATOM 2507 C CA . GLY B 1 117 ? 3.998 -2.701 -9.156 1 96.75 117 GLY B CA 1
ATOM 2508 C C . GLY B 1 117 ? 2.766 -2.805 -10.039 1 96.75 117 GLY B C 1
ATOM 2509 O O . GLY B 1 117 ? 2.861 -3.195 -11.203 1 96.75 117 GLY B O 1
ATOM 2510 N N . MET B 1 118 ? 1.659 -2.543 -9.359 1 95.25 118 MET B N 1
ATOM 2511 C CA . MET B 1 118 ? 0.357 -2.389 -10 1 95.25 118 MET B CA 1
ATOM 2512 C C . MET B 1 118 ? -0.428 -1.244 -9.375 1 95.25 118 MET B C 1
ATOM 2514 O O . MET B 1 118 ? -0.169 -0.863 -8.227 1 95.25 118 MET B O 1
ATOM 2518 N N . ARG B 1 119 ? -1.329 -0.725 -10.18 1 96.56 119 ARG B N 1
ATOM 2519 C CA . ARG B 1 119 ? -2.16 0.339 -9.633 1 96.56 119 ARG B CA 1
ATOM 2520 C C . ARG B 1 119 ? -2.881 -0.128 -8.367 1 96.56 119 ARG B C 1
ATOM 2522 O O . ARG B 1 119 ? -3.336 -1.271 -8.297 1 96.56 119 ARG B O 1
ATOM 2529 N N . SER B 1 120 ? -3.074 0.782 -7.484 1 96.56 120 SER B N 1
ATOM 2530 C CA . SER B 1 120 ? -3.58 0.45 -6.156 1 96.56 120 SER B CA 1
ATOM 2531 C C . SER B 1 120 ? -5.039 0.005 -6.211 1 96.56 120 SER B C 1
ATOM 2533 O O . SER B 1 120 ? -5.527 -0.657 -5.297 1 96.56 120 SER B O 1
ATOM 2535 N N . ASN B 1 121 ? -5.738 0.379 -7.23 1 97.25 121 ASN B N 1
ATOM 2536 C CA . ASN B 1 121 ? -7.129 -0.042 -7.352 1 97.25 121 ASN B CA 1
ATOM 2537 C C . ASN B 1 121 ? -7.238 -1.484 -7.84 1 97.25 121 ASN B C 1
ATOM 2539 O O . ASN B 1 121 ? -8.336 -2.039 -7.914 1 97.25 121 ASN B O 1
ATOM 2543 N N . MET B 1 122 ? -6.129 -2.084 -8.289 1 98.31 122 MET B N 1
ATOM 2544 C CA . MET B 1 122 ? -6.004 -3.484 -8.688 1 98.31 122 MET B CA 1
ATOM 2545 C C . MET B 1 122 ? -6.848 -3.781 -9.922 1 98.31 122 MET B C 1
ATOM 2547 O O . MET B 1 122 ? -7.234 -4.93 -10.148 1 98.31 122 MET B O 1
ATOM 2551 N N . MET B 1 123 ? -7.145 -2.766 -10.672 1 97.88 123 MET B N 1
ATOM 2552 C CA . MET B 1 123 ? -7.781 -2.936 -11.977 1 97.88 123 MET B CA 1
ATOM 2553 C C . MET B 1 123 ? -6.77 -3.404 -13.016 1 97.88 123 MET B C 1
ATOM 2555 O O . MET B 1 123 ? -5.664 -2.869 -13.102 1 97.88 123 MET B O 1
ATOM 2559 N N . PHE B 1 124 ? -7.184 -4.402 -13.719 1 98.06 124 PHE B N 1
ATOM 2560 C CA . PHE B 1 124 ? -6.34 -4.875 -14.812 1 98.06 124 PHE B CA 1
ATOM 2561 C C . PHE B 1 124 ? -6.641 -4.113 -16.094 1 98.06 124 PHE B C 1
ATOM 2563 O O . PHE B 1 124 ? -7.52 -4.508 -16.875 1 98.06 124 PHE B O 1
ATOM 2570 N N . TYR B 1 125 ? -5.852 -3.092 -16.391 1 97.06 125 TYR B N 1
ATOM 2571 C CA . TYR B 1 125 ? -6.008 -2.281 -17.594 1 97.06 125 TYR B CA 1
ATOM 2572 C C . TYR B 1 125 ? -5.27 -2.902 -18.766 1 97.06 125 TYR B C 1
ATOM 2574 O O . TYR B 1 125 ? -4.359 -3.713 -18.578 1 97.06 125 TYR B O 1
ATOM 2582 N N . ALA B 1 126 ? -5.621 -2.541 -19.953 1 96.75 126 ALA B N 1
ATOM 2583 C CA . ALA B 1 126 ? -4.965 -3.016 -21.156 1 96.75 126 ALA B CA 1
ATOM 2584 C C . ALA B 1 126 ? -3.473 -2.689 -21.141 1 96.75 126 ALA B C 1
ATOM 2586 O O . ALA B 1 126 ? -2.662 -3.422 -21.719 1 96.75 126 ALA B O 1
ATOM 2587 N N . SER B 1 127 ? -3.143 -1.618 -20.453 1 95.56 127 SER B N 1
ATOM 2588 C CA . SER B 1 127 ? -1.759 -1.157 -20.391 1 95.56 127 SER B CA 1
ATOM 2589 C C . SER B 1 127 ? -0.857 -2.186 -19.719 1 95.56 127 SER B C 1
ATOM 2591 O O . SER B 1 127 ? 0.361 -2.172 -19.922 1 95.56 127 SER B O 1
ATOM 2593 N N . GLU B 1 128 ? -1.416 -3.076 -18.922 1 96.38 128 GLU B N 1
ATOM 2594 C CA . GLU B 1 128 ? -0.616 -4.109 -18.266 1 96.38 128 GLU B CA 1
ATOM 2595 C C . GLU B 1 128 ? 0.061 -5.012 -19.297 1 96.38 128 GLU B C 1
ATOM 2597 O O . GLU B 1 128 ? 1.167 -5.504 -19.062 1 96.38 128 GLU B O 1
ATOM 2602 N N . PHE B 1 129 ? -0.599 -5.207 -20.438 1 95.5 129 PHE B N 1
ATOM 2603 C CA . PHE B 1 129 ? -0.033 -6.047 -21.484 1 95.5 129 PHE B CA 1
ATOM 2604 C C . PHE B 1 129 ? 1.104 -5.328 -22.203 1 95.5 129 PHE B C 1
ATOM 2606 O O . PHE B 1 129 ? 1.872 -5.949 -22.938 1 95.5 129 PHE B O 1
ATOM 2613 N N . ARG B 1 130 ? 1.24 -4.074 -22.047 1 96.69 130 ARG B N 1
ATOM 2614 C CA . ARG B 1 130 ? 2.158 -3.268 -22.844 1 96.69 130 ARG B CA 1
ATOM 2615 C C . ARG B 1 130 ? 3.395 -2.887 -22.031 1 96.69 130 ARG B C 1
ATOM 2617 O O . ARG B 1 130 ? 4.199 -2.061 -22.469 1 96.69 130 ARG B O 1
ATOM 2624 N N . ARG B 1 131 ? 3.578 -3.551 -20.875 1 96.38 131 ARG B N 1
ATOM 2625 C CA . ARG B 1 131 ? 4.68 -3.186 -19.984 1 96.38 131 ARG B CA 1
ATOM 2626 C C . ARG B 1 131 ? 5.93 -4 -20.312 1 96.38 131 ARG B C 1
ATOM 2628 O O . ARG B 1 131 ? 6.941 -3.896 -19.609 1 96.38 131 ARG B O 1
ATOM 2635 N N . GLY B 1 132 ? 5.867 -4.824 -21.344 1 94.88 132 GLY B N 1
ATOM 2636 C CA . GLY B 1 132 ? 7.004 -5.648 -21.719 1 94.88 132 GLY B CA 1
ATOM 2637 C C . 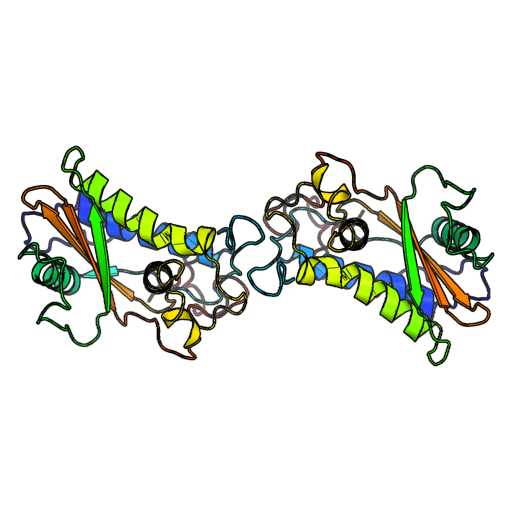GLY B 1 132 ? 7.453 -6.59 -20.625 1 94.88 132 GLY B C 1
ATOM 2638 O O . GLY B 1 132 ? 6.637 -7.316 -20.047 1 94.88 132 GLY B O 1
ATOM 2639 N N . ASN B 1 133 ? 8.781 -6.57 -20.297 1 93.38 133 ASN B N 1
ATOM 2640 C CA . ASN B 1 133 ? 9.328 -7.508 -19.328 1 93.38 133 ASN B CA 1
ATOM 2641 C C . ASN B 1 133 ? 9.109 -7.027 -17.906 1 93.38 133 ASN B C 1
ATOM 2643 O O . ASN B 1 133 ? 9.352 -7.77 -16.953 1 93.38 133 ASN B O 1
ATOM 2647 N N . ARG B 1 134 ? 8.664 -5.824 -17.781 1 95.88 134 ARG B N 1
ATOM 2648 C CA . ARG B 1 134 ? 8.391 -5.273 -16.469 1 95.88 134 ARG B CA 1
ATOM 2649 C C . ARG B 1 134 ? 6.898 -5.332 -16.141 1 95.88 134 ARG B C 1
ATOM 2651 O O . ARG B 1 134 ? 6.32 -4.352 -15.672 1 95.88 134 ARG B O 1
ATOM 2658 N N . ASN B 1 135 ? 6.262 -6.434 -16.531 1 97.06 135 ASN B N 1
ATOM 2659 C CA . ASN B 1 135 ? 4.824 -6.578 -16.328 1 97.06 135 ASN B CA 1
ATOM 2660 C C . ASN B 1 135 ? 4.512 -7.441 -15.117 1 97.06 135 ASN B C 1
ATOM 2662 O O . ASN B 1 135 ? 5.422 -7.984 -14.484 1 97.06 135 ASN B O 1
ATOM 2666 N N . VAL B 1 136 ? 3.234 -7.523 -14.812 1 98.25 136 VAL B N 1
ATOM 2667 C CA . VAL B 1 136 ? 2.781 -8.305 -13.672 1 98.25 136 VAL B CA 1
ATOM 2668 C C . VAL B 1 136 ? 1.863 -9.43 -14.148 1 98.25 136 VAL B C 1
ATOM 2670 O O . VAL B 1 136 ? 0.949 -9.844 -13.43 1 98.25 136 VAL B O 1
ATOM 2673 N N . LEU B 1 137 ? 2.023 -9.945 -15.367 1 98 137 LEU B N 1
ATOM 2674 C CA . LEU B 1 137 ? 1.069 -10.859 -15.992 1 98 137 LEU B CA 1
ATOM 2675 C C . LEU B 1 137 ? 1.092 -12.219 -15.312 1 98 137 LEU B C 1
ATOM 2677 O O . LEU B 1 137 ? 0.064 -12.898 -15.242 1 98 137 LEU B O 1
ATOM 2681 N N . SER B 1 138 ? 2.277 -12.625 -14.828 1 98.31 138 SER B N 1
ATOM 2682 C CA . SER B 1 138 ? 2.336 -13.906 -14.125 1 98.31 138 SER B CA 1
ATOM 2683 C C . SER B 1 138 ? 1.822 -13.773 -12.695 1 98.31 138 SER B C 1
ATOM 2685 O O . SER B 1 138 ? 1.117 -14.656 -12.203 1 98.31 138 SER B O 1
ATOM 2687 N N . TRP B 1 139 ? 2.119 -12.703 -12.078 1 98.81 139 TRP B N 1
ATOM 2688 C CA . TRP B 1 139 ? 1.636 -12.461 -10.719 1 98.81 139 TRP B CA 1
ATOM 2689 C C . TRP B 1 139 ? 0.112 -12.406 -10.688 1 98.81 139 TRP B C 1
ATOM 2691 O O . TRP B 1 139 ? -0.518 -12.984 -9.797 1 98.81 139 TRP B O 1
ATOM 2701 N N . SER B 1 140 ? -0.426 -11.625 -11.633 1 98.62 140 SER B N 1
ATOM 2702 C CA . SER B 1 140 ? -1.867 -11.398 -11.617 1 98.62 140 SER B CA 1
ATOM 2703 C C . SER B 1 140 ? -2.637 -12.703 -11.773 1 98.62 140 SER B C 1
ATOM 2705 O O . SER B 1 140 ? -3.711 -12.875 -11.195 1 98.62 140 SER B O 1
ATOM 2707 N N . LYS B 1 141 ? -2.135 -13.641 -12.492 1 98.31 141 LYS B N 1
ATOM 2708 C CA . LYS B 1 141 ? -2.795 -14.938 -12.57 1 98.31 141 LYS B CA 1
ATOM 2709 C C . LYS B 1 141 ? -2.762 -15.656 -11.227 1 98.31 141 LYS B C 1
ATOM 2711 O O . LYS B 1 141 ? -3.723 -16.328 -10.852 1 98.31 141 LYS B O 1
ATOM 2716 N N . MET B 1 142 ? -1.67 -15.523 -10.492 1 98.88 142 MET B N 1
ATOM 2717 C CA . MET B 1 142 ? -1.565 -16.141 -9.172 1 98.88 142 MET B CA 1
ATOM 2718 C C . MET B 1 142 ? -2.531 -15.477 -8.195 1 98.88 142 MET B C 1
ATOM 2720 O O . MET B 1 142 ? -3.107 -16.156 -7.34 1 98.88 142 MET B O 1
ATOM 2724 N N . ALA B 1 143 ? -2.805 -14.219 -8.352 1 98.88 143 ALA B N 1
ATOM 2725 C CA . ALA B 1 143 ? -3.539 -13.422 -7.371 1 98.88 143 ALA B CA 1
ATOM 2726 C C . ALA B 1 143 ? -4.961 -13.141 -7.848 1 98.88 143 ALA B C 1
ATOM 2728 O O . ALA B 1 143 ? -5.715 -12.43 -7.18 1 98.88 143 ALA B O 1
ATOM 2729 N N . TRP B 1 144 ? -5.344 -13.672 -9.016 1 98.88 144 TRP B N 1
ATOM 2730 C CA . TRP B 1 144 ? -6.676 -13.398 -9.547 1 98.88 144 TRP B CA 1
ATOM 2731 C C . TRP B 1 144 ? -7.75 -13.953 -8.617 1 98.88 144 TRP B C 1
ATOM 2733 O O . TRP B 1 144 ? -7.809 -15.156 -8.375 1 98.88 144 TRP B O 1
ATOM 2743 N N . TRP B 1 145 ? -8.617 -13.164 -8.133 1 98.62 145 TRP B N 1
ATOM 2744 C CA . TRP B 1 145 ? -9.477 -13.422 -6.984 1 98.62 145 TRP B CA 1
ATOM 2745 C C . TRP B 1 145 ? -10.281 -14.703 -7.184 1 98.62 145 TRP B C 1
ATOM 2747 O O . TRP B 1 145 ? -10.523 -15.445 -6.23 1 98.62 145 TRP B O 1
ATOM 2757 N N . ASN B 1 146 ? -10.688 -14.969 -8.375 1 97.94 146 ASN B N 1
ATOM 2758 C CA . ASN B 1 146 ? -11.602 -16.094 -8.586 1 97.94 146 ASN B CA 1
ATOM 2759 C C . ASN B 1 146 ? -10.914 -17.234 -9.336 1 97.94 146 ASN B C 1
ATOM 2761 O O . ASN B 1 146 ? -11.586 -18.062 -9.961 1 97.94 146 ASN B O 1
ATOM 2765 N N . ASN B 1 147 ? -9.617 -17.188 -9.477 1 98.56 147 ASN B N 1
ATOM 2766 C CA . ASN B 1 147 ? -8.945 -18.406 -9.891 1 98.56 147 ASN B CA 1
ATOM 2767 C C . ASN B 1 147 ? -9.086 -19.516 -8.836 1 98.56 147 ASN B C 1
ATOM 2769 O O . ASN B 1 147 ? -8.383 -19.5 -7.824 1 98.56 147 ASN B O 1
ATOM 2773 N N . LYS B 1 148 ? -9.828 -20.5 -9.109 1 97.75 148 LYS B N 1
ATOM 2774 C CA . LYS B 1 148 ? -10.203 -21.5 -8.109 1 97.75 148 LYS B CA 1
ATOM 2775 C C . LYS B 1 148 ? -9.445 -22.797 -8.32 1 97.75 148 LYS B C 1
ATOM 2777 O O . LYS B 1 148 ? -9.312 -23.609 -7.395 1 97.75 148 LYS B O 1
ATOM 2782 N N . GLU B 1 149 ? -8.992 -22.969 -9.523 1 97.5 149 GLU B N 1
ATOM 2783 C CA . GLU B 1 149 ? -8.297 -24.219 -9.844 1 97.5 149 GLU B CA 1
ATOM 2784 C C . GLU B 1 149 ? -6.871 -23.953 -10.312 1 97.5 149 GLU B C 1
ATOM 2786 O O . GLU B 1 149 ? -6.629 -23 -11.062 1 97.5 149 GLU B O 1
ATOM 2791 N N . ILE B 1 150 ? -5.996 -24.828 -9.883 1 98.19 150 ILE B N 1
ATOM 2792 C CA . ILE B 1 150 ? -4.609 -24.781 -10.336 1 98.19 150 ILE B CA 1
ATOM 2793 C C . ILE B 1 150 ? -4.098 -26.203 -10.57 1 98.19 150 ILE B C 1
ATOM 2795 O O . ILE B 1 150 ? -4.566 -27.156 -9.945 1 98.19 150 ILE B O 1
ATOM 2799 N N . GLY B 1 151 ? -3.297 -26.375 -11.438 1 97 151 GLY B N 1
ATOM 2800 C CA . GLY B 1 151 ? -2.459 -27.531 -11.703 1 97 151 GLY B CA 1
ATOM 2801 C C . GLY B 1 151 ? -1.152 -27.188 -12.391 1 97 151 GLY B C 1
ATOM 2802 O O . GLY B 1 151 ? -1.115 -26.297 -13.25 1 97 151 GLY B O 1
ATOM 2803 N N . CYS B 1 152 ? -0.147 -27.859 -12.039 1 97 152 CYS B N 1
ATOM 2804 C CA . CYS B 1 152 ? 1.18 -27.469 -12.508 1 97 152 CYS B CA 1
ATOM 2805 C C . CYS B 1 152 ? 1.998 -28.688 -12.898 1 97 152 CYS B C 1
ATOM 2807 O O . CYS B 1 152 ? 1.584 -29.828 -12.648 1 97 152 CYS B O 1
ATOM 2809 N N . SER B 1 153 ? 3.113 -28.391 -13.555 1 95.75 153 SER B N 1
ATOM 2810 C CA . SER B 1 153 ? 4.035 -29.453 -13.93 1 95.75 153 SER B CA 1
ATOM 2811 C C . SER B 1 153 ? 5.457 -28.922 -14.094 1 95.75 153 SER B C 1
ATOM 2813 O O . SER B 1 153 ? 5.66 -27.719 -14.227 1 95.75 153 SER B O 1
ATOM 2815 N N . VAL B 1 154 ? 6.383 -29.797 -13.906 1 97.12 154 VAL B N 1
ATOM 2816 C CA . VAL B 1 154 ? 7.805 -29.531 -14.102 1 97.12 154 VAL B CA 1
ATOM 2817 C C . VAL B 1 154 ? 8.383 -30.547 -15.094 1 97.12 154 VAL B C 1
ATOM 2819 O O . VAL B 1 154 ? 8.242 -31.75 -14.906 1 97.12 154 VAL B O 1
ATOM 2822 N N . GLN B 1 155 ? 8.984 -30.031 -16.141 1 94.5 155 GLN B N 1
ATOM 2823 C CA . GLN B 1 155 ? 9.633 -30.875 -17.141 1 94.5 155 GLN B CA 1
ATOM 2824 C C . GLN B 1 155 ? 11.141 -30.672 -17.141 1 94.5 155 GLN B C 1
ATOM 2826 O O . GLN B 1 155 ? 11.625 -29.547 -17.266 1 94.5 155 GLN B O 1
ATOM 2831 N N . ARG B 1 156 ? 11.875 -31.766 -16.875 1 95.69 156 ARG B N 1
ATOM 2832 C CA . ARG B 1 156 ? 13.32 -31.734 -17.062 1 95.69 156 ARG B CA 1
ATOM 2833 C C . ARG B 1 156 ? 13.68 -31.844 -18.547 1 95.69 156 ARG B C 1
ATOM 2835 O O . ARG B 1 156 ? 13.367 -32.844 -19.188 1 95.69 156 ARG B O 1
ATOM 2842 N N . CYS B 1 157 ? 14.281 -30.828 -19.016 1 95.62 157 CYS B N 1
ATOM 2843 C CA . CYS B 1 157 ? 14.719 -30.781 -20.406 1 95.62 157 CYS B CA 1
ATOM 2844 C C . CYS B 1 157 ? 16.219 -31.031 -20.516 1 95.62 157 CYS B C 1
ATOM 2846 O O . CYS B 1 157 ? 16.844 -31.469 -19.547 1 95.62 157 CYS B O 1
ATOM 2848 N N . SER B 1 158 ? 16.797 -30.891 -21.672 1 95.94 158 SER B N 1
ATOM 2849 C CA . SER B 1 158 ? 18.203 -31.234 -21.891 1 95.94 158 SER B CA 1
ATOM 2850 C C . SER B 1 158 ? 19.125 -30.375 -21.031 1 95.94 158 SER B C 1
ATOM 2852 O O . SER B 1 158 ? 20.078 -30.875 -20.438 1 95.94 158 SER B O 1
ATOM 2854 N N . SER B 1 159 ? 18.781 -29 -20.891 1 96.94 159 SER B N 1
ATOM 2855 C CA . SER B 1 159 ? 19.703 -28.109 -20.188 1 96.94 159 SER B CA 1
ATOM 2856 C C . SER B 1 159 ? 18.969 -27.188 -19.234 1 96.94 159 SER B C 1
ATOM 2858 O O . SER B 1 159 ? 19.578 -26.297 -18.625 1 96.94 159 SER B O 1
ATOM 2860 N N . PHE B 1 160 ? 17.672 -27.359 -19.172 1 97.75 160 PHE B N 1
ATOM 2861 C CA . PHE B 1 160 ? 16.891 -26.469 -18.328 1 97.75 160 PHE B CA 1
ATOM 2862 C C . PHE B 1 160 ? 15.648 -27.172 -17.797 1 97.75 160 PHE B C 1
ATOM 2864 O O . PHE B 1 160 ? 15.312 -28.266 -18.25 1 97.75 160 PHE B O 1
ATOM 2871 N N . TYR B 1 161 ? 15.094 -26.625 -16.75 1 97.69 161 TYR B N 1
ATOM 2872 C CA . TYR B 1 161 ? 13.766 -27.016 -16.297 1 97.69 161 TYR B CA 1
ATOM 2873 C C . TYR B 1 161 ? 12.695 -26.109 -16.906 1 97.69 161 TYR B C 1
ATOM 2875 O O . TYR B 1 161 ? 12.891 -24.906 -17.031 1 97.69 161 TYR B O 1
ATOM 2883 N N . TYR B 1 162 ? 11.625 -26.719 -17.281 1 96.56 162 TYR B N 1
ATOM 2884 C CA . TYR B 1 162 ? 10.445 -26 -17.781 1 96.56 162 TYR B CA 1
ATOM 2885 C C . TYR B 1 162 ? 9.258 -26.219 -16.844 1 96.56 162 TYR B C 1
ATOM 2887 O O . TYR B 1 162 ? 8.883 -27.359 -16.562 1 96.56 162 TYR B O 1
ATOM 2895 N N . VAL B 1 163 ? 8.734 -25.109 -16.312 1 97.25 163 VAL B N 1
ATOM 2896 C CA . VAL B 1 163 ? 7.641 -25.172 -15.344 1 97.25 163 VAL B CA 1
ATOM 2897 C C . VAL B 1 163 ? 6.406 -24.484 -15.906 1 97.25 163 VAL B C 1
ATOM 2899 O O . VAL B 1 163 ? 6.512 -23.422 -16.531 1 97.25 163 VAL B O 1
ATOM 2902 N N . ALA B 1 164 ? 5.262 -25.094 -15.688 1 96.12 164 ALA B N 1
ATOM 2903 C CA . ALA B 1 164 ? 4 -24.469 -16.094 1 96.12 164 ALA B CA 1
ATOM 2904 C C . ALA B 1 164 ? 2.924 -24.688 -15.039 1 96.12 164 ALA B C 1
ATOM 2906 O O . ALA B 1 164 ? 2.871 -25.734 -14.398 1 96.12 164 ALA B O 1
ATOM 2907 N N . CYS B 1 165 ? 2.098 -23.734 -14.859 1 97.44 165 CYS B N 1
ATOM 2908 C CA . CYS B 1 165 ? 0.873 -23.859 -14.078 1 97.44 165 CYS B CA 1
ATOM 2909 C C . CYS B 1 165 ? -0.329 -23.344 -14.867 1 97.44 165 CYS B C 1
ATOM 2911 O O . CYS B 1 165 ? -0.249 -22.312 -15.531 1 97.44 165 CYS B O 1
ATOM 2913 N N . MET B 1 166 ? -1.376 -24.125 -14.766 1 96.75 166 MET B N 1
ATOM 2914 C CA . MET B 1 166 ? -2.654 -23.766 -15.375 1 96.75 166 MET B CA 1
ATOM 2915 C C . MET B 1 166 ? -3.623 -23.234 -14.32 1 96.75 166 MET B C 1
ATOM 2917 O O . MET B 1 166 ? -3.723 -23.781 -13.227 1 96.75 166 MET B O 1
ATOM 2921 N N . TYR B 1 167 ? -4.266 -22.109 -14.68 1 97.81 167 TYR B N 1
ATOM 2922 C CA . TYR B 1 167 ? -5.242 -21.484 -13.805 1 97.81 167 TYR B CA 1
ATOM 2923 C C . TYR B 1 167 ? -6.613 -21.422 -14.469 1 97.81 167 TYR B C 1
ATOM 2925 O O . TYR B 1 167 ? -6.715 -21.141 -15.672 1 97.81 167 TYR B O 1
ATOM 2933 N N . LYS B 1 168 ? -7.547 -21.641 -13.703 1 97.25 168 LYS B N 1
ATOM 2934 C CA . LYS B 1 168 ? -8.93 -21.469 -14.164 1 97.25 168 LYS B CA 1
ATOM 2935 C C . LYS B 1 168 ? -9.703 -20.547 -13.234 1 97.25 168 LYS B C 1
ATOM 2937 O O . LYS B 1 168 ? -9.789 -20.781 -12.023 1 97.25 168 LYS B O 1
ATOM 2942 N N . PRO B 1 169 ? -10.344 -19.438 -13.742 1 97.06 169 PRO B N 1
ATOM 2943 C CA . PRO B 1 169 ? -10.531 -19.109 -15.156 1 97.06 169 PRO B CA 1
ATOM 2944 C C . PRO B 1 169 ? -9.344 -18.375 -15.758 1 97.06 169 PRO B C 1
ATOM 2946 O O . PRO B 1 169 ? -9.375 -17.984 -16.938 1 97.06 169 PRO B O 1
ATOM 2949 N N . GLY B 1 170 ? -8.344 -18.125 -15.023 1 95.5 170 GLY B N 1
ATOM 2950 C CA . GLY B 1 170 ? -7.09 -17.625 -15.562 1 95.5 170 GLY B CA 1
ATOM 2951 C C . GLY B 1 170 ? -6.863 -16.156 -15.273 1 95.5 170 GLY B C 1
ATOM 2952 O O . GLY B 1 170 ? -5.746 -15.742 -14.961 1 95.5 170 GLY B O 1
ATOM 2953 N N . GLY B 1 171 ? -7.828 -15.352 -15.477 1 96.56 171 GLY B N 1
ATOM 2954 C CA . GLY B 1 171 ? -7.719 -13.93 -15.188 1 96.56 171 GLY B CA 1
ATOM 2955 C C . GLY B 1 171 ? -7.055 -13.148 -16.297 1 96.56 171 GLY B C 1
ATOM 2956 O O . GLY B 1 171 ? -7.168 -13.5 -17.469 1 96.56 171 GLY B O 1
ATOM 2957 N N . ASN B 1 172 ? -6.477 -11.945 -15.922 1 96.88 172 ASN B N 1
ATOM 2958 C CA . ASN B 1 172 ? -5.859 -10.992 -16.844 1 96.88 172 ASN B CA 1
ATOM 2959 C C . ASN B 1 172 ? -6.844 -10.531 -17.906 1 96.88 172 ASN B C 1
ATOM 2961 O O . ASN B 1 172 ? -6.504 -10.492 -19.094 1 96.88 172 ASN B O 1
ATOM 2965 N N . ASN B 1 173 ? -8.031 -10.359 -17.438 1 96.81 173 ASN B N 1
ATOM 2966 C CA . ASN B 1 173 ? -9.07 -9.789 -18.281 1 96.81 173 ASN B CA 1
ATOM 2967 C C . ASN B 1 173 ? -9.117 -8.273 -18.172 1 96.81 173 ASN B C 1
ATOM 2969 O O . ASN B 1 173 ? -9.242 -7.73 -17.078 1 96.81 173 ASN B O 1
ATOM 2973 N N . VAL B 1 174 ? -9.023 -7.645 -19.328 1 97.06 174 VAL B N 1
ATOM 2974 C CA . VAL B 1 174 ? -8.977 -6.188 -19.359 1 97.06 174 VAL B CA 1
ATOM 2975 C C . VAL B 1 174 ? -10.242 -5.613 -18.719 1 97.06 174 VAL B C 1
ATOM 2977 O O . VAL B 1 174 ? -11.344 -6.109 -18.953 1 97.06 174 VAL B O 1
ATOM 2980 N N . ASN B 1 175 ? -10.094 -4.637 -17.812 1 97.38 175 ASN B N 1
ATOM 2981 C CA . ASN B 1 175 ? -11.148 -3.891 -17.141 1 97.38 175 ASN B CA 1
ATOM 2982 C C . ASN B 1 175 ? -11.844 -4.742 -16.078 1 97.38 175 ASN B C 1
ATOM 2984 O O . ASN B 1 175 ? -13.031 -4.547 -15.797 1 97.38 175 ASN B O 1
ATOM 2988 N N . GLN B 1 176 ? -11.18 -5.715 -15.664 1 98.25 176 GLN B N 1
ATOM 2989 C CA . GLN B 1 176 ? -11.578 -6.473 -14.484 1 98.25 176 GLN B CA 1
ATOM 2990 C C . GLN B 1 176 ? -10.539 -6.348 -13.375 1 98.25 176 GLN B C 1
ATOM 2992 O O . GLN B 1 176 ? -9.367 -6.094 -13.648 1 98.25 176 GLN B O 1
ATOM 2997 N N . TYR B 1 177 ? -11.023 -6.469 -12.203 1 98.38 177 TYR B N 1
ATOM 2998 C CA . TYR B 1 177 ? -10.109 -6.375 -11.07 1 98.38 177 TYR B CA 1
ATOM 2999 C C . TYR B 1 177 ? -9.328 -7.672 -10.891 1 98.38 177 TYR B C 1
ATOM 3001 O O . TYR B 1 177 ? -9.883 -8.766 -11.031 1 98.38 177 TYR B O 1
ATOM 3009 N N . VAL B 1 178 ? -8 -7.492 -10.648 1 98.75 178 VAL B N 1
ATOM 3010 C CA . VAL B 1 178 ? -7.289 -8.664 -10.141 1 98.75 178 VAL B CA 1
ATOM 3011 C C . VAL B 1 178 ? -8 -9.195 -8.898 1 98.75 178 VAL B C 1
ATOM 3013 O O . VAL B 1 178 ? -8.281 -10.398 -8.805 1 98.75 178 VAL B O 1
ATOM 3016 N N . TYR B 1 179 ? -8.344 -8.289 -8.008 1 98.69 179 TYR B N 1
ATOM 3017 C CA . TYR B 1 179 ? -9.273 -8.5 -6.91 1 98.69 179 TYR B CA 1
ATOM 3018 C C . TYR B 1 179 ? -9.883 -7.18 -6.453 1 98.69 179 TYR B C 1
ATOM 3020 O O . TYR B 1 179 ? -9.305 -6.113 -6.668 1 98.69 179 TYR B O 1
ATOM 3028 N N . LYS B 1 180 ? -11.07 -7.234 -5.859 1 98.19 180 LYS B N 1
ATOM 3029 C CA . LYS B 1 180 ? -11.695 -6.035 -5.309 1 98.19 180 LYS B CA 1
ATOM 3030 C C . LYS B 1 180 ? -11.023 -5.617 -4.004 1 98.19 180 LYS B C 1
ATOM 3032 O O . LYS B 1 180 ? -10.875 -6.43 -3.086 1 98.19 180 LYS B O 1
ATOM 3037 N N . VAL B 1 181 ? -10.68 -4.359 -3.979 1 97.62 181 VAL B N 1
ATOM 3038 C CA . VAL B 1 181 ? -9.977 -3.809 -2.828 1 97.62 181 VAL B CA 1
ATOM 3039 C C . VAL B 1 181 ? -10.969 -3.49 -1.712 1 97.62 181 VAL B C 1
ATOM 3041 O O . VAL B 1 181 ? -12.039 -2.943 -1.968 1 97.62 181 VAL B O 1
ATOM 3044 N N . GLY B 1 182 ? -10.664 -3.812 -0.447 1 95.44 182 GLY B N 1
ATOM 3045 C CA . GLY B 1 182 ? -11.492 -3.543 0.717 1 95.44 182 GLY B CA 1
ATOM 3046 C C . GLY B 1 182 ? -11.117 -4.375 1.926 1 95.44 182 GLY B C 1
ATOM 3047 O O . GLY B 1 182 ? -10.086 -5.055 1.92 1 95.44 182 GLY B O 1
ATOM 3048 N N . ALA B 1 183 ? -11.953 -4.328 2.941 1 92.31 183 ALA B N 1
ATOM 3049 C CA . ALA B 1 183 ? -11.68 -5.07 4.168 1 92.31 183 ALA B CA 1
ATOM 3050 C C . ALA B 1 183 ? -11.578 -6.57 3.889 1 92.31 183 ALA B C 1
ATOM 3052 O O . ALA B 1 183 ? -12.406 -7.125 3.162 1 92.31 183 ALA B O 1
ATOM 3053 N N . VAL B 1 184 ? -10.562 -7.215 4.461 1 94.94 184 VAL B N 1
ATOM 3054 C CA . VAL B 1 184 ? -10.258 -8.625 4.223 1 94.94 184 VAL B CA 1
ATOM 3055 C C . VAL B 1 184 ? -11.508 -9.469 4.469 1 94.94 184 VAL B C 1
ATOM 3057 O O . VAL B 1 184 ? -12.172 -9.32 5.496 1 94.94 184 VAL B O 1
ATOM 3060 N N . CYS B 1 185 ? -11.938 -10.289 3.488 1 96.44 185 CYS B N 1
ATOM 3061 C CA . CYS B 1 185 ? -12.992 -11.297 3.562 1 96.44 185 CYS B CA 1
ATOM 3062 C C . CYS B 1 185 ? -14.359 -10.648 3.695 1 96.44 185 CYS B C 1
ATOM 3064 O O . CYS B 1 185 ? -15.344 -11.32 4.027 1 96.44 185 CYS B O 1
ATOM 3066 N N . SER B 1 186 ? -14.477 -9.383 3.445 1 95.94 186 SER B N 1
ATOM 3067 C CA . SER B 1 186 ? -15.742 -8.688 3.656 1 95.94 186 SER B CA 1
ATOM 3068 C C . SER B 1 186 ? -16.797 -9.141 2.646 1 95.94 186 SER B C 1
ATOM 3070 O O . SER B 1 186 ? -17.984 -8.898 2.834 1 95.94 186 SER B O 1
ATOM 3072 N N . GLU B 1 187 ? -16.359 -9.852 1.565 1 96.94 187 GLU B N 1
ATOM 3073 C CA . GLU B 1 187 ? -17.312 -10.289 0.55 1 96.94 187 GLU B CA 1
ATOM 3074 C C . GLU B 1 187 ? -17.297 -11.805 0.397 1 96.94 187 GLU B C 1
ATOM 3076 O O . GLU B 1 187 ? -17.781 -12.344 -0.602 1 96.94 187 GLU B O 1
ATOM 3081 N N . CYS B 1 188 ? -16.578 -12.695 1.231 1 94.56 188 CYS B N 1
ATOM 3082 C CA . CYS B 1 188 ? -16.562 -14.156 1.189 1 94.56 188 CYS B CA 1
ATOM 3083 C C . CYS B 1 188 ? -17.938 -14.734 1.479 1 94.56 188 CYS B C 1
ATOM 3085 O O . CYS B 1 188 ? -18.234 -15.867 1.099 1 94.56 188 CYS B O 1
ATOM 3087 N N . GLY B 1 189 ? -19 -14.133 1.852 1 86.12 189 GLY B N 1
ATOM 3088 C CA . GLY B 1 189 ? -20.188 -14.711 2.461 1 86.12 189 GLY B CA 1
ATOM 3089 C C . GLY B 1 189 ? -19.953 -15.188 3.881 1 86.12 189 GLY B C 1
ATOM 3090 O O . GLY B 1 189 ? -18.828 -15.5 4.262 1 86.12 189 GLY B O 1
ATOM 3091 N N . GLY B 1 190 ? -20.906 -15.117 4.777 1 76.94 190 GLY B N 1
ATOM 3092 C CA . GLY B 1 190 ? -20.781 -15.383 6.203 1 76.94 190 GLY B CA 1
ATOM 3093 C C . GLY B 1 190 ? -20.156 -16.734 6.508 1 76.94 190 GLY B C 1
ATOM 3094 O O . GLY B 1 190 ? -20.547 -17.75 5.934 1 76.94 190 GLY B O 1
ATOM 3095 N N . GLY B 1 191 ? -19.062 -16.828 7.238 1 81.94 191 GLY B N 1
ATOM 3096 C CA . GLY B 1 191 ? -18.406 -18.031 7.754 1 81.94 191 GLY B CA 1
ATOM 3097 C C . GLY B 1 191 ? -17.484 -18.688 6.746 1 81.94 191 GLY B C 1
ATOM 3098 O O . GLY B 1 191 ? -16.875 -19.719 7.027 1 81.94 191 GLY B O 1
ATOM 3099 N N . GLN B 1 192 ? -17.172 -17.984 5.652 1 90.88 192 GLN B N 1
ATOM 3100 C CA . GLN B 1 192 ? -16.438 -18.672 4.598 1 90.88 192 GLN B CA 1
ATOM 3101 C C . GLN B 1 192 ? -14.969 -18.25 4.598 1 90.88 192 GLN B C 1
ATOM 3103 O O . GLN B 1 192 ? -14.141 -18.844 3.91 1 90.88 192 GLN B O 1
ATOM 3108 N N . CYS B 1 193 ? -14.656 -17.234 5.32 1 95.06 193 CYS B N 1
ATOM 3109 C CA . CYS B 1 193 ? -13.273 -16.797 5.406 1 95.06 193 CYS B CA 1
ATOM 3110 C C . CYS B 1 193 ? -12.461 -17.719 6.301 1 95.06 193 CYS B C 1
ATOM 3112 O O . CYS B 1 193 ? -12.836 -17.969 7.449 1 95.06 193 CYS B O 1
ATOM 3114 N N . ASP B 1 194 ? -11.359 -18.281 5.812 1 96.31 194 ASP B N 1
ATOM 3115 C CA . ASP B 1 194 ? -10.609 -19.25 6.594 1 96.31 194 ASP B CA 1
ATOM 3116 C C . ASP B 1 194 ? -9.445 -18.594 7.32 1 96.31 194 ASP B C 1
ATOM 3118 O O . ASP B 1 194 ? -9.336 -17.359 7.344 1 96.31 194 ASP B O 1
ATOM 3122 N N . GLY B 1 195 ? -8.672 -19.266 8 1 94 195 GLY B N 1
ATOM 3123 C CA . GLY B 1 195 ? -7.59 -18.766 8.828 1 94 195 GLY B CA 1
ATOM 3124 C C . GLY B 1 195 ? -6.488 -18.094 8.023 1 94 195 GLY B C 1
ATOM 3125 O O . GLY B 1 195 ? -5.656 -17.375 8.578 1 94 195 GLY B O 1
ATOM 3126 N N . GLN B 1 196 ? -6.504 -18.25 6.688 1 95.88 196 GLN B N 1
ATOM 3127 C CA . GLN B 1 196 ? -5.5 -17.656 5.816 1 95.88 196 GLN B CA 1
ATOM 3128 C C . GLN B 1 196 ? -6.086 -16.484 5.027 1 95.88 196 GLN B C 1
ATOM 3130 O O . GLN B 1 196 ? -5.496 -16.031 4.039 1 95.88 196 GLN B O 1
ATOM 3135 N N . ALA B 1 197 ? -7.309 -16.078 5.43 1 96.62 197 ALA B N 1
ATOM 3136 C CA . ALA B 1 197 ? -7.984 -14.953 4.793 1 96.62 197 ALA B CA 1
ATOM 3137 C C . ALA B 1 197 ? -8.422 -15.305 3.373 1 96.62 197 ALA B C 1
ATOM 3139 O O . ALA B 1 197 ? -8.453 -14.438 2.496 1 96.62 197 ALA B O 1
ATOM 3140 N N . LEU B 1 198 ? -8.641 -16.547 3.113 1 98.38 198 LEU B N 1
ATOM 3141 C CA . LEU B 1 198 ? -9.172 -17.016 1.84 1 98.38 198 LEU B CA 1
ATOM 3142 C C . LEU B 1 198 ? -10.609 -17.484 1.995 1 98.38 198 LEU B C 1
ATOM 3144 O O . LEU B 1 198 ? -10.984 -18.031 3.037 1 98.38 198 LEU B O 1
ATOM 3148 N N . CYS B 1 199 ? -11.391 -17.234 1.004 1 98 199 CYS B N 1
ATOM 3149 C CA . CYS B 1 199 ? -12.797 -17.625 1.016 1 98 199 CYS B CA 1
ATOM 3150 C C . CYS B 1 199 ? -12.961 -19.062 0.536 1 98 199 CYS B C 1
ATOM 3152 O O . CYS B 1 199 ? -12.469 -19.422 -0.533 1 98 199 CYS B O 1
ATOM 3154 N N . ARG B 1 200 ? -13.672 -19.828 1.28 1 95.88 200 ARG B N 1
ATOM 3155 C CA . ARG B 1 200 ? -14 -21.203 0.879 1 95.88 200 ARG B CA 1
ATOM 3156 C C . ARG B 1 200 ? -15.203 -21.219 -0.054 1 95.88 200 ARG B C 1
ATOM 3158 O O . ARG B 1 200 ? -16.016 -20.281 -0.053 1 95.88 200 ARG B O 1
ATOM 3165 N N . TRP B 1 201 ? -15.258 -22.359 -0.864 1 93.44 201 TRP B N 1
ATOM 3166 C CA . TRP B 1 201 ? -16.344 -22.484 -1.829 1 93.44 201 TRP B CA 1
ATOM 3167 C C . TRP B 1 201 ? -16.672 -23.953 -2.094 1 93.44 201 TRP B C 1
ATOM 3169 O O . TRP B 1 201 ? -15.844 -24.828 -1.826 1 93.44 201 TRP B O 1
#

InterPro domains:
  IPR001283 Cysteine-rich secretory protein-related [PR00837] (54-72)
  IPR001283 Cysteine-rich secretory protein-related [PR00837] (105-118)
  IPR001283 Cysteine-rich secretory protein-related [PR00837] (136-152)
  IPR001283 Cysteine-rich secretory protein-related [PR00837] (162-175)
  IPR001283 Cysteine-rich secretory protein-related [PTHR10334] (19-182)
  IPR014044 CAP domain [PF00188] (21-167)
  IPR014044 CAP domain [SM00198] (15-175)
  IPR035940 CAP superfamily [G3DSA:3.40.33.10] (5-200)
  IPR035940 CAP superfamily [SSF55797] (5-182)

pLDDT: mean 93.02, std 11.14, range [29.2, 98.88]

Sequence (402 aa):
MCLEPNCGNPRLTNSIRNLFLNMHNNWRGSVARGQTETSMGWGIAPPATLMYRMKYTCNAESYAQQYIQSCNTKGLPEYTHPGYKVNTHVLRTLQTSVAGAAQNAMSTWWSQLARFGMRSNMMFYASEFRRGNRNVLSWSKMAWWNNKEIGCSVQRCSSFYYVACMYKPGGNNVNQYVYKVGAVCSECGGGQCDGQALCRWMCLEPNCGNPRLTNSIRNLFLNMHNNWRGSVARGQTETSMGWGIAPPATLMYRMKYTCNAESYAQQYIQSCNTKGLPEYTHPGYKVNTHVLRTLQTSVAGAAQNAMSTWWSQLARFGMRSNMMFYASEFRRGNRNVLSWSKMAWWNNKEIGCSVQRCSSFYYVACMYKPGGNNVNQYVYKVGAVCSECGGGQCDGQALCRW

Radius of gyration: 26.25 Å; Cα contacts (8 Å, |Δi|>4): 907; chains: 2; bounding box: 42×82×56 Å